Protein AF-0000000069417512 (afdb_homodimer)

Foldseek 3Di:
DFWQWLDFADLVPPIFTFKAKDKDDDLCQLQPPLVVLAFGPDIDMDMFGAQRVDARDPVSCVQQVDHNVVRVVPHHDADVNLVVVLVSVVVSDDQDEAEDAVCLRGVLLNVQQSNCVHPVCSDPQRHKYFHVLVLVVVQVVVVPDLPLVVLVVVPPVPDDPDDPPPPDPDDDPPPPDPDDDDDPPDPPPPPPDPPPPPPPPPPPCPPDPPPPPPPDDSPLQSLLCSNPVHGQPDPNHNVSSVSSVSSSCSVVSVSSVVSRVVGMDGSSVSHDPVSD/DFWQWLDFADLVPPIFTFKAKDKDDDLCQLQPPLVVLAFGPDIDMDMFGAQRVDARDPVSCVQQVDHNVVRVVPHHDADVNLVVVLVSVVVSDDQDEAEDAVCLRGVLLNVQQSNCVHPVCSDPQRHKYFHVLVLVVVQVVVVPRLPLVVVVVVPPVPDDPDDPPPPDDDDDPDPPDPDDDDDDPDPPPPPPPPPPPPPPPPPPCPPPPPPPPPPDDSPLQSLLCSNPVHGQPDPNHNVSSVSSVSSSCSVRSVSSVVSRVVGMDGSSVSHDPVSD

Secondary structure (DSSP, 8-state):
-EEEES-SS-TTTT--EEEEEEEE--HHHHHTTGGG-PPPS--EEEEEE-B-SSPPPHHHHHHH---HHHHTTSPBSSHHHHHHHHHHHHHH-SS-EEEETTTTTTHHHHHHHHHHHH-TTSS-TT-EEEEHHHHHHHHHHSTTTS-HHHHHHTT-TTS-------------------------------------------TT---------------HHHHHHHHHSS--SS-S-HHHHHHHHHHHHHTTHHHHHHHHHHTEEEGGGGS-GGG-/-EEEES-SS-TTTT--EEEEEEEE--HHHHHTTGGG-PPPS--EEEEEE-B-SSPPPHHHHHHH---HHHHTTSPBSSHHHHHHHHHHHHHH-SS-EEEETTTTTTHHHHHHHHHHHH-TTSS-TT-EEEEHHHHHHHHHHSHHHH-HHHHHHTTSTTS-------------------------------------------TT---------------HHHHHHHHHSS--SS-S-HHHHHHHHHHHHHTTHHHHHHHHHHTEEEGGGGS-GGG-

InterPro domains:
  IPR012337 Ribonuclease H-like superfamily [SSF53098] (1-269)
  IPR013520 Ribonuclease H-like domain [SM00479] (1-258)
  IPR036397 Ribonuclease H superfamily [G3DSA:3.30.420.10] (1-269)
  IPR040393 Three-prime repair exonuclease 1/2 [PTHR13058] (1-259)

pLDDT: mean 76.05, std 28.03, range [20.5, 98.88]

Organism: NCBI:txid2607531

Radius of gyration: 32.9 Å; Cα contacts (8 Å, |Δi|>4): 695; chains: 2; bounding box: 77×128×80 Å

Structure (mmCIF, N/CA/C/O backbone):
data_AF-0000000069417512-model_v1
#
loop_
_entity.id
_entity.type
_entity.pdbx_description
1 polymer 'Three prime repair exonuclease 2-like'
#
loop_
_atom_site.group_PDB
_atom_site.id
_atom_site.type_symbol
_atom_site.label_atom_id
_atom_site.label_alt_id
_atom_site.label_comp_id
_atom_site.label_asym_id
_atom_site.label_entity_id
_atom_site.label_seq_id
_atom_site.pdbx_PDB_ins_code
_atom_site.Cartn_x
_atom_site.Cartn_y
_atom_site.Cartn_z
_atom_site.occupancy
_atom_site.B_iso_or_equiv
_atom_site.auth_seq_id
_atom_site.auth_comp_id
_atom_site.auth_asym_id
_atom_site.auth_atom_id
_atom_site.pdbx_PDB_model_num
ATOM 1 N N . MET A 1 1 ? 0.466 11.422 4.164 1 98.5 1 MET A N 1
ATOM 2 C CA . MET A 1 1 ? 1.61 11.07 3.326 1 98.5 1 MET A CA 1
ATOM 3 C C . MET A 1 1 ? 2.916 11.219 4.102 1 98.5 1 MET A C 1
ATOM 5 O O . MET A 1 1 ? 2.959 11.898 5.129 1 98.5 1 MET A O 1
ATOM 9 N N . ASP A 1 2 ? 3.932 10.602 3.605 1 98.56 2 ASP A N 1
ATOM 10 C CA . ASP A 1 2 ? 5.285 10.711 4.141 1 98.56 2 ASP A CA 1
ATOM 11 C C . ASP A 1 2 ? 6.324 10.391 3.068 1 98.56 2 ASP A C 1
ATOM 13 O O . ASP A 1 2 ? 6.09 9.547 2.197 1 98.56 2 ASP A O 1
ATOM 17 N N . ILE A 1 3 ? 7.469 11.133 3.125 1 97.62 3 ILE A N 1
ATOM 18 C CA . ILE A 1 3 ? 8.531 10.961 2.143 1 97.62 3 ILE A CA 1
ATOM 19 C C . ILE A 1 3 ? 9.844 10.641 2.854 1 97.62 3 ILE A C 1
ATOM 21 O O . ILE A 1 3 ? 10.172 11.258 3.871 1 97.62 3 ILE A O 1
ATOM 25 N N . GLU A 1 4 ? 10.508 9.625 2.41 1 97.44 4 GLU A N 1
ATOM 26 C CA . GLU A 1 4 ? 11.93 9.438 2.689 1 97.44 4 GLU A CA 1
ATOM 27 C C . GLU A 1 4 ? 12.789 9.945 1.538 1 97.44 4 GLU A C 1
ATOM 29 O O . GLU A 1 4 ? 12.438 9.773 0.369 1 97.44 4 GLU A O 1
ATOM 34 N N . SER A 1 5 ? 13.969 10.586 1.851 1 96.19 5 SER A N 1
ATOM 35 C CA . SER A 1 5 ? 14.859 11.172 0.854 1 96.19 5 SER A CA 1
ATOM 36 C C . SER A 1 5 ? 16.328 11.008 1.252 1 96.19 5 SER A C 1
ATOM 38 O O . SER A 1 5 ? 16.625 10.422 2.291 1 96.19 5 SER A O 1
ATOM 40 N N . ILE A 1 6 ? 17.219 11.414 0.365 1 93.62 6 ILE A N 1
ATOM 41 C CA . ILE A 1 6 ? 18.641 11.219 0.616 1 93.62 6 ILE A CA 1
ATOM 42 C C . ILE A 1 6 ? 19.172 12.328 1.523 1 93.62 6 ILE A C 1
ATOM 44 O O . ILE A 1 6 ? 20.328 12.305 1.944 1 93.62 6 ILE A O 1
ATOM 48 N N . GLY A 1 7 ? 18.328 13.281 1.837 1 81.38 7 GLY A N 1
ATOM 49 C CA . GLY A 1 7 ? 18.781 14.375 2.674 1 81.38 7 GLY A CA 1
ATOM 50 C C . GLY A 1 7 ? 17.641 15.156 3.305 1 81.38 7 GLY A C 1
ATOM 51 O O . GLY A 1 7 ? 16.484 15 2.916 1 81.38 7 GLY A O 1
ATOM 52 N N . LEU A 1 8 ? 17.781 15.836 4.434 1 65.19 8 LEU A N 1
ATOM 53 C CA . LEU A 1 8 ? 16.703 16.531 5.133 1 65.19 8 LEU A CA 1
ATOM 54 C C . LEU A 1 8 ? 16.531 17.938 4.594 1 65.19 8 LEU A C 1
ATOM 56 O O . LEU A 1 8 ? 15.398 18.406 4.406 1 65.19 8 LEU A O 1
ATOM 60 N N . ASN A 1 9 ? 17.469 18.656 4.504 1 59.75 9 ASN A N 1
ATOM 61 C CA . ASN A 1 9 ? 17.203 20.094 4.465 1 59.75 9 ASN A CA 1
ATOM 62 C C . ASN A 1 9 ? 17.75 20.719 3.186 1 59.75 9 ASN A C 1
ATOM 64 O O . ASN A 1 9 ? 18.047 21.922 3.154 1 59.75 9 ASN A O 1
ATOM 68 N N . ASP A 1 10 ? 17.938 20 2.211 1 59.91 10 ASP A N 1
ATOM 69 C CA . ASP A 1 10 ? 18.391 20.688 1 1 59.91 10 ASP A CA 1
ATOM 70 C C . ASP A 1 10 ? 17.375 20.516 -0.131 1 59.91 10 ASP A C 1
ATOM 72 O O . ASP A 1 10 ? 17.266 19.438 -0.722 1 59.91 10 ASP A O 1
ATOM 76 N N . PHE A 1 11 ? 16.531 21.672 -0.205 1 57.19 11 PHE A N 1
ATOM 77 C CA . PHE A 1 11 ? 15.508 21.594 -1.235 1 57.19 11 PHE A CA 1
ATOM 78 C C . PHE A 1 11 ? 16.016 22.203 -2.543 1 57.19 11 PHE A C 1
ATOM 80 O O . PHE A 1 11 ? 15.219 22.484 -3.443 1 57.19 11 PHE A O 1
ATOM 87 N N . THR A 1 12 ? 17.328 22.547 -2.521 1 54.69 12 THR A N 1
ATOM 88 C CA . THR A 1 12 ? 17.938 23.219 -3.658 1 54.69 12 THR A CA 1
ATOM 89 C C . THR A 1 12 ? 18.156 22.25 -4.812 1 54.69 12 THR A C 1
ATOM 91 O O . THR A 1 12 ? 18.969 22.5 -5.707 1 54.69 12 THR A O 1
ATOM 94 N N . GLY A 1 13 ? 17.359 21.234 -4.812 1 63.75 13 GLY A N 1
ATOM 95 C CA . GLY A 1 13 ? 17.484 20.359 -5.977 1 63.75 13 GLY A CA 1
ATOM 96 C C . GLY A 1 13 ? 18.375 19.156 -5.727 1 63.75 13 GLY A C 1
ATOM 97 O O . GLY A 1 13 ? 18.375 18.219 -6.52 1 63.75 13 GLY A O 1
ATOM 98 N N . LYS A 1 14 ? 18.953 19.188 -4.672 1 78 14 LYS A N 1
ATOM 99 C CA . LYS A 1 14 ? 19.875 18.078 -4.449 1 78 14 LYS A CA 1
ATOM 100 C C . LYS A 1 14 ? 19.188 16.922 -3.74 1 78 14 LYS A C 1
ATOM 102 O O . LYS A 1 14 ? 19.625 15.766 -3.854 1 78 14 LYS A O 1
ATOM 107 N N . ASN A 1 15 ? 18.141 17.297 -3.068 1 89.88 15 ASN A N 1
ATOM 108 C CA . ASN A 1 15 ? 17.438 16.234 -2.369 1 89.88 15 ASN A CA 1
ATOM 109 C C . ASN A 1 15 ? 16.641 15.352 -3.336 1 89.88 15 ASN A C 1
ATOM 111 O O . ASN A 1 15 ? 16.078 15.859 -4.312 1 89.88 15 ASN A O 1
ATOM 115 N N . ARG A 1 16 ? 16.766 14.062 -3.176 1 93.69 16 ARG A N 1
ATOM 116 C CA . ARG A 1 16 ? 16.094 13.086 -4.031 1 93.69 16 ARG A CA 1
ATOM 117 C C . ARG A 1 16 ? 15.203 12.164 -3.211 1 93.69 16 ARG A C 1
ATOM 119 O O . ARG A 1 16 ? 15.578 11.727 -2.121 1 93.69 16 ARG A O 1
ATOM 126 N N . ILE A 1 17 ? 14.07 11.938 -3.75 1 96.38 17 ILE A N 1
ATOM 127 C CA . ILE A 1 17 ? 13.102 11.078 -3.076 1 96.38 17 ILE A CA 1
ATOM 128 C C . ILE A 1 17 ? 13.523 9.617 -3.227 1 96.38 17 ILE A C 1
ATOM 130 O O . ILE A 1 17 ? 13.836 9.164 -4.328 1 96.38 17 ILE A O 1
ATOM 134 N N . THR A 1 18 ? 13.516 8.875 -2.09 1 97.94 18 THR A N 1
ATOM 135 C CA . THR A 1 18 ? 13.812 7.445 -2.148 1 97.94 18 THR A CA 1
ATOM 136 C C . THR A 1 18 ? 12.555 6.617 -1.899 1 97.94 18 THR A C 1
ATOM 138 O O . THR A 1 18 ? 12.492 5.445 -2.283 1 97.94 18 THR A O 1
ATOM 141 N N . GLU A 1 19 ? 11.586 7.188 -1.24 1 98.62 19 GLU A N 1
ATOM 142 C CA . GLU A 1 19 ? 10.352 6.488 -0.918 1 98.62 19 GLU A CA 1
ATOM 143 C C . GLU A 1 19 ? 9.211 7.473 -0.66 1 98.62 19 GLU A C 1
ATOM 145 O O . GLU A 1 19 ? 9.406 8.5 -0.006 1 98.62 19 GLU A O 1
ATOM 150 N N . ILE A 1 20 ? 8.023 7.219 -1.146 1 98.75 20 ILE A N 1
ATOM 151 C CA . ILE A 1 20 ? 6.836 8.016 -0.851 1 98.75 20 ILE A CA 1
ATOM 152 C C . ILE A 1 20 ? 5.664 7.086 -0.53 1 98.75 20 ILE A C 1
ATOM 154 O O . ILE A 1 20 ? 5.488 6.051 -1.174 1 98.75 20 ILE A O 1
ATOM 158 N N . SER A 1 21 ? 4.918 7.398 0.496 1 98.88 21 SER A N 1
ATOM 159 C CA . SER A 1 21 ? 3.713 6.645 0.828 1 98.88 21 SER A CA 1
ATOM 160 C C . SER A 1 21 ? 2.504 7.562 0.965 1 98.88 21 SER A C 1
ATOM 162 O O . SER A 1 21 ? 2.623 8.688 1.455 1 98.88 21 SER A O 1
ATOM 164 N N . PHE A 1 22 ? 1.36 7.055 0.509 1 98.62 22 PHE A N 1
ATOM 165 C CA . PHE A 1 22 ? 0.049 7.668 0.684 1 98.62 22 PHE A CA 1
ATOM 166 C C . PHE A 1 22 ? -0.913 6.707 1.367 1 98.62 22 PHE A C 1
ATOM 168 O O . PHE A 1 22 ? -0.971 5.523 1.016 1 98.62 22 PHE A O 1
ATOM 175 N N . VAL A 1 23 ? -1.559 7.125 2.344 1 98.5 23 VAL A N 1
ATOM 176 C CA . VAL A 1 23 ? -2.676 6.422 2.965 1 98.5 23 VAL A CA 1
ATOM 177 C C . VAL A 1 23 ? -3.926 7.301 2.928 1 98.5 23 VAL A C 1
ATOM 179 O O . VAL A 1 23 ? -3.936 8.398 3.482 1 98.5 23 VAL A O 1
ATOM 182 N N . ALA A 1 24 ? -4.941 6.824 2.268 1 97.44 24 ALA A N 1
ATOM 183 C CA . ALA A 1 24 ? -6.16 7.609 2.098 1 97.44 24 ALA A CA 1
ATOM 184 C C . ALA A 1 24 ? -7.336 6.961 2.822 1 97.44 24 ALA A C 1
ATOM 186 O O . ALA A 1 24 ? -7.527 5.746 2.754 1 97.44 24 ALA A O 1
ATOM 187 N N . LEU A 1 25 ? -8.062 7.742 3.516 1 94.44 25 LEU A N 1
ATOM 188 C CA . LEU A 1 25 ? -9.289 7.289 4.168 1 94.44 25 LEU A CA 1
ATOM 189 C C . LEU A 1 25 ? -10.32 8.414 4.227 1 94.44 25 LEU A C 1
ATOM 191 O O . LEU A 1 25 ? -9.977 9.586 4.09 1 94.44 25 LEU A O 1
ATOM 195 N N . SER A 1 26 ? -11.555 8.055 4.391 1 92.81 26 SER A N 1
ATOM 196 C CA . SER A 1 26 ? -12.633 9.039 4.492 1 92.81 26 SER A CA 1
ATOM 197 C C . SER A 1 26 ? -12.75 9.586 5.91 1 92.81 26 SER A C 1
ATOM 199 O O . SER A 1 26 ? -12.289 8.953 6.867 1 92.81 26 SER A O 1
ATOM 201 N N . CYS A 1 27 ? -13.328 10.766 5.988 1 93 27 CYS A N 1
ATOM 202 C CA . CYS A 1 27 ? -13.594 11.336 7.301 1 93 27 CYS A CA 1
ATOM 203 C C . CYS A 1 27 ? -14.461 10.406 8.141 1 93 27 CYS A C 1
ATOM 205 O O . CYS A 1 27 ? -14.25 10.266 9.344 1 93 27 CYS A O 1
ATOM 207 N N . ASP A 1 28 ? -15.391 9.773 7.477 1 91 28 ASP A N 1
ATOM 208 C CA . ASP A 1 28 ? -16.266 8.844 8.172 1 91 28 ASP A CA 1
ATOM 209 C C . ASP A 1 28 ? -15.484 7.664 8.742 1 91 28 ASP A C 1
ATOM 211 O O . ASP A 1 28 ? -15.68 7.277 9.898 1 91 28 ASP A O 1
ATOM 215 N N . SER A 1 29 ? -14.672 7.168 7.914 1 91.94 29 SER A N 1
ATOM 216 C CA . SER A 1 29 ? -13.844 6.062 8.375 1 91.94 29 SER A CA 1
ATOM 217 C C . SER A 1 29 ? -12.922 6.504 9.516 1 91.94 29 SER A C 1
ATOM 219 O O . SER A 1 29 ? -12.68 5.738 10.445 1 91.94 29 SER A O 1
ATOM 221 N N . PHE A 1 30 ? -12.422 7.68 9.43 1 94.88 30 PHE A N 1
ATOM 222 C CA . PHE A 1 30 ? -11.523 8.242 10.43 1 94.88 30 PHE A CA 1
ATOM 223 C C . PHE A 1 30 ? -12.211 8.367 11.781 1 94.88 30 PHE A C 1
ATOM 225 O O . PHE A 1 30 ? -11.602 8.117 12.82 1 94.88 30 PHE A O 1
ATOM 232 N N . LEU A 1 31 ? -13.469 8.633 11.766 1 94.44 31 LEU A N 1
ATOM 233 C CA . LEU A 1 31 ? -14.234 8.875 12.984 1 94.44 31 LEU A CA 1
ATOM 234 C C . LEU A 1 31 ? -14.836 7.578 13.516 1 94.44 31 LEU A C 1
ATOM 236 O O . LEU A 1 31 ? -15.141 7.473 14.703 1 94.44 31 LEU A O 1
ATOM 240 N N . HIS A 1 32 ? -14.961 6.672 12.586 1 91.25 32 HIS A N 1
ATOM 241 C CA . HIS A 1 32 ? -15.625 5.43 12.969 1 91.25 32 HIS A CA 1
ATOM 242 C C . HIS A 1 32 ? -14.812 4.676 14.016 1 91.25 32 HIS A C 1
ATOM 244 O O . HIS A 1 32 ? -13.641 4.363 13.797 1 91.25 32 HIS A O 1
ATOM 250 N N . ASP A 1 33 ? -15.438 4.387 15.164 1 91 33 ASP A N 1
ATOM 251 C CA . ASP A 1 33 ? -14.82 3.639 16.266 1 91 33 ASP A CA 1
ATOM 252 C C . ASP A 1 33 ? -13.453 4.207 16.609 1 91 33 ASP A C 1
ATOM 254 O O . ASP A 1 33 ? -12.5 3.455 16.828 1 91 33 ASP A O 1
ATOM 258 N N . TRP A 1 34 ? -13.367 5.496 16.609 1 91.31 34 TRP A N 1
ATOM 259 C CA . TRP A 1 34 ? -12.078 6.141 16.844 1 91.31 34 TRP A CA 1
ATOM 260 C C . TRP A 1 34 ? -11.594 5.863 18.266 1 91.31 34 TRP A C 1
ATOM 262 O O . TRP A 1 34 ? -10.391 5.875 18.531 1 91.31 34 TRP A O 1
ATOM 272 N N . GLU A 1 35 ? -12.453 5.508 19.125 1 90.25 35 GLU A N 1
ATOM 273 C CA . GLU A 1 35 ? -12.109 5.25 20.516 1 90.25 35 GLU A CA 1
ATOM 274 C C . GLU A 1 35 ? -11.242 4.008 20.656 1 90.25 35 GLU A C 1
ATOM 276 O O . GLU A 1 35 ? -10.516 3.855 21.641 1 90.25 35 GLU A O 1
ATOM 281 N N . LYS A 1 36 ? -11.344 3.16 19.656 1 88.88 36 LYS A N 1
ATOM 282 C CA . LYS A 1 36 ? -10.555 1.934 19.688 1 88.88 36 LYS A CA 1
ATOM 283 C C . LYS A 1 36 ? -9.086 2.215 19.375 1 88.88 36 LYS A C 1
ATOM 285 O O . LYS A 1 36 ? -8.219 1.369 19.594 1 88.88 36 LYS A O 1
ATOM 290 N N . ARG A 1 37 ? -8.781 3.369 18.953 1 85.38 37 ARG A N 1
ATOM 291 C CA . ARG A 1 37 ? -7.426 3.842 18.703 1 85.38 37 ARG A CA 1
ATOM 292 C C . ARG A 1 37 ? -6.691 2.908 17.734 1 85.38 37 ARG A C 1
ATOM 294 O O . ARG A 1 37 ? -5.48 2.723 17.844 1 85.38 37 ARG A O 1
ATOM 301 N N . THR A 1 38 ? -7.426 2.213 16.906 1 89.75 38 THR A N 1
ATOM 302 C CA . THR A 1 38 ? -6.859 1.312 15.898 1 89.75 38 THR A CA 1
ATOM 303 C C . THR A 1 38 ? -6.91 1.944 14.516 1 89.75 38 THR A C 1
ATOM 305 O O . THR A 1 38 ? -7.617 2.93 14.297 1 89.75 38 THR A O 1
ATOM 308 N N . ILE A 1 39 ? -6.086 1.444 13.648 1 94.62 39 ILE A N 1
ATOM 309 C CA . ILE A 1 39 ? -6.102 1.897 12.258 1 94.62 39 ILE A CA 1
ATOM 310 C C . ILE A 1 39 ? -7.395 1.445 11.586 1 94.62 39 ILE A C 1
ATOM 312 O O . ILE A 1 39 ? -7.797 0.288 11.719 1 94.62 39 ILE A O 1
ATOM 316 N N . PRO A 1 40 ? -8.039 2.336 10.875 1 95.75 40 PRO A N 1
ATOM 317 C CA . PRO A 1 40 ? -9.25 1.933 10.164 1 95.75 40 PRO A CA 1
ATOM 318 C C . PRO A 1 40 ? -9 0.796 9.172 1 95.75 40 PRO A C 1
ATOM 320 O O . PRO A 1 40 ? -7.926 0.717 8.578 1 95.75 40 PRO A O 1
ATOM 323 N N . ARG A 1 41 ? -10.008 -0.014 8.977 1 95.81 41 ARG A N 1
ATOM 324 C CA . ARG A 1 41 ? -9.906 -1.183 8.109 1 95.81 41 ARG A CA 1
ATOM 325 C C . ARG A 1 41 ? -9.875 -0.773 6.641 1 95.81 41 ARG A C 1
ATOM 327 O O . ARG A 1 41 ? -9.156 -1.377 5.84 1 95.81 41 ARG A O 1
ATOM 334 N N . VAL A 1 42 ? -10.664 0.199 6.273 1 96.25 42 VAL A N 1
ATOM 335 C CA . VAL A 1 42 ? -10.789 0.623 4.883 1 96.25 42 VAL A CA 1
ATOM 336 C C . VAL A 1 42 ? -9.773 1.721 4.586 1 96.25 42 VAL A C 1
ATOM 338 O O . VAL A 1 42 ? -9.945 2.869 5 1 96.25 42 VAL A O 1
ATOM 341 N N . LEU A 1 43 ? -8.758 1.335 3.857 1 97.38 43 LEU A N 1
ATOM 342 C CA . LEU A 1 43 ? -7.691 2.24 3.449 1 97.38 43 LEU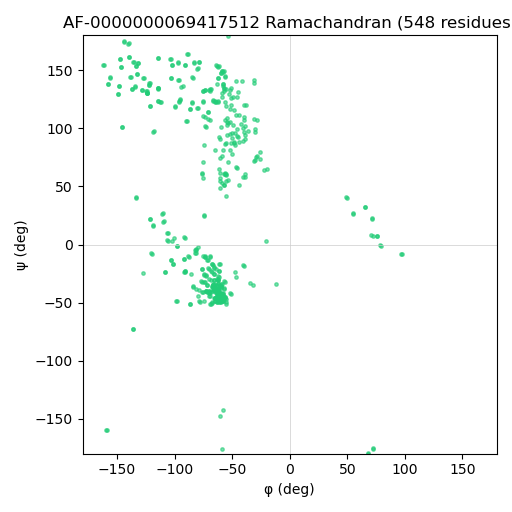 A CA 1
ATOM 343 C C . LEU A 1 43 ? -7.32 2.021 1.985 1 97.38 43 LEU A C 1
ATOM 345 O O . LEU A 1 43 ? -7.227 0.879 1.529 1 97.38 43 LEU A O 1
ATOM 349 N N . ASN A 1 44 ? -7.188 3.074 1.231 1 98.19 44 ASN A N 1
ATOM 350 C CA . ASN A 1 44 ? -6.441 3.041 -0.022 1 98.19 44 ASN A CA 1
ATOM 351 C C . ASN A 1 44 ? -5 3.502 0.172 1 98.19 44 ASN A C 1
ATOM 353 O O . ASN A 1 44 ? -4.754 4.582 0.715 1 98.19 44 ASN A O 1
ATOM 357 N N . THR A 1 45 ? -4.082 2.693 -0.213 1 98.75 45 THR A N 1
ATOM 358 C CA . THR A 1 45 ? -2.689 3.016 0.085 1 98.75 45 THR A CA 1
ATOM 359 C C . THR A 1 45 ? -1.813 2.818 -1.147 1 98.75 45 THR A C 1
ATOM 361 O O . THR A 1 45 ? -2.156 2.041 -2.041 1 98.75 45 THR A O 1
ATOM 364 N N . MET A 1 46 ? -0.72 3.547 -1.194 1 98.81 46 MET A N 1
ATOM 365 C CA . MET A 1 46 ? 0.296 3.383 -2.229 1 98.81 46 MET A CA 1
ATOM 366 C C . MET A 1 46 ? 1.68 3.736 -1.694 1 98.81 46 MET A C 1
ATOM 368 O O . MET A 1 46 ? 1.849 4.754 -1.022 1 98.81 46 MET A O 1
ATOM 372 N N . THR A 1 47 ? 2.6 2.914 -1.878 1 98.81 47 THR A N 1
ATOM 373 C CA . THR A 1 47 ? 4.004 3.16 -1.572 1 98.81 47 THR A CA 1
ATOM 374 C C . THR A 1 47 ? 4.875 2.936 -2.805 1 98.81 47 THR A C 1
ATOM 376 O O . THR A 1 47 ? 4.734 1.921 -3.492 1 98.81 47 THR A O 1
ATOM 379 N N . LEU A 1 48 ? 5.738 3.863 -3.084 1 98.62 48 LEU A N 1
ATOM 380 C CA . LEU A 1 48 ? 6.672 3.783 -4.199 1 98.62 48 LEU A CA 1
ATOM 381 C C . LEU A 1 48 ? 8.102 4.035 -3.73 1 98.62 48 LEU A C 1
ATOM 383 O O . LEU A 1 48 ? 8.359 4.988 -2.99 1 98.62 48 LEU A O 1
ATOM 387 N N . CYS A 1 49 ? 8.977 3.209 -4.141 1 98.19 49 CYS A N 1
ATOM 388 C CA . CYS A 1 49 ? 10.406 3.426 -3.949 1 98.19 49 CYS A CA 1
ATOM 389 C C . CYS A 1 49 ? 11.062 3.918 -5.234 1 98.19 49 CYS A C 1
ATOM 391 O O . CYS A 1 49 ? 10.586 3.627 -6.332 1 98.19 49 CYS A O 1
ATOM 393 N N . PHE A 1 50 ? 12.188 4.641 -5.016 1 97.94 50 PHE A N 1
ATOM 394 C CA . PHE A 1 50 ? 12.844 5.223 -6.18 1 97.94 50 PHE A CA 1
ATOM 395 C C . PHE A 1 50 ? 14.352 5.074 -6.082 1 97.94 50 PHE A C 1
ATOM 397 O O . PHE A 1 50 ? 14.922 5.191 -4.996 1 97.94 50 PHE A O 1
ATOM 404 N N . ASN A 1 51 ? 14.906 4.859 -7.27 1 97.12 51 ASN A N 1
ATOM 405 C CA . ASN A 1 51 ? 16.328 5.168 -7.445 1 97.12 51 ASN A CA 1
ATOM 406 C C . ASN A 1 51 ? 16.578 6.676 -7.441 1 97.12 51 ASN A C 1
ATOM 408 O O . ASN A 1 51 ? 16.141 7.383 -8.352 1 97.12 51 ASN A O 1
ATOM 412 N N . PRO A 1 52 ? 17.281 7.133 -6.434 1 96.31 52 PRO A N 1
ATOM 413 C CA . PRO A 1 52 ? 17.453 8.586 -6.344 1 96.31 52 PRO A CA 1
ATOM 414 C C . PRO A 1 52 ? 18.438 9.125 -7.383 1 96.31 52 PRO A C 1
ATOM 416 O O . PRO A 1 52 ? 18.531 10.344 -7.578 1 96.31 52 PRO A O 1
ATOM 419 N N . GLY A 1 53 ? 19.156 8.289 -8.07 1 94.69 53 GLY A N 1
ATOM 420 C CA . GLY A 1 53 ? 20.141 8.727 -9.055 1 94.69 53 GLY A CA 1
ATOM 421 C C . GLY A 1 53 ? 21.359 9.367 -8.438 1 94.69 53 GLY A C 1
ATOM 422 O O . GLY A 1 53 ? 22.125 10.055 -9.125 1 94.69 53 GLY A O 1
ATOM 423 N N . ARG A 1 54 ? 21.484 9.32 -7.141 1 93.94 54 ARG A N 1
ATOM 424 C CA . ARG A 1 54 ? 22.609 9.789 -6.336 1 93.94 54 ARG A CA 1
ATOM 425 C C . ARG A 1 54 ? 22.922 8.82 -5.207 1 93.94 54 ARG A C 1
ATOM 427 O O . ARG A 1 54 ? 22.062 8.023 -4.809 1 93.94 54 ARG A O 1
ATOM 434 N N . VAL A 1 55 ? 24.156 9.023 -4.738 1 94.81 55 VAL A N 1
ATOM 435 C CA . VAL A 1 55 ? 24.578 8.141 -3.645 1 94.81 55 VAL A CA 1
ATOM 436 C C . VAL A 1 55 ? 23.797 8.5 -2.379 1 94.81 55 VAL A C 1
ATOM 438 O O . VAL A 1 55 ? 23.688 9.68 -2.021 1 94.81 55 VAL A O 1
ATOM 441 N N . ILE A 1 56 ? 23.281 7.469 -1.74 1 95.69 56 ILE A N 1
ATOM 442 C CA . ILE A 1 56 ? 22.641 7.641 -0.441 1 95.69 56 ILE A CA 1
ATOM 443 C C . ILE A 1 56 ? 23.703 7.605 0.663 1 95.69 56 ILE A C 1
ATOM 445 O O . ILE A 1 56 ? 24.438 6.629 0.788 1 95.69 56 ILE A O 1
ATOM 449 N N . PRO A 1 57 ? 23.75 8.695 1.443 1 94.56 57 PRO A N 1
ATOM 450 C CA . PRO A 1 57 ? 24.703 8.664 2.557 1 94.56 57 PRO A CA 1
ATOM 451 C C . PRO A 1 57 ? 24.453 7.484 3.5 1 94.56 57 PRO A C 1
ATOM 453 O O . PRO A 1 57 ? 23.312 7.102 3.736 1 94.56 57 PRO A O 1
ATOM 456 N N . ALA A 1 58 ? 25.516 6.988 4.086 1 95.5 58 ALA A N 1
ATOM 457 C CA . ALA A 1 58 ? 25.469 5.797 4.934 1 95.5 58 ALA A CA 1
ATOM 458 C C . ALA A 1 58 ? 24.516 6.004 6.109 1 95.5 58 ALA A C 1
ATOM 460 O O . ALA A 1 58 ? 23.766 5.094 6.473 1 95.5 58 ALA A O 1
ATOM 461 N N . ASN A 1 59 ? 24.609 7.156 6.66 1 94.62 59 ASN A N 1
ATOM 462 C CA . ASN A 1 59 ? 23.75 7.43 7.812 1 94.62 59 ASN A CA 1
ATOM 463 C C . ASN A 1 59 ? 22.266 7.391 7.438 1 94.62 59 ASN A C 1
ATOM 465 O O . ASN A 1 59 ? 21.438 6.965 8.234 1 94.62 59 ASN A O 1
ATOM 469 N N . VAL A 1 60 ? 21.906 7.816 6.262 1 94.81 60 VAL A N 1
ATOM 470 C CA . VAL A 1 60 ? 20.531 7.793 5.785 1 94.81 60 VAL A CA 1
ATOM 471 C C . VAL A 1 60 ? 20.094 6.352 5.523 1 94.81 60 VAL A C 1
ATOM 473 O O . VAL A 1 60 ? 18.984 5.953 5.887 1 94.81 60 VAL A O 1
ATOM 476 N N . SER A 1 61 ? 21 5.578 4.918 1 96.25 61 SER A N 1
ATOM 477 C CA . SER A 1 61 ? 20.703 4.172 4.668 1 96.25 61 SER A CA 1
ATOM 478 C C . SER A 1 61 ? 20.453 3.418 5.973 1 96.25 61 SER A C 1
ATOM 480 O O . SER A 1 61 ? 19.531 2.607 6.062 1 96.25 61 SER A O 1
ATOM 482 N N . GLU A 1 62 ? 21.25 3.723 6.938 1 95.75 62 GLU A N 1
ATOM 483 C CA . GLU A 1 62 ? 21.109 3.062 8.227 1 95.75 62 GLU A CA 1
ATOM 484 C C . GLU A 1 62 ? 19.781 3.43 8.891 1 95.75 62 GLU A C 1
ATOM 486 O O . GLU A 1 62 ? 19.156 2.586 9.523 1 95.75 62 GLU A O 1
ATOM 491 N N . LEU A 1 63 ? 19.344 4.605 8.719 1 94.44 63 LEU A N 1
ATOM 492 C CA . LEU A 1 63 ? 18.125 5.113 9.344 1 94.44 63 LEU A CA 1
ATOM 493 C C . LEU A 1 63 ? 16.891 4.562 8.633 1 94.44 63 LEU A C 1
ATOM 495 O O . LEU A 1 63 ? 15.922 4.172 9.289 1 94.44 63 LEU A O 1
ATOM 499 N N . THR A 1 64 ? 16.922 4.492 7.324 1 96.25 64 THR A N 1
ATOM 500 C CA . THR A 1 64 ? 15.711 4.223 6.551 1 96.25 64 THR A CA 1
ATOM 501 C C . THR A 1 64 ? 15.664 2.764 6.102 1 96.25 64 THR A C 1
ATOM 503 O O . THR A 1 64 ? 14.625 2.27 5.676 1 96.25 64 THR A O 1
ATOM 506 N N . GLY A 1 65 ? 16.828 2.068 6.145 1 95.75 65 GLY A N 1
ATOM 507 C CA . GLY A 1 65 ? 16.922 0.708 5.637 1 95.75 65 GLY A CA 1
ATOM 508 C C . GLY A 1 65 ? 16.969 0.64 4.125 1 95.75 65 GLY A C 1
ATOM 509 O O . GLY A 1 65 ? 16.859 -0.442 3.543 1 95.75 65 GLY A O 1
ATOM 510 N N . LEU A 1 66 ? 17.078 1.772 3.467 1 96.75 66 LEU A N 1
ATOM 511 C CA . LEU A 1 66 ? 17.188 1.836 2.012 1 96.75 66 LEU A CA 1
ATOM 512 C C . LEU A 1 66 ? 18.641 2.014 1.574 1 96.75 66 LEU A C 1
ATOM 514 O O . LEU A 1 66 ? 19.281 2.998 1.938 1 96.75 66 LEU A O 1
ATOM 518 N N . TYR A 1 67 ? 19.062 1.064 0.858 1 96.31 67 TYR A N 1
ATOM 519 C CA . TYR A 1 67 ? 20.469 1.063 0.485 1 96.31 67 TYR A CA 1
ATOM 520 C C . TYR A 1 67 ? 20.641 1.247 -1.019 1 96.31 67 TYR A C 1
ATOM 522 O O . TYR A 1 67 ? 19.75 0.917 -1.794 1 96.31 67 TYR A O 1
ATOM 530 N N . ASN A 1 68 ? 21.812 1.659 -1.41 1 96.44 68 ASN A N 1
ATOM 531 C CA . ASN A 1 68 ? 22.109 2.002 -2.795 1 96.44 68 ASN A CA 1
ATOM 532 C C . ASN A 1 68 ? 21.922 0.806 -3.723 1 96.44 68 ASN A C 1
ATOM 534 O O . ASN A 1 68 ? 21.281 0.923 -4.77 1 96.44 68 ASN A O 1
ATOM 538 N N . ASP A 1 69 ? 22.406 -0.304 -3.367 1 94.75 69 ASP A N 1
ATOM 539 C CA . ASP A 1 69 ? 22.375 -1.475 -4.238 1 94.75 69 ASP A CA 1
ATOM 540 C C . ASP A 1 69 ? 20.953 -1.956 -4.469 1 94.75 69 ASP A C 1
ATOM 542 O O . ASP A 1 69 ? 20.609 -2.385 -5.574 1 94.75 69 ASP A O 1
ATOM 546 N N . GLU A 1 70 ? 20.141 -1.859 -3.492 1 94.38 70 GLU A N 1
ATOM 547 C CA . GLU A 1 70 ? 18.766 -2.336 -3.596 1 94.38 70 GLU A CA 1
ATOM 548 C C . GLU A 1 70 ? 17.922 -1.398 -4.449 1 94.38 70 GLU A C 1
ATOM 550 O O . GLU A 1 70 ? 16.984 -1.838 -5.125 1 94.38 70 GLU A O 1
ATOM 555 N N . LEU A 1 71 ? 18.234 -0.115 -4.41 1 96.25 71 LEU A N 1
ATOM 556 C CA . LEU A 1 71 ? 17.406 0.862 -5.109 1 96.25 71 LEU A CA 1
ATOM 557 C C . LEU A 1 71 ? 17.922 1.099 -6.523 1 96.25 71 LEU A C 1
ATOM 559 O O . LEU A 1 71 ? 17.219 1.683 -7.355 1 96.25 71 LEU A O 1
ATOM 563 N N . GLU A 1 72 ? 19.062 0.656 -6.836 1 94.44 72 GLU A N 1
ATOM 564 C CA . GLU A 1 72 ? 19.703 0.915 -8.125 1 94.44 72 GLU A CA 1
ATOM 565 C C . GLU A 1 72 ? 18.828 0.424 -9.281 1 94.44 72 GLU A C 1
ATOM 567 O O . GLU A 1 72 ? 18.672 1.126 -10.281 1 94.44 72 GLU A O 1
ATOM 572 N N . PRO A 1 73 ? 18.25 -0.76 -9.141 1 91.38 73 PRO A N 1
ATOM 573 C CA . PRO A 1 73 ? 17.484 -1.248 -10.289 1 91.38 73 PRO A CA 1
ATOM 574 C C . PRO A 1 73 ? 16.078 -0.654 -10.344 1 91.38 73 PRO A C 1
ATOM 576 O O . PRO A 1 73 ? 15.336 -0.9 -11.305 1 91.38 73 PRO A O 1
ATOM 579 N N . ILE A 1 74 ? 15.695 0.038 -9.359 1 94 74 ILE A N 1
ATOM 580 C CA . ILE A 1 74 ? 14.344 0.577 -9.242 1 94 74 ILE A CA 1
ATOM 581 C C . ILE A 1 74 ? 14.219 1.841 -10.094 1 94 74 ILE A C 1
ATOM 583 O O . ILE A 1 74 ? 15.203 2.568 -10.281 1 94 74 ILE A O 1
ATOM 587 N N . ARG A 1 75 ? 13.117 2.145 -10.562 1 95.44 75 ARG A N 1
ATOM 588 C CA . ARG A 1 75 ? 12.82 3.293 -11.414 1 95.44 75 ARG A CA 1
ATOM 589 C C . ARG A 1 75 ? 13.094 4.602 -10.68 1 95.44 75 ARG A C 1
ATOM 591 O O . ARG A 1 75 ? 12.789 4.727 -9.492 1 95.44 75 ARG A O 1
ATOM 598 N N . THR A 1 76 ? 13.602 5.586 -11.406 1 96.75 76 THR A N 1
ATOM 599 C CA . THR A 1 76 ? 13.766 6.93 -10.859 1 96.75 76 THR A CA 1
ATOM 600 C C . THR A 1 76 ? 12.438 7.684 -10.867 1 96.75 76 THR A C 1
ATOM 602 O O . THR A 1 76 ? 11.523 7.328 -11.609 1 96.75 76 THR A O 1
ATOM 605 N N . PHE A 1 77 ? 12.375 8.664 -9.992 1 97.12 77 PHE A N 1
ATOM 606 C CA . PHE A 1 77 ? 11.211 9.539 -9.992 1 97.12 77 PHE A CA 1
ATOM 607 C C . PHE A 1 77 ? 11.094 10.289 -11.312 1 97.12 77 PHE A C 1
ATOM 609 O O . PHE A 1 77 ? 12.039 10.961 -11.734 1 97.12 77 PHE A O 1
ATOM 616 N N . GLY A 1 78 ? 9.945 10.148 -12.016 1 96.62 78 GLY A N 1
ATOM 617 C CA . GLY A 1 78 ? 9.766 10.766 -13.32 1 96.62 78 GLY A CA 1
ATOM 618 C C . GLY A 1 78 ? 8.305 10.922 -13.703 1 96.62 78 GLY A C 1
ATOM 619 O O . GLY A 1 78 ? 7.434 11 -12.828 1 96.62 78 GLY A O 1
ATOM 620 N N . LYS A 1 79 ? 8.07 11.07 -14.977 1 96.75 79 LYS A N 1
ATOM 621 C CA . LYS A 1 79 ? 6.738 11.359 -15.5 1 96.75 79 LYS A CA 1
ATOM 622 C C . LYS A 1 79 ? 5.746 10.273 -15.117 1 96.75 79 LYS A C 1
ATOM 624 O O . LYS A 1 79 ? 4.617 10.562 -14.711 1 96.75 79 LYS A O 1
ATOM 629 N N . LEU A 1 80 ? 6.137 9.016 -15.219 1 96.5 80 LEU A N 1
ATOM 630 C CA . LEU A 1 80 ? 5.25 7.914 -14.875 1 96.5 80 LEU A CA 1
ATOM 631 C C . LEU A 1 80 ? 4.863 7.969 -13.398 1 96.5 80 LEU A C 1
ATOM 633 O O . LEU A 1 80 ? 3.738 7.625 -13.031 1 96.5 80 LEU A O 1
ATOM 637 N N . SER A 1 81 ? 5.84 8.367 -12.586 1 97.88 81 SER A N 1
ATOM 638 C CA . SER A 1 81 ? 5.578 8.484 -11.156 1 97.88 81 SER A CA 1
ATOM 639 C C . SER A 1 81 ? 4.551 9.578 -10.867 1 97.88 81 SER A C 1
ATOM 641 O O . SER A 1 81 ? 3.627 9.375 -10.078 1 97.88 81 SER A O 1
ATOM 643 N N . VAL A 1 82 ? 4.73 10.711 -11.492 1 97.06 82 VAL A N 1
ATOM 644 C CA . VAL A 1 82 ? 3.832 11.844 -11.305 1 97.06 82 VAL A CA 1
ATOM 645 C C . VAL A 1 82 ? 2.426 11.477 -11.766 1 97.06 82 VAL A C 1
ATOM 647 O O . VAL A 1 82 ? 1.445 11.734 -11.07 1 97.06 82 VAL A O 1
ATOM 650 N N . ASP A 1 83 ? 2.371 10.852 -12.945 1 96.5 83 ASP A N 1
ATOM 651 C CA . ASP A 1 83 ? 1.078 10.414 -13.469 1 96.5 83 ASP A CA 1
ATOM 652 C C . ASP A 1 83 ? 0.395 9.445 -12.508 1 96.5 83 ASP A C 1
ATOM 654 O O . ASP A 1 83 ? -0.808 9.555 -12.258 1 96.5 83 ASP A O 1
ATOM 658 N N . LEU A 1 84 ? 1.131 8.539 -12.023 1 97.75 84 LEU A N 1
ATOM 659 C CA . LEU A 1 84 ? 0.605 7.539 -11.102 1 97.75 84 LEU A CA 1
ATOM 660 C C . LEU A 1 84 ? 0.094 8.195 -9.82 1 97.75 84 LEU A C 1
ATOM 662 O O . LEU A 1 84 ? -0.997 7.867 -9.344 1 97.75 84 LEU A O 1
ATOM 666 N N . ILE A 1 85 ? 0.878 9.086 -9.273 1 97.31 85 ILE A N 1
ATOM 667 C CA . ILE A 1 85 ? 0.484 9.789 -8.055 1 97.31 85 ILE A CA 1
ATOM 668 C C . ILE A 1 85 ? -0.795 10.586 -8.312 1 97.31 85 ILE A C 1
ATOM 670 O O . ILE A 1 85 ? -1.729 10.547 -7.508 1 97.31 85 ILE A O 1
ATOM 674 N N . CYS A 1 86 ? -0.874 11.25 -9.43 1 95.06 86 CYS A N 1
ATOM 675 C CA . CYS A 1 86 ? -2.057 12.023 -9.789 1 95.06 86 CYS A CA 1
ATOM 676 C C . CYS A 1 86 ? -3.273 11.125 -9.945 1 95.06 86 CYS A C 1
ATOM 678 O O . CYS A 1 86 ? -4.355 11.445 -9.453 1 95.06 86 CYS A O 1
ATOM 680 N N . ASP A 1 87 ? -3.084 10.031 -10.609 1 95.62 87 ASP A N 1
ATOM 681 C CA . ASP A 1 87 ? -4.184 9.094 -10.812 1 95.62 87 ASP A CA 1
ATOM 682 C C . ASP A 1 87 ? -4.68 8.531 -9.484 1 95.62 87 ASP A C 1
ATOM 684 O O . ASP A 1 87 ? -5.879 8.297 -9.312 1 95.62 87 ASP A O 1
ATOM 688 N N . PHE A 1 88 ? -3.779 8.273 -8.617 1 97.5 88 PHE A N 1
ATOM 689 C CA . PHE A 1 88 ? -4.152 7.777 -7.305 1 97.5 88 PHE A CA 1
ATOM 690 C C . PHE A 1 88 ? -5.023 8.789 -6.566 1 97.5 88 PHE A C 1
ATOM 692 O O . PHE A 1 88 ? -6.078 8.438 -6.035 1 97.5 88 PHE A O 1
ATOM 699 N N . LEU A 1 89 ? -4.559 9.992 -6.562 1 94.94 89 LEU A N 1
ATOM 700 C CA . LEU A 1 89 ? -5.309 11.055 -5.895 1 94.94 89 LEU A CA 1
ATOM 701 C C . LEU A 1 89 ? -6.672 11.25 -6.551 1 94.94 89 LEU A C 1
ATOM 703 O O . LEU A 1 89 ? -7.676 11.453 -5.859 1 94.94 89 LEU A O 1
ATOM 707 N N . ASN A 1 90 ? -6.695 11.203 -7.855 1 93.38 90 ASN A N 1
ATOM 708 C CA . ASN A 1 90 ? -7.953 11.32 -8.586 1 93.38 90 ASN A CA 1
ATOM 709 C C . ASN A 1 90 ? -8.898 10.164 -8.258 1 93.38 90 ASN A C 1
ATOM 711 O O . ASN A 1 90 ? -10.117 10.352 -8.203 1 93.38 90 ASN A O 1
ATOM 715 N N . HIS A 1 91 ? -8.328 9.031 -8.141 1 95.62 91 HIS A N 1
ATOM 716 C CA . HIS A 1 91 ? -9.125 7.852 -7.836 1 95.62 91 HIS A CA 1
ATOM 717 C C . HIS A 1 91 ? -9.82 7.984 -6.484 1 95.62 91 HIS A C 1
ATOM 719 O O . HIS A 1 91 ? -10.953 7.52 -6.312 1 95.62 91 HIS A O 1
ATOM 725 N N . ILE A 1 92 ? -9.055 8.484 -5.523 1 92.5 92 ILE A N 1
ATOM 726 C CA . ILE A 1 92 ? -9.656 8.711 -4.211 1 92.5 92 ILE A CA 1
ATOM 727 C C . ILE A 1 92 ? -10.836 9.672 -4.34 1 92.5 92 ILE A C 1
ATOM 729 O O . ILE A 1 92 ? -11.914 9.422 -3.807 1 92.5 92 ILE A O 1
ATOM 733 N N . GLY A 1 93 ? -10.688 10.695 -5.062 1 84.31 93 GLY A N 1
ATOM 734 C CA . GLY A 1 93 ? -11.758 11.633 -5.379 1 84.31 93 GLY A CA 1
ATOM 735 C C . GLY A 1 93 ? -12.156 12.492 -4.199 1 84.31 93 GLY A C 1
ATOM 736 O O . GLY A 1 93 ? -11.508 12.469 -3.152 1 84.31 93 GLY A O 1
ATOM 737 N N . GLY A 1 94 ? -13.234 13.336 -4.422 1 81 94 GLY A N 1
ATOM 738 C CA . GLY A 1 94 ? -13.75 14.234 -3.402 1 81 94 GLY A CA 1
ATOM 739 C C . GLY A 1 94 ? -12.797 15.359 -3.055 1 81 94 GLY A C 1
ATOM 740 O O . GLY A 1 94 ? -11.758 15.516 -3.691 1 81 94 GLY A O 1
ATOM 741 N N . GLN A 1 95 ? -13.281 16.156 -2.129 1 83.38 95 GLN A N 1
ATOM 742 C CA . GLN A 1 95 ? -12.383 17.156 -1.574 1 83.38 95 GLN A CA 1
ATOM 743 C C . GLN A 1 95 ? -11.344 16.531 -0.651 1 83.38 95 GLN A C 1
ATOM 745 O O . GLN A 1 95 ? -11.688 16.016 0.416 1 83.38 95 GLN A O 1
ATOM 750 N N . SER A 1 96 ? -10.164 16.375 -1.175 1 88.62 96 SER A N 1
ATOM 751 C CA . SER A 1 96 ? -9.117 15.68 -0.423 1 88.62 96 SER A CA 1
ATOM 752 C C . SER A 1 96 ? -8.109 16.672 0.159 1 88.62 96 SER A C 1
ATOM 754 O O . SER A 1 96 ? -7.898 17.75 -0.401 1 88.62 96 SER A O 1
ATOM 756 N N . VAL A 1 97 ? -7.613 16.422 1.336 1 95.75 97 VAL A N 1
ATOM 757 C CA . VAL A 1 97 ? -6.551 17.172 1.999 1 95.75 97 VAL A CA 1
ATOM 758 C C . VAL A 1 97 ? -5.316 16.281 2.148 1 95.75 97 VAL A C 1
ATOM 760 O O . VAL A 1 97 ? -5.406 15.164 2.662 1 95.75 97 VAL A O 1
ATOM 763 N N . LEU A 1 98 ? -4.219 16.766 1.611 1 97.12 98 LEU A N 1
ATOM 764 C CA . LEU A 1 98 ? -2.941 16.078 1.805 1 97.12 98 LEU A CA 1
ATOM 765 C C . LEU A 1 98 ? -2.35 16.422 3.168 1 97.12 98 LEU A C 1
ATOM 767 O O . LEU A 1 98 ? -2.039 17.578 3.445 1 97.12 98 LEU A O 1
ATOM 771 N N . ILE A 1 99 ? -2.189 15.43 4.008 1 98.38 99 ILE A N 1
ATOM 772 C CA . ILE A 1 99 ? -1.755 15.648 5.383 1 98.38 99 ILE A CA 1
ATOM 773 C C . ILE A 1 99 ? -0.377 15.023 5.59 1 98.38 99 ILE A C 1
ATOM 775 O O . ILE A 1 99 ? -0.116 13.906 5.125 1 98.38 99 ILE A O 1
ATOM 779 N N . ALA A 1 100 ? 0.517 15.711 6.211 1 98.56 100 ALA A N 1
ATOM 780 C CA . ALA A 1 100 ? 1.839 15.211 6.574 1 98.56 100 ALA A CA 1
ATOM 781 C C . ALA A 1 100 ? 2.314 15.828 7.887 1 98.56 100 ALA A C 1
ATOM 783 O O . ALA A 1 100 ? 1.855 16.906 8.281 1 98.56 100 ALA A O 1
ATOM 784 N N . HIS A 1 101 ? 3.156 15.086 8.57 1 98.38 101 HIS A N 1
ATOM 785 C CA . HIS A 1 101 ? 3.76 15.617 9.789 1 98.38 101 HIS A CA 1
ATOM 786 C C . HIS A 1 101 ? 5.027 16.406 9.477 1 98.38 101 HIS A C 1
ATOM 788 O O . HIS A 1 101 ? 5.996 15.844 8.953 1 98.38 101 HIS A O 1
ATOM 794 N N . ASN A 1 102 ? 5.004 17.703 9.773 1 96.44 102 ASN A N 1
ATOM 795 C CA . ASN A 1 102 ? 6.047 18.641 9.367 1 96.44 102 ASN A CA 1
ATOM 796 C C . ASN A 1 102 ? 6.094 18.797 7.852 1 96.44 102 ASN A C 1
ATOM 798 O O . ASN A 1 102 ? 7.176 18.938 7.273 1 96.44 102 ASN A O 1
ATOM 802 N N . GLY A 1 103 ? 4.973 18.688 7.25 1 96.69 103 GLY A N 1
ATOM 803 C CA . GLY A 1 103 ? 4.848 18.672 5.801 1 96.69 103 GLY A CA 1
ATOM 804 C C . GLY A 1 103 ? 5.238 20 5.164 1 96.69 103 GLY A C 1
ATOM 805 O O . GLY A 1 103 ? 5.762 20.031 4.047 1 96.69 103 GLY A O 1
ATOM 806 N N . GLN A 1 104 ? 4.984 21.078 5.801 1 95.12 104 GLN A N 1
ATOM 807 C CA . GLN A 1 104 ? 5.234 22.391 5.242 1 95.12 104 GLN A CA 1
ATOM 808 C C . GLN A 1 104 ? 6.73 22.641 5.039 1 95.12 104 GLN A C 1
ATOM 810 O O . GLN A 1 104 ? 7.129 23.375 4.145 1 95.12 104 GLN A O 1
ATOM 815 N N . ARG A 1 105 ? 7.492 21.938 5.828 1 92.38 105 ARG A N 1
ATOM 816 C CA . ARG A 1 105 ? 8.93 22.188 5.785 1 92.38 105 ARG A CA 1
ATOM 817 C C . ARG A 1 105 ? 9.656 21.094 5 1 92.38 105 ARG A C 1
ATOM 819 O O . ARG A 1 105 ? 10.82 21.266 4.629 1 92.38 105 ARG A O 1
ATOM 826 N N . PHE A 1 106 ? 8.922 20.016 4.758 1 93.69 106 PHE A N 1
ATOM 827 C CA . PHE A 1 106 ? 9.664 18.922 4.156 1 93.69 106 PHE A CA 1
ATOM 828 C C . PHE A 1 106 ? 8.875 18.281 3.021 1 93.69 106 PHE A C 1
ATOM 830 O O . PHE A 1 106 ? 9.102 18.578 1.849 1 93.69 106 PHE A O 1
ATOM 837 N N . ASP A 1 107 ? 7.836 17.531 3.295 1 95.62 107 ASP A N 1
ATOM 838 C CA . ASP A 1 107 ? 7.137 16.688 2.326 1 95.62 107 ASP A CA 1
ATOM 839 C C . ASP A 1 107 ? 6.562 17.531 1.188 1 95.62 107 ASP A C 1
ATOM 841 O O . ASP A 1 107 ? 6.746 17.203 0.013 1 95.62 107 ASP A O 1
ATOM 845 N N . PHE A 1 108 ? 5.863 18.594 1.558 1 95.31 108 PHE A N 1
ATOM 846 C CA . PHE A 1 108 ? 5.117 19.344 0.564 1 95.31 108 PHE A CA 1
ATOM 847 C C . PHE A 1 108 ? 6.066 20.078 -0.383 1 95.31 108 PHE A C 1
ATOM 849 O O . PHE A 1 108 ? 5.969 19.922 -1.603 1 95.31 108 PHE A O 1
ATOM 856 N N . PRO A 1 109 ? 7.027 20.828 0.138 1 92.88 109 PRO A N 1
ATOM 857 C CA . PRO A 1 109 ? 7.93 21.5 -0.797 1 92.88 109 PRO A CA 1
ATOM 858 C C . PRO A 1 109 ? 8.742 20.516 -1.644 1 92.88 109 PRO A C 1
ATOM 860 O O . PRO A 1 109 ? 8.992 20.781 -2.824 1 92.88 109 PRO A O 1
ATOM 863 N N . LEU A 1 110 ? 9.203 19.422 -1.053 1 93.12 110 LEU A N 1
ATOM 864 C CA . LEU A 1 110 ? 9.969 18.438 -1.807 1 93.12 110 LEU A CA 1
ATOM 865 C C . LEU A 1 110 ? 9.125 17.812 -2.91 1 93.12 110 LEU A C 1
ATOM 867 O O . LEU A 1 110 ? 9.562 17.719 -4.059 1 93.12 110 LEU A O 1
ATOM 871 N N . LEU A 1 111 ? 7.949 17.375 -2.564 1 94.62 111 LEU A N 1
ATOM 872 C CA . LEU A 1 111 ? 7.043 16.781 -3.541 1 94.62 111 LEU A CA 1
ATOM 873 C C . LEU A 1 111 ? 6.746 17.75 -4.672 1 94.62 111 LEU A C 1
ATOM 875 O O . LEU A 1 111 ? 6.84 17.406 -5.848 1 94.62 111 LEU A O 1
ATOM 879 N N . MET A 1 112 ? 6.395 18.969 -4.289 1 93.06 112 MET A N 1
ATOM 880 C CA . MET A 1 112 ? 5.996 19.969 -5.281 1 93.06 112 MET A CA 1
ATOM 881 C C . MET A 1 112 ? 7.184 20.375 -6.156 1 93.06 112 MET A C 1
ATOM 883 O O . MET A 1 112 ? 7.016 20.656 -7.344 1 93.06 112 MET A O 1
ATOM 887 N N . ALA A 1 113 ? 8.344 20.438 -5.578 1 91 113 ALA A N 1
ATOM 888 C CA . ALA A 1 113 ? 9.539 20.719 -6.379 1 91 113 ALA A CA 1
ATOM 889 C C . ALA A 1 113 ? 9.734 19.656 -7.461 1 91 113 ALA A C 1
ATOM 891 O O . ALA A 1 113 ? 9.961 19.984 -8.625 1 91 113 ALA A O 1
ATOM 892 N N . LYS A 1 114 ? 9.578 18.391 -7.109 1 92.25 114 LYS A N 1
ATOM 893 C CA . LYS A 1 114 ? 9.812 17.297 -8.039 1 92.25 114 LYS A CA 1
ATOM 894 C C . LYS A 1 114 ? 8.703 17.203 -9.086 1 92.25 114 LYS A C 1
ATOM 896 O O . LYS A 1 114 ? 8.977 16.984 -10.266 1 92.25 114 LYS A O 1
ATOM 901 N N . ILE A 1 115 ? 7.52 17.406 -8.641 1 93 115 ILE A N 1
ATOM 902 C CA . ILE A 1 115 ? 6.375 17.297 -9.547 1 93 115 ILE A CA 1
ATOM 903 C C . ILE A 1 115 ? 6.387 18.469 -10.531 1 93 115 ILE A C 1
ATOM 905 O O . ILE A 1 115 ? 6.145 18.266 -11.727 1 93 115 ILE A O 1
ATOM 909 N N . SER A 1 116 ? 6.633 19.672 -10.062 1 90.44 116 SER A N 1
ATOM 910 C CA . SER A 1 116 ? 6.586 20.859 -10.906 1 90.44 116 SER A CA 1
ATOM 911 C C . SER A 1 116 ? 7.684 20.828 -11.961 1 90.44 116 SER A C 1
ATOM 913 O O . SER A 1 116 ? 7.516 21.375 -13.055 1 90.44 116 SER A O 1
ATOM 915 N N . GLU A 1 117 ? 8.789 20.219 -11.672 1 88.62 117 GLU A N 1
ATOM 916 C CA . GLU A 1 117 ? 9.867 20.047 -12.648 1 88.62 117 GLU A CA 1
ATOM 917 C C . GLU A 1 117 ? 9.406 19.203 -13.836 1 88.62 117 GLU A C 1
ATOM 919 O O . GLU A 1 117 ? 9.875 19.406 -14.961 1 88.62 117 GLU A O 1
ATOM 924 N N . ILE A 1 118 ? 8.539 18.344 -13.641 1 92.25 118 ILE A N 1
ATOM 925 C CA . ILE A 1 118 ? 8.109 17.391 -14.656 1 92.25 118 ILE A CA 1
ATOM 926 C C . ILE A 1 118 ? 6.816 17.875 -15.305 1 92.25 118 ILE A C 1
ATOM 928 O O . ILE A 1 118 ? 6.688 17.844 -16.531 1 92.25 118 ILE A O 1
ATOM 932 N N . ASN A 1 119 ? 5.852 18.25 -14.445 1 91.56 119 ASN A N 1
ATOM 933 C CA . ASN A 1 119 ? 4.543 18.734 -14.867 1 91.56 119 ASN A CA 1
ATOM 934 C C . ASN A 1 119 ? 4.004 19.797 -13.914 1 91.56 119 ASN A C 1
ATOM 936 O O . ASN A 1 119 ? 3.326 19.469 -12.93 1 91.56 119 ASN A O 1
ATOM 940 N N . PRO A 1 120 ? 4.105 21.016 -14.281 1 84.69 120 PRO A N 1
ATOM 941 C CA . PRO A 1 120 ? 3.723 22.109 -13.375 1 84.69 120 PRO A CA 1
ATOM 942 C C . PRO A 1 120 ? 2.221 22.141 -13.094 1 84.69 120 PRO A C 1
ATOM 944 O O . PRO A 1 120 ? 1.79 22.719 -12.094 1 84.69 120 PRO A O 1
ATOM 947 N N . SER A 1 121 ? 1.449 21.484 -13.898 1 85.62 121 SER A N 1
ATOM 948 C CA . SER A 1 121 ? -0.003 21.531 -13.758 1 85.62 121 SER A CA 1
ATOM 949 C C . SER A 1 121 ? -0.556 20.203 -13.266 1 85.62 121 SER A C 1
ATOM 951 O O . SER A 1 121 ? -1.733 19.891 -13.469 1 85.62 121 SER A O 1
ATOM 953 N N . ALA A 1 122 ? 0.34 19.422 -12.688 1 87.5 122 ALA A N 1
ATOM 954 C CA . ALA A 1 122 ? -0.069 18.078 -12.32 1 87.5 122 ALA A CA 1
ATOM 955 C C . ALA A 1 122 ? -1.143 18.094 -11.234 1 87.5 122 ALA A C 1
ATOM 957 O O . ALA A 1 122 ? -2.131 17.375 -11.312 1 87.5 122 ALA A O 1
ATOM 958 N N . PHE A 1 123 ? -0.912 18.922 -10.188 1 86.31 123 PHE A N 1
ATOM 959 C CA . PHE A 1 123 ? -1.894 19 -9.109 1 86.31 123 PHE A CA 1
ATOM 960 C C . PHE A 1 123 ? -2.887 20.125 -9.352 1 86.31 123 PHE A C 1
ATOM 962 O O . PHE A 1 123 ? -2.506 21.203 -9.805 1 86.31 123 PHE A O 1
ATOM 969 N N . SER A 1 124 ? -4.121 19.719 -9.086 1 79 124 SER A N 1
ATOM 970 C CA . SER A 1 124 ? -5.168 20.734 -9.195 1 79 124 SER A CA 1
ATOM 971 C C . SER A 1 124 ? -4.965 21.844 -8.172 1 79 124 SER A C 1
ATOM 973 O O . SER A 1 124 ? -4.43 21.609 -7.086 1 79 124 SER A O 1
ATOM 975 N N . SER A 1 125 ? -5.469 22.969 -8.508 1 78.06 125 SER A N 1
ATOM 976 C CA . SER A 1 125 ? -5.375 24.125 -7.617 1 78.06 125 SER A CA 1
ATOM 977 C C . SER A 1 125 ? -6.246 23.938 -6.383 1 78.06 125 SER A C 1
ATOM 979 O O . SER A 1 125 ? -6.07 24.641 -5.383 1 78.06 125 SER A O 1
ATOM 981 N N . ASP A 1 126 ? -7.051 22.922 -6.449 1 84.56 126 ASP A N 1
ATOM 982 C CA . ASP A 1 126 ? -8.023 22.75 -5.367 1 84.56 126 ASP A CA 1
ATOM 983 C C . ASP A 1 126 ? -7.523 21.734 -4.34 1 84.56 126 ASP A C 1
ATOM 985 O O . ASP A 1 126 ? -8.164 21.531 -3.305 1 84.56 126 ASP A O 1
ATOM 989 N N . LEU A 1 127 ? -6.383 21.172 -4.57 1 91.81 127 LEU A N 1
ATOM 990 C CA . LEU A 1 127 ? -5.855 20.234 -3.59 1 91.81 127 LEU A CA 1
ATOM 991 C C . LEU A 1 127 ? -5.305 20.969 -2.373 1 91.81 127 LEU A C 1
ATOM 993 O O . LEU A 1 127 ? -4.453 21.859 -2.506 1 91.81 127 LEU A O 1
ATOM 997 N N . LEU A 1 128 ? -5.852 20.625 -1.22 1 95.38 128 LEU A N 1
ATOM 998 C CA . LEU A 1 128 ? -5.441 21.25 0.031 1 95.38 128 LEU A CA 1
ATOM 999 C C . LEU A 1 128 ? -4.406 20.391 0.755 1 95.38 128 LEU A C 1
ATOM 1001 O O . LEU A 1 128 ? -4.258 19.203 0.465 1 95.38 128 LEU A O 1
ATOM 1005 N N . SER A 1 129 ? -3.641 21.078 1.6 1 97.19 129 SER A N 1
ATOM 1006 C CA . SER A 1 129 ? -2.645 20.406 2.438 1 97.19 129 SER A CA 1
ATOM 1007 C C . SER A 1 129 ? -2.76 20.859 3.891 1 97.19 129 SER A C 1
ATOM 1009 O O . SER A 1 129 ? -3.314 21.922 4.176 1 97.19 129 SER A O 1
ATOM 1011 N N . ALA A 1 130 ? -2.287 20.031 4.828 1 98 130 ALA A N 1
ATOM 1012 C CA . ALA A 1 130 ? -2.266 20.375 6.246 1 98 130 ALA A CA 1
ATOM 1013 C C . ALA A 1 130 ? -1.08 19.734 6.953 1 98 130 ALA A C 1
ATOM 1015 O O . ALA A 1 130 ? -0.765 18.562 6.703 1 98 130 ALA A O 1
ATOM 1016 N N . ASP A 1 131 ? -0.452 20.5 7.762 1 98.12 131 ASP A N 1
ATOM 1017 C CA . ASP A 1 131 ? 0.669 20.031 8.57 1 98.12 131 ASP A CA 1
ATOM 1018 C C . ASP A 1 131 ? 0.209 19.641 9.969 1 98.12 131 ASP A C 1
ATOM 1020 O O . ASP A 1 131 ? -0.265 20.484 10.742 1 98.12 131 ASP A O 1
ATOM 1024 N N . THR A 1 132 ? 0.464 18.438 10.359 1 98.06 132 THR A N 1
ATOM 1025 C CA . THR A 1 132 ? -0.1 17.938 11.617 1 98.06 132 THR A CA 1
ATOM 1026 C C . THR A 1 132 ? 0.659 18.5 12.812 1 98.06 132 THR A C 1
ATOM 1028 O O . THR A 1 132 ? 0.154 18.5 13.938 1 98.06 132 THR A O 1
ATOM 1031 N N . VAL A 1 133 ? 1.914 18.953 12.602 1 97.12 133 VAL A N 1
ATOM 1032 C CA . VAL A 1 133 ? 2.635 19.594 13.703 1 97.12 133 VAL A CA 1
ATOM 1033 C C . VAL A 1 133 ? 1.843 20.797 14.211 1 97.12 133 VAL A C 1
ATOM 1035 O O . VAL A 1 133 ? 1.686 20.984 15.422 1 97.12 133 VAL A O 1
ATOM 1038 N N . ASP A 1 134 ? 1.344 21.578 13.281 1 95.81 134 ASP A N 1
ATOM 1039 C CA . ASP A 1 134 ? 0.561 22.766 13.648 1 95.81 134 ASP A CA 1
ATOM 1040 C C . ASP A 1 134 ? -0.735 22.359 14.352 1 95.81 134 ASP A C 1
ATOM 1042 O O . ASP A 1 134 ? -1.153 23 15.312 1 95.81 134 ASP A O 1
ATOM 1046 N N . ILE A 1 135 ? -1.307 21.344 13.898 1 96.12 135 ILE A N 1
ATOM 1047 C CA . ILE A 1 135 ? -2.57 20.875 14.461 1 96.12 135 ILE A CA 1
ATOM 1048 C C . ILE A 1 135 ? -2.346 20.359 15.883 1 96.12 135 ILE A C 1
ATOM 1050 O O . ILE A 1 135 ? -3.062 20.75 16.812 1 96.12 135 ILE A O 1
ATOM 1054 N N . PHE A 1 136 ? -1.36 19.516 16.047 1 94.62 136 PHE A N 1
ATOM 1055 C CA . PHE A 1 136 ? -1.072 18.969 17.359 1 94.62 136 PHE A CA 1
ATOM 1056 C C . PHE A 1 136 ? -0.655 20.078 18.328 1 94.62 136 PHE A C 1
ATOM 1058 O O . PHE A 1 136 ? -1.016 20.047 19.5 1 94.62 136 PHE A O 1
ATOM 1065 N N . ARG A 1 137 ? 0.117 21 17.844 1 92.25 137 ARG A N 1
ATOM 1066 C CA . ARG A 1 137 ? 0.504 22.141 18.672 1 92.25 137 ARG A CA 1
ATOM 1067 C C . ARG A 1 137 ? -0.722 22.891 19.172 1 92.25 137 ARG A C 1
ATOM 1069 O O . ARG A 1 137 ? -0.807 23.234 20.359 1 92.25 137 ARG A O 1
ATOM 1076 N N . ALA A 1 138 ? -1.595 23.141 18.328 1 91.25 138 ALA A N 1
ATOM 1077 C CA . ALA A 1 138 ? -2.824 23.828 18.703 1 91.25 138 ALA A CA 1
ATOM 1078 C C . ALA A 1 138 ? -3.643 23.016 19.688 1 91.25 138 ALA A C 1
ATOM 1080 O O . ALA A 1 138 ? -4.18 23.562 20.656 1 91.25 138 ALA A O 1
ATOM 1081 N N . LEU A 1 139 ? -3.732 21.75 19.469 1 89.62 139 LEU A N 1
ATOM 1082 C CA . LEU A 1 139 ? -4.5 20.859 20.328 1 89.62 139 LEU A CA 1
ATOM 1083 C C . LEU A 1 139 ? -3.891 20.781 21.719 1 89.62 139 LEU A C 1
ATOM 1085 O O . LEU A 1 139 ? -4.617 20.75 22.719 1 89.62 139 LEU A O 1
ATOM 1089 N N . PHE A 1 140 ? -2.596 20.75 21.797 1 84.56 140 PHE A N 1
ATOM 1090 C CA . PHE A 1 140 ? -1.923 20.609 23.078 1 84.56 140 PHE A CA 1
ATOM 1091 C C . PHE A 1 140 ? -1.926 21.922 23.844 1 84.56 140 PHE A C 1
ATOM 1093 O O . PHE A 1 140 ? -1.854 21.938 25.078 1 84.56 140 PHE A O 1
ATOM 1100 N N . ARG A 1 141 ? -1.894 23 23.172 1 81.75 141 ARG A N 1
ATOM 1101 C CA . ARG A 1 141 ? -2 24.312 23.812 1 81.75 141 ARG A CA 1
ATOM 1102 C C . ARG A 1 141 ? -3.379 24.484 24.438 1 81.75 141 ARG A C 1
ATOM 1104 O O . ARG A 1 141 ? -3.51 25.141 25.484 1 81.75 141 ARG A O 1
ATOM 1111 N N . GLU A 1 142 ? -4.184 24 23.797 1 73.38 142 GLU A N 1
ATOM 1112 C CA . GLU A 1 142 ? -5.539 24.109 24.328 1 73.38 142 GLU A CA 1
ATOM 1113 C C . GLU A 1 142 ? -5.754 23.141 25.484 1 73.38 142 GLU A C 1
ATOM 1115 O O . GLU A 1 142 ? -5.617 21.922 25.328 1 73.38 142 GLU A O 1
ATOM 1120 N N . LYS A 1 143 ? -5.07 23.406 26.812 1 57.62 143 LYS A N 1
ATOM 1121 C CA . LYS A 1 143 ? -4.738 22.875 28.125 1 57.62 143 LYS A CA 1
ATOM 1122 C C . LYS A 1 143 ? -5.668 21.719 28.5 1 57.62 143 LYS A C 1
ATOM 1124 O O . LYS A 1 143 ? -5.285 20.828 29.266 1 57.62 143 LYS A O 1
ATOM 1129 N N . GLY A 1 144 ? -6.578 21.281 27.672 1 54.62 144 GLY A N 1
ATOM 1130 C CA . GLY A 1 144 ? -7.469 20.266 28.203 1 54.62 144 GLY A CA 1
ATOM 1131 C C . GLY A 1 144 ? -7.539 19.031 27.312 1 54.62 144 GLY A C 1
ATOM 1132 O O . GLY A 1 144 ? -7.961 17.953 27.766 1 54.62 144 GLY A O 1
ATOM 1133 N N . ILE A 1 145 ? -7.289 19.125 26.188 1 52.81 145 ILE A N 1
ATOM 1134 C CA . ILE A 1 145 ? -7.57 17.938 25.375 1 52.81 145 ILE A CA 1
ATOM 1135 C C . ILE A 1 145 ? -6.453 16.906 25.562 1 52.81 145 ILE A C 1
ATOM 1137 O O . ILE A 1 145 ? -6.719 15.711 25.672 1 52.81 145 ILE A O 1
ATOM 1141 N N . LEU A 1 146 ? -5.164 17.312 25.453 1 54.03 146 LEU A N 1
ATOM 1142 C CA . LEU A 1 146 ? -4.113 16.297 25.484 1 54.03 146 LEU A CA 1
ATOM 1143 C C . LEU A 1 146 ? -3.469 16.234 26.875 1 54.03 146 LEU A C 1
ATOM 1145 O O . LEU A 1 146 ? -2.363 15.703 27.016 1 54.03 146 LEU A O 1
ATOM 1149 N N . ASP A 1 147 ? -3.926 16.906 27.812 1 47.75 147 ASP A N 1
ATOM 1150 C CA . ASP A 1 147 ? -3.355 16.594 29.109 1 47.75 147 ASP A CA 1
ATOM 1151 C C . ASP A 1 147 ? -3.43 15.094 29.391 1 47.75 147 ASP A C 1
ATOM 1153 O O . ASP A 1 147 ? -4.52 14.531 29.531 1 47.75 147 ASP A O 1
ATOM 1157 N N . THR A 1 148 ? -2.551 14.398 28.875 1 46.34 148 THR A N 1
ATOM 1158 C CA . THR A 1 148 ? -2.203 12.992 28.969 1 46.34 148 THR A CA 1
ATOM 1159 C C . THR A 1 148 ? -2.523 12.453 30.359 1 46.34 148 THR A C 1
ATOM 1161 O O . THR A 1 148 ? -2.746 11.25 30.531 1 46.34 148 THR A O 1
ATOM 1164 N N . ASN A 1 149 ? -2.377 13.242 31.391 1 41.69 149 ASN A N 1
ATOM 1165 C CA . ASN A 1 149 ? -2.74 12.672 32.688 1 41.69 149 ASN A CA 1
ATOM 1166 C C . ASN A 1 149 ? -4.207 12.25 32.719 1 41.69 149 ASN A C 1
ATOM 1168 O O . ASN A 1 149 ? -4.555 11.258 33.375 1 41.69 149 ASN A O 1
ATOM 1172 N N . ASP A 1 150 ? -5.07 12.898 32.094 1 41.78 150 ASP A N 1
ATOM 1173 C CA . ASP A 1 150 ? -6.484 12.539 32.062 1 41.78 150 ASP A CA 1
ATOM 1174 C C . ASP A 1 150 ? -6.758 11.438 31.047 1 41.78 150 ASP A C 1
ATOM 1176 O O . ASP A 1 150 ? -7.645 10.602 31.25 1 41.78 150 ASP A O 1
ATOM 1180 N N . LEU A 1 151 ? -6.133 11.414 29.906 1 42.62 151 LEU A N 1
ATOM 1181 C CA . LEU A 1 151 ? -6.289 10.305 28.984 1 42.62 151 LEU A CA 1
ATOM 1182 C C . LEU A 1 151 ? -5.758 9.008 29.594 1 42.62 151 LEU A C 1
ATOM 1184 O O . LEU A 1 151 ? -6.309 7.934 29.344 1 42.62 151 LEU A O 1
ATOM 1188 N N . LEU A 1 152 ? -4.676 9.047 30.312 1 40.22 152 LEU A N 1
ATOM 1189 C CA . LEU A 1 152 ? -4.137 7.906 31.062 1 40.22 152 LEU A CA 1
ATOM 1190 C C . LEU A 1 152 ? -4.984 7.602 32.281 1 40.22 152 LEU A C 1
ATOM 1192 O O . LEU A 1 152 ? -4.891 6.512 32.844 1 40.22 152 LEU A O 1
ATOM 1196 N N . ARG A 1 153 ? -5.648 8.562 32.812 1 38.34 153 ARG A N 1
ATOM 1197 C CA . ARG A 1 153 ? -6.426 8.258 34.031 1 38.34 153 ARG A CA 1
ATOM 1198 C C . ARG A 1 153 ? -7.57 7.301 33.688 1 38.34 153 ARG A C 1
ATOM 1200 O O . ARG A 1 153 ? -8.07 6.605 34.594 1 38.34 153 ARG A O 1
ATOM 1207 N N . LYS A 1 154 ? -8.125 7.453 32.531 1 39.34 154 LYS A N 1
ATOM 1208 C CA . LYS A 1 154 ? -9.344 6.652 32.406 1 39.34 154 LYS A CA 1
ATOM 1209 C C . LYS A 1 154 ? -9.008 5.172 32.219 1 39.34 154 LYS A C 1
ATOM 1211 O O . LYS A 1 154 ? -9.891 4.316 32.312 1 39.34 154 LYS A O 1
ATOM 1216 N N . ASP A 1 155 ? -7.863 4.852 31.703 1 37.22 155 ASP A N 1
ATOM 1217 C CA . ASP A 1 155 ? -7.684 3.408 31.562 1 37.22 155 ASP A CA 1
ATOM 1218 C C . ASP A 1 155 ? -7.246 2.775 32.875 1 37.22 155 ASP A C 1
ATOM 1220 O O . ASP A 1 155 ? -6.766 1.641 32.906 1 37.22 155 ASP A O 1
ATOM 1224 N N . SER A 1 156 ? -7.027 3.648 33.906 1 33.25 156 SER A N 1
ATOM 1225 C CA . SER A 1 156 ? -6.887 2.805 35.094 1 33.25 156 SER A CA 1
ATOM 1226 C C . SER A 1 156 ? -8.211 2.15 35.469 1 33.25 156 SER A C 1
ATOM 1228 O O . SER A 1 156 ? -9.227 2.834 35.625 1 33.25 156 SER A O 1
ATOM 1230 N N . PRO A 1 157 ? -8.43 0.91 35.281 1 35.72 157 PRO A N 1
ATOM 1231 C CA . PRO A 1 157 ? -9.625 0.161 35.656 1 35.72 157 PRO A CA 1
ATOM 1232 C C . PRO A 1 157 ? -10.164 0.586 37.031 1 35.72 157 PRO A C 1
ATOM 1234 O O . PRO A 1 157 ? -11.203 0.083 37.469 1 35.72 157 PRO A O 1
ATOM 1237 N N . GLY A 1 158 ? -9.289 1.271 37.875 1 33.59 158 GLY A N 1
ATOM 1238 C CA . GLY A 1 158 ? -9.844 1.301 39.219 1 33.59 158 GLY A CA 1
ATOM 1239 C C . GLY A 1 158 ? -10.992 2.277 39.375 1 33.59 158 GLY A C 1
ATOM 1240 O O . GLY A 1 158 ? -11.648 2.312 40.406 1 33.59 158 GLY A O 1
ATOM 1241 N N . ASP A 1 159 ? -10.859 3.551 38.906 1 32.94 159 ASP A N 1
ATOM 1242 C CA . ASP A 1 159 ? -11.906 4.434 39.406 1 32.94 159 ASP A CA 1
ATOM 1243 C C . ASP A 1 159 ? -13.25 4.148 38.719 1 32.94 159 ASP A C 1
ATOM 1245 O O . ASP A 1 159 ? -13.328 4.074 37.5 1 32.94 159 ASP A O 1
ATOM 1249 N N . SER A 1 160 ? -14.211 3.576 39.438 1 30.3 160 SER A N 1
ATOM 1250 C CA . SER A 1 160 ? -15.641 3.338 39.281 1 30.3 160 SER A CA 1
ATOM 1251 C C . SER A 1 160 ? -16.328 4.543 38.656 1 30.3 160 SER A C 1
ATOM 1253 O O . SER A 1 160 ? -16.156 5.672 39.094 1 30.3 160 SER A O 1
ATOM 1255 N N . PHE A 1 161 ? -16.453 4.684 37.312 1 30.91 161 PHE A N 1
ATOM 1256 C CA . PHE A 1 161 ? -17.391 5.586 36.656 1 30.91 161 PHE A CA 1
ATOM 1257 C C . PHE A 1 161 ? -18.594 5.863 37.531 1 30.91 161 PHE A C 1
ATOM 1259 O O . PHE A 1 161 ? -19.406 4.969 37.812 1 30.91 161 PHE A O 1
ATOM 1266 N N . SER A 1 162 ? -18.469 6.645 38.562 1 28.38 162 SER A N 1
ATOM 1267 C CA . SER A 1 162 ? -19.672 7.121 39.219 1 28.38 162 SER A CA 1
ATOM 1268 C C . SER A 1 162 ? -20.719 7.617 38.219 1 28.38 162 SER A C 1
ATOM 1270 O O . SER A 1 162 ? 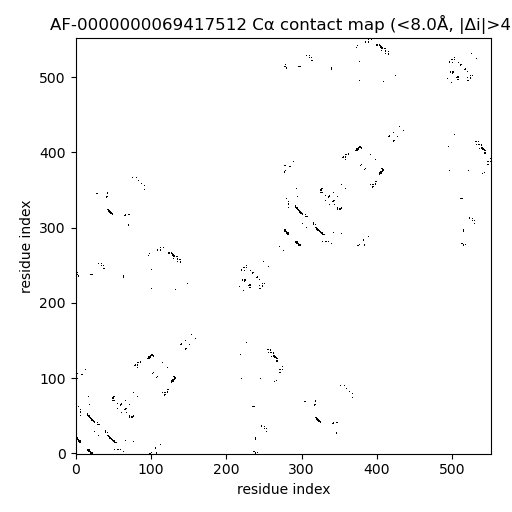-20.359 8.148 37.188 1 28.38 162 SER A O 1
ATOM 1272 N N . THR A 1 163 ? -21.922 7.141 38.281 1 29.94 163 THR A N 1
ATOM 1273 C CA . THR A 1 163 ? -23.172 7.371 37.562 1 29.94 163 THR A CA 1
ATOM 1274 C C . THR A 1 163 ? -23.469 8.867 37.438 1 29.94 163 THR A C 1
ATOM 1276 O O . THR A 1 163 ? -23.547 9.562 38.438 1 29.94 163 THR A O 1
ATOM 1279 N N . PRO A 1 164 ? -22.891 9.531 36.375 1 29.34 164 PRO A N 1
ATOM 1280 C CA . PRO A 1 164 ? -23.219 10.961 36.281 1 29.34 164 PRO A CA 1
ATOM 1281 C C . PRO A 1 164 ? -24.672 11.25 36.625 1 29.34 164 PRO A C 1
ATOM 1283 O O . PRO A 1 164 ? -25.578 10.523 36.188 1 29.34 164 PRO A O 1
ATOM 1286 N N . LYS A 1 165 ? -24.906 11.812 37.75 1 27.8 165 LYS A N 1
ATOM 1287 C CA . LYS A 1 165 ? -26.219 12.305 38.156 1 27.8 165 LYS A CA 1
ATOM 1288 C C . LYS A 1 165 ? -26.875 13.078 37 1 27.8 165 LYS A C 1
ATOM 1290 O O . LYS A 1 165 ? -26.203 13.719 36.219 1 27.8 165 LYS A O 1
ATOM 1295 N N . LYS A 1 166 ? -28.125 12.797 36.656 1 26.09 166 LYS A N 1
ATOM 1296 C CA . LYS A 1 166 ? -29.156 13.305 35.75 1 26.09 166 LYS A CA 1
ATOM 1297 C C . LYS A 1 166 ? -29.219 14.828 35.812 1 26.09 166 LYS A C 1
ATOM 1299 O O . LYS A 1 166 ? -29.781 15.398 36.75 1 26.09 166 LYS A O 1
ATOM 1304 N N . ARG A 1 167 ? -28.047 15.5 35.656 1 26.89 167 ARG A N 1
ATOM 1305 C CA . ARG A 1 167 ? -28.281 16.938 35.719 1 26.89 167 ARG A CA 1
ATOM 1306 C C . ARG A 1 167 ? -29.469 17.344 34.844 1 26.89 167 ARG A C 1
ATOM 1308 O O . ARG A 1 167 ? -29.562 16.922 33.688 1 26.89 167 ARG A O 1
ATOM 1315 N N . ALA A 1 168 ? -30.516 17.75 35.438 1 25.72 168 ALA A N 1
ATOM 1316 C CA . ALA A 1 168 ? -31.797 18.25 34.969 1 25.72 168 ALA A CA 1
ATOM 1317 C C . ALA A 1 168 ? -31.625 19.234 33.844 1 25.72 168 ALA A C 1
ATOM 1319 O O . ALA A 1 168 ? -30.688 20.047 33.844 1 25.72 168 ALA A O 1
ATOM 1320 N N . LEU A 1 169 ? -32.031 18.875 32.625 1 26.44 169 LEU A N 1
ATOM 1321 C CA . LEU A 1 169 ? -32.094 19.594 31.359 1 26.44 169 LEU A CA 1
ATOM 1322 C C . LEU A 1 169 ? -32.531 21.031 31.578 1 26.44 169 LEU A C 1
ATOM 1324 O O . LEU A 1 169 ? -33.562 21.281 32.188 1 26.44 169 LEU A O 1
ATOM 1328 N N . PRO A 1 170 ? -31.5 21.891 31.766 1 27.02 170 PRO A N 1
ATOM 1329 C CA . PRO A 1 170 ? -31.875 23.266 32.094 1 27.02 170 PRO A CA 1
ATOM 1330 C C . PRO A 1 170 ? -33.062 23.766 31.25 1 27.02 170 PRO A C 1
ATOM 1332 O O . PRO A 1 170 ? -33.281 23.281 30.141 1 27.02 170 PRO A O 1
ATOM 1335 N N . PRO A 1 171 ? -33.969 24.531 31.922 1 26.61 171 PRO A N 1
ATOM 1336 C CA . PRO A 1 171 ? -35.25 24.984 31.422 1 26.61 171 PRO A CA 1
ATOM 1337 C C . PRO A 1 171 ? -35.156 25.719 30.094 1 26.61 171 PRO A C 1
ATOM 1339 O O . PRO A 1 171 ? -34.062 26.078 29.672 1 26.61 171 PRO A O 1
ATOM 1342 N N . HIS A 1 172 ? -36.281 26.172 29.547 1 25.39 172 HIS A N 1
ATOM 1343 C CA . HIS A 1 172 ? -36.844 26.688 28.312 1 25.39 172 HIS A CA 1
ATOM 1344 C C . HIS A 1 172 ? -36.219 28.031 27.938 1 25.39 172 HIS A C 1
ATOM 1346 O O . HIS A 1 172 ? -36.188 28.969 28.75 1 25.39 172 HIS A O 1
ATOM 1352 N N . ILE A 1 173 ? -35.031 27.984 27.312 1 24.58 173 ILE A N 1
ATOM 1353 C CA . ILE A 1 173 ? -34.312 29.188 26.906 1 24.58 173 ILE A CA 1
ATOM 1354 C C . ILE A 1 173 ? -35.281 30.172 26.25 1 24.58 173 ILE A C 1
ATOM 1356 O O . ILE A 1 173 ? -35.906 29.844 25.25 1 24.58 173 ILE A O 1
ATOM 1360 N N . PRO A 1 174 ? -35.812 31.062 27.094 1 25.66 174 PRO A N 1
ATOM 1361 C CA . PRO A 1 174 ? -36.812 32 26.625 1 25.66 174 PRO A CA 1
ATOM 1362 C C . PRO A 1 174 ? -36.375 32.781 25.391 1 25.66 174 PRO A C 1
ATOM 1364 O O . PRO A 1 174 ? -35.156 32.969 25.172 1 25.66 174 PRO A O 1
ATOM 1367 N N . THR A 1 175 ? -37.219 32.812 24.344 1 26 175 THR A N 1
ATOM 1368 C CA . THR A 1 175 ? -37.219 33.406 23.016 1 26 175 THR A CA 1
ATOM 1369 C C . THR A 1 175 ? -36.938 34.906 23.109 1 26 175 THR A C 1
ATOM 1371 O O . THR A 1 175 ? -37.781 35.688 23.5 1 26 175 THR A O 1
ATOM 1374 N N . VAL A 1 176 ? -35.75 35.25 23.781 1 23.77 176 VAL A N 1
ATOM 1375 C CA . VAL A 1 176 ? -35.594 36.656 24 1 23.77 176 VAL A CA 1
ATOM 1376 C C . VAL A 1 176 ? -35.688 37.406 22.672 1 23.77 176 VAL A C 1
ATOM 1378 O O . VAL A 1 176 ? -35.094 36.969 21.672 1 23.77 176 VAL A O 1
ATOM 1381 N N . LYS A 1 177 ? -36.656 38.281 22.578 1 23.09 177 LYS A N 1
ATOM 1382 C CA . LYS A 1 177 ? -37.094 39.156 21.5 1 23.09 177 LYS A CA 1
ATOM 1383 C C . LYS A 1 177 ? -35.969 40.094 21.062 1 23.09 177 LYS A C 1
ATOM 1385 O O . LYS A 1 177 ? -35.188 40.562 21.891 1 23.09 177 LYS A O 1
ATOM 1390 N N . PRO A 1 178 ? -35.594 40.188 19.766 1 24.59 178 PRO A N 1
ATOM 1391 C CA . PRO A 1 178 ? -34.531 40.844 19.016 1 24.59 178 PRO A CA 1
ATOM 1392 C C . PRO A 1 178 ? -34.469 42.375 19.266 1 24.59 178 PRO A C 1
ATOM 1394 O O . PRO A 1 178 ? -33.812 43.094 18.531 1 24.59 178 PRO A O 1
ATOM 1397 N N . SER A 1 179 ? -34.656 42.719 20.641 1 21.17 179 SER A N 1
ATOM 1398 C CA . SER A 1 179 ? -35.031 44.125 20.594 1 21.17 179 SER A CA 1
ATOM 1399 C C . SER A 1 179 ? -33.969 44.969 19.906 1 21.17 179 SER A C 1
ATOM 1401 O O . SER A 1 179 ? -32.875 44.469 19.641 1 21.17 179 SER A O 1
ATOM 1403 N N . ALA A 1 180 ? -33.781 46.281 20.5 1 22.08 180 ALA A N 1
ATOM 1404 C CA . ALA A 1 180 ? -33.719 47.656 20 1 22.08 180 ALA A CA 1
ATOM 1405 C C . ALA A 1 180 ? -32.281 48.031 19.609 1 22.08 180 ALA A C 1
ATOM 1407 O O . ALA A 1 180 ? -31.312 47.406 20.062 1 22.08 180 ALA A O 1
ATOM 1408 N N . ARG A 1 181 ? -32.125 49.125 18.844 1 23.78 181 ARG A N 1
ATOM 1409 C CA . ARG A 1 181 ? -31.266 49.812 17.891 1 23.78 181 ARG A CA 1
ATOM 1410 C C . ARG A 1 181 ? -30.047 50.438 18.609 1 23.78 181 ARG A C 1
ATOM 1412 O O . ARG A 1 181 ? -30.172 51.438 19.281 1 23.78 181 ARG A O 1
ATOM 1419 N N . PRO A 1 182 ? -29.172 49.594 19.391 1 23.88 182 PRO A N 1
ATOM 1420 C CA . PRO A 1 182 ? -28.375 50.344 20.359 1 23.88 182 PRO A CA 1
ATOM 1421 C C . PRO A 1 182 ? -27.531 51.438 19.703 1 23.88 182 PRO A C 1
ATOM 1423 O O . PRO A 1 182 ? -27.172 51.344 18.531 1 23.88 182 PRO A O 1
ATOM 1426 N N . GLY A 1 183 ? -27.609 52.625 20.297 1 21.3 183 GLY A N 1
ATOM 1427 C CA . GLY A 1 183 ? -27.141 54 20.031 1 21.3 183 GLY A CA 1
ATOM 1428 C C . GLY A 1 183 ? -25.641 54.094 19.891 1 21.3 183 GLY A C 1
ATOM 1429 O O . GLY A 1 183 ? -24.906 53.219 20.375 1 21.3 183 GLY A O 1
ATOM 1430 N N . LEU A 1 184 ? -25.141 54.875 18.859 1 21.81 184 LEU A N 1
ATOM 1431 C CA . LEU A 1 184 ? -23.859 55.188 18.219 1 21.81 184 LEU A CA 1
ATOM 1432 C C . LEU A 1 184 ? -22.859 55.719 19.25 1 21.81 184 LEU A C 1
ATOM 1434 O O . LEU A 1 184 ? -23.047 56.812 19.812 1 21.81 184 LEU A O 1
ATOM 1438 N N . LEU A 1 185 ? -22.5 54.875 20.312 1 20.5 185 LEU A N 1
ATOM 1439 C CA . LEU A 1 185 ? -21.656 55.438 21.359 1 20.5 185 LEU A CA 1
ATOM 1440 C C . LEU A 1 185 ? -20.438 56.156 20.766 1 20.5 185 LEU A C 1
ATOM 1442 O O . LEU A 1 185 ? -19.766 55.594 19.906 1 20.5 185 LEU A O 1
ATOM 1446 N N . THR A 1 186 ? -20.5 57.438 20.734 1 21.56 186 THR A N 1
ATOM 1447 C CA . THR A 1 186 ? -19.562 58.469 20.297 1 21.56 186 THR A CA 1
ATOM 1448 C C . THR A 1 186 ? -18.219 58.312 21.016 1 21.56 186 THR A C 1
ATOM 1450 O O . THR A 1 186 ? -18.172 58.25 22.234 1 21.56 186 THR A O 1
ATOM 1453 N N . ALA A 1 187 ? -17.266 57.594 20.391 1 22.59 187 ALA A N 1
ATOM 1454 C CA . ALA A 1 187 ? -15.922 57.219 20.828 1 22.59 187 ALA A CA 1
ATOM 1455 C C . ALA A 1 187 ? -15.125 58.469 21.25 1 22.59 187 ALA A C 1
ATOM 1457 O O . ALA A 1 187 ? -14.852 59.344 20.422 1 22.59 187 ALA A O 1
ATOM 1458 N N . GLY A 1 188 ? -15.516 59.062 22.422 1 22.33 188 GLY A N 1
ATOM 1459 C CA . GLY A 1 188 ? -14.781 60.219 22.938 1 22.33 188 GLY A CA 1
ATOM 1460 C C . GLY A 1 188 ? -13.281 60 22.953 1 22.33 188 GLY A C 1
ATOM 1461 O O . GLY A 1 188 ? -12.812 58.875 23.172 1 22.33 188 GLY A O 1
ATOM 1462 N N . VAL A 1 189 ? -12.555 60.781 22.156 1 23.78 189 VAL A N 1
ATOM 1463 C CA . VAL A 1 189 ? -11.125 60.875 21.891 1 23.78 189 VAL A CA 1
ATOM 1464 C C . VAL A 1 189 ? -10.359 61.094 23.188 1 23.78 189 VAL A C 1
ATOM 1466 O O . VAL A 1 189 ? -10.492 62.125 23.844 1 23.78 189 VAL A O 1
ATOM 1469 N N . ILE A 1 190 ? -10.492 60.125 24.156 1 21.75 190 ILE A N 1
ATOM 1470 C CA . ILE A 1 190 ? -9.828 60.406 25.438 1 21.75 190 ILE A CA 1
ATOM 1471 C C . ILE A 1 190 ? -8.352 60.719 25.188 1 21.75 190 ILE A C 1
ATOM 1473 O O . ILE A 1 190 ? -7.664 59.969 24.484 1 21.75 190 ILE A O 1
ATOM 1477 N N . SER A 1 191 ? -7.941 61.938 25.281 1 23.91 191 SER A N 1
ATOM 1478 C CA . SER A 1 191 ? -6.645 62.594 25.219 1 23.91 191 SER A CA 1
ATOM 1479 C C . SER A 1 191 ? -5.68 62.031 26.25 1 23.91 191 SER A C 1
ATOM 1481 O O . SER A 1 191 ? -5.879 62.188 27.453 1 23.91 191 SER A O 1
ATOM 1483 N N . GLY A 1 192 ? -5.484 60.719 26.328 1 22.09 192 GLY A N 1
ATOM 1484 C CA . GLY A 1 192 ? -4.766 60.156 27.453 1 22.09 192 GLY A CA 1
ATOM 1485 C C . GLY A 1 192 ? -3.354 60.688 27.594 1 22.09 192 GLY A C 1
ATOM 1486 O O . GLY A 1 192 ? -2.656 60.875 26.594 1 22.09 192 GLY A O 1
ATOM 1487 N N . SER A 1 193 ? -3.15 61.656 28.531 1 24.06 193 SER A N 1
ATOM 1488 C CA . SER A 1 193 ? -1.909 62.188 29.062 1 24.06 193 SER A CA 1
ATOM 1489 C C . SER A 1 193 ? -0.898 61.094 29.344 1 24.06 193 SER A C 1
ATOM 1491 O O . SER A 1 193 ? -1.209 60.125 30.047 1 24.06 193 SER A O 1
ATOM 1493 N N . ARG A 1 194 ? 0.038 61 28.484 1 27.8 194 ARG A N 1
ATOM 1494 C CA . ARG A 1 194 ? 1.135 60.031 28.469 1 27.8 194 ARG A CA 1
ATOM 1495 C C . ARG A 1 194 ? 2 60.156 29.719 1 27.8 194 ARG A C 1
ATOM 1497 O O . ARG A 1 194 ? 2.904 61 29.766 1 27.8 194 ARG A O 1
ATOM 1504 N N . ARG A 1 195 ? 1.363 60.188 30.891 1 26.98 195 ARG A N 1
ATOM 1505 C CA . ARG A 1 195 ? 2.32 60.25 32 1 26.98 195 ARG A CA 1
ATOM 1506 C C . ARG A 1 195 ? 3.363 59.156 31.875 1 26.98 195 ARG A C 1
ATOM 1508 O O . ARG A 1 195 ? 3.02 57.969 31.781 1 26.98 195 ARG A O 1
ATOM 1515 N N . LYS A 1 196 ? 4.52 59.594 31.484 1 27.78 196 LYS A N 1
ATOM 1516 C CA . LYS A 1 196 ? 5.762 58.844 31.391 1 27.78 196 LYS A CA 1
ATOM 1517 C C . LYS A 1 196 ? 6.141 58.219 32.75 1 27.78 196 LYS A C 1
ATOM 1519 O O . LYS A 1 196 ? 6.594 58.938 33.625 1 27.78 196 LYS A O 1
ATOM 1524 N N . LEU A 1 197 ? 5.277 57.312 33.344 1 24.62 197 LEU A N 1
ATOM 1525 C CA . LEU A 1 197 ? 5.727 56.719 34.594 1 24.62 197 LEU A CA 1
ATOM 1526 C C . LEU A 1 197 ? 7.113 56.125 34.438 1 24.62 197 LEU A C 1
ATOM 1528 O O . LEU A 1 197 ? 7.312 55.219 33.594 1 24.62 197 LEU A O 1
ATOM 1532 N N . ASP A 1 198 ? 8.078 56.875 34.781 1 25.53 198 ASP A N 1
ATOM 1533 C CA . ASP A 1 198 ? 9.484 56.469 34.844 1 25.53 198 ASP A CA 1
ATOM 1534 C C . ASP A 1 198 ? 9.695 55.312 35.781 1 25.53 198 ASP A C 1
ATOM 1536 O O . ASP A 1 198 ? 9.727 55.469 37 1 25.53 198 ASP A O 1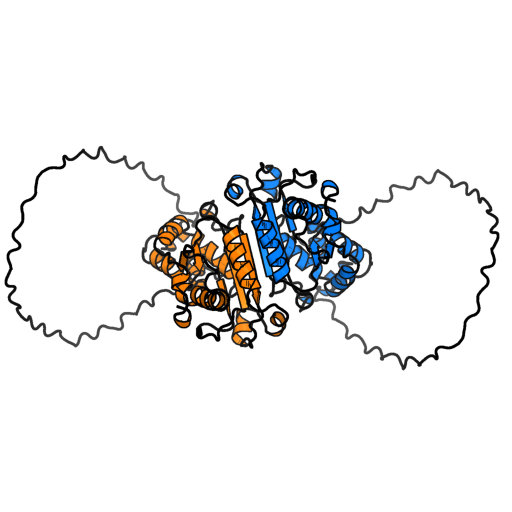
ATOM 1540 N N . PHE A 1 199 ? 8.953 54.156 35.656 1 25.55 199 PHE A N 1
ATOM 1541 C CA . PHE A 1 199 ? 9.258 53.094 36.562 1 25.55 199 PHE A CA 1
ATOM 1542 C C . PHE A 1 199 ? 10.734 52.719 36.5 1 25.55 199 PHE A C 1
ATOM 1544 O O . PHE A 1 199 ? 11.234 52.375 35.406 1 25.55 199 PHE A O 1
ATOM 1551 N N . THR A 1 200 ? 11.531 53.344 37.219 1 28.23 200 THR A N 1
ATOM 1552 C CA . THR A 1 200 ? 12.906 52.938 37.5 1 28.23 200 THR A CA 1
ATOM 1553 C C . THR A 1 200 ? 12.969 51.469 37.844 1 28.23 200 THR A C 1
ATOM 1555 O O . THR A 1 200 ? 12.484 51.031 38.875 1 28.23 200 THR A O 1
ATOM 1558 N N . LEU A 1 201 ? 12.664 50.594 36.875 1 26.22 201 LEU A N 1
ATOM 1559 C CA . LEU A 1 201 ? 12.789 49.156 37.125 1 26.22 201 LEU A CA 1
ATOM 1560 C C . LEU A 1 201 ? 14.148 48.812 37.719 1 26.22 201 LEU A C 1
ATOM 1562 O O . LEU A 1 201 ? 15.188 49.25 37.188 1 26.22 201 LEU A O 1
ATOM 1566 N N . ASP A 1 202 ? 14.195 48.719 39.031 1 30.66 202 ASP A N 1
ATOM 1567 C CA . ASP A 1 202 ? 15.328 48.188 39.781 1 30.66 202 ASP A CA 1
ATOM 1568 C C . ASP A 1 202 ? 15.984 47.031 39.031 1 30.66 202 ASP A C 1
ATOM 1570 O O . ASP A 1 202 ? 15.297 46.094 38.625 1 30.66 202 ASP A O 1
ATOM 1574 N N . SER A 1 203 ? 17.031 47.188 38.312 1 32.41 203 SER A N 1
ATOM 1575 C CA . SER A 1 203 ? 17.922 46.375 37.5 1 32.41 203 SER A CA 1
ATOM 1576 C C . SER A 1 203 ? 18.344 45.094 38.219 1 32.41 203 SER A C 1
ATOM 1578 O O . SER A 1 203 ? 19.109 44.312 37.688 1 32.41 203 SER A O 1
ATOM 1580 N N . SER A 1 204 ? 18.375 45.156 39.562 1 33.72 204 SER A N 1
ATOM 1581 C CA . SER A 1 204 ? 19.141 44.094 40.25 1 33.72 204 SER A CA 1
ATOM 1582 C C . SER A 1 204 ? 18.438 42.75 40.094 1 33.72 204 SER A C 1
ATOM 1584 O O . SER A 1 204 ? 18.875 41.75 40.719 1 33.72 204 SER A O 1
ATOM 1586 N N . TYR A 1 205 ? 17.094 42.781 40 1 29.36 205 TYR A N 1
ATOM 1587 C CA . TYR A 1 205 ? 16.5 41.438 39.969 1 29.36 205 TYR A CA 1
ATOM 1588 C C . TYR A 1 205 ? 17.047 40.625 38.781 1 29.36 205 TYR A C 1
ATOM 1590 O O . TYR A 1 205 ? 16.781 40.938 37.625 1 29.36 205 TYR A O 1
ATOM 1598 N N . HIS A 1 206 ? 18.266 40.156 38.938 1 32.75 206 HIS A N 1
ATOM 1599 C CA . HIS A 1 206 ? 18.688 39.125 38 1 32.75 206 HIS A CA 1
ATOM 1600 C C . HIS A 1 206 ? 17.641 38.031 37.875 1 32.75 206 HIS A C 1
ATOM 1602 O O . HIS A 1 206 ? 17.219 37.438 38.875 1 32.75 206 HIS A O 1
ATOM 1608 N N . PRO A 1 207 ? 16.672 38.094 37.031 1 32.06 207 PRO A N 1
ATOM 1609 C CA . PRO A 1 207 ? 15.766 36.938 37 1 32.06 207 PRO A CA 1
ATOM 1610 C C . PRO A 1 207 ? 16.516 35.625 37.125 1 32.06 207 PRO A C 1
ATOM 1612 O O . PRO A 1 207 ? 17.547 35.438 36.5 1 32.06 207 PRO A O 1
ATOM 1615 N N . THR A 1 208 ? 16.578 35 38.219 1 35.09 208 THR A N 1
ATOM 1616 C CA . THR A 1 208 ? 17.031 33.625 38.344 1 35.09 208 THR A CA 1
ATOM 1617 C C . THR A 1 208 ? 16.688 32.844 37.062 1 35.09 208 THR A C 1
ATOM 1619 O O . THR A 1 208 ? 15.719 33.156 36.375 1 35.09 208 THR A O 1
ATOM 1622 N N . LYS A 1 209 ? 17.609 31.984 36.594 1 35.78 209 LYS A N 1
ATOM 1623 C CA . LYS A 1 209 ? 17.453 31.047 35.469 1 35.78 209 LYS A CA 1
ATOM 1624 C C . LYS A 1 209 ? 16.047 30.438 35.469 1 35.78 209 LYS A C 1
ATOM 1626 O O . LYS A 1 209 ? 15.742 29.562 36.281 1 35.78 209 LYS A O 1
ATOM 1631 N N . GLN A 1 210 ? 14.961 31.094 35.406 1 35.5 210 GLN A N 1
ATOM 1632 C CA . GLN A 1 210 ? 13.711 30.406 35.062 1 35.5 210 GLN A CA 1
ATOM 1633 C C . GLN A 1 210 ? 13.961 29.219 34.156 1 35.5 210 GLN A C 1
ATOM 1635 O O . GLN A 1 210 ? 14.648 29.344 33.125 1 35.5 210 GLN A O 1
ATOM 1640 N N . SER A 1 211 ? 14.016 28.016 34.625 1 37.47 211 SER A N 1
ATOM 1641 C CA . SER A 1 211 ? 14.062 26.781 33.844 1 37.47 211 SER A CA 1
ATOM 1642 C C . SER A 1 211 ? 13.336 26.938 32.5 1 37.47 211 SER A C 1
ATOM 1644 O O . SER A 1 211 ? 12.164 27.328 32.469 1 37.47 211 SER A O 1
ATOM 1646 N N . TYR A 1 212 ? 13.75 27.547 31.5 1 38 212 TYR A N 1
ATOM 1647 C CA . TYR A 1 212 ? 13.227 27.484 30.141 1 38 212 TYR A CA 1
ATOM 1648 C C . TYR A 1 212 ? 12.406 26.219 29.938 1 38 212 TYR A C 1
ATOM 1650 O O . TYR A 1 212 ? 12.961 25.125 29.859 1 38 212 TYR A O 1
ATOM 1658 N N . MET A 1 213 ? 11.344 25.969 30.516 1 41.03 213 MET A N 1
ATOM 1659 C CA . MET A 1 213 ? 10.453 24.875 30.125 1 41.03 213 MET A CA 1
ATOM 1660 C C . MET A 1 213 ? 10.523 24.609 28.625 1 41.03 213 MET A C 1
ATOM 1662 O O . MET A 1 213 ? 10.141 25.469 27.828 1 41.03 213 MET A O 1
ATOM 1666 N N . ARG A 1 214 ? 11.555 24.062 28.078 1 50.28 214 ARG A N 1
ATOM 1667 C CA . ARG A 1 214 ? 11.766 23.609 26.703 1 50.28 214 ARG A CA 1
ATOM 1668 C C . ARG A 1 214 ? 10.453 23.188 26.047 1 50.28 214 ARG A C 1
ATOM 1670 O O . ARG A 1 214 ? 9.625 22.531 26.672 1 50.28 214 ARG A O 1
ATOM 1677 N N . GLU A 1 215 ? 9.922 23.953 25.141 1 62.81 215 GLU A N 1
ATOM 1678 C CA . GLU A 1 215 ? 8.742 23.547 24.375 1 62.81 215 GLU A CA 1
ATOM 1679 C C . GLU A 1 215 ? 8.789 22.062 24.031 1 62.81 215 GLU A C 1
ATOM 1681 O O . GLU A 1 215 ? 9.836 21.547 23.625 1 62.81 215 GLU A O 1
ATOM 1686 N N . PRO A 1 216 ? 7.816 21.375 24.484 1 75.44 216 PRO A N 1
ATOM 1687 C CA . PRO A 1 216 ? 7.793 19.938 24.219 1 75.44 216 PRO A CA 1
ATOM 1688 C C . PRO A 1 216 ? 7.973 19.594 22.75 1 75.44 216 PRO A C 1
ATOM 1690 O O . PRO A 1 216 ? 7.598 20.375 21.875 1 75.44 216 PRO A O 1
ATOM 1693 N N . SER A 1 217 ? 8.781 18.719 22.469 1 88.06 217 SER A N 1
ATOM 1694 C CA . SER A 1 217 ? 8.992 18.219 21.109 1 88.06 217 SER A CA 1
ATOM 1695 C C . SER A 1 217 ? 7.691 17.719 20.5 1 88.06 217 SER A C 1
ATOM 1697 O O . SER A 1 217 ? 6.875 17.094 21.188 1 88.06 217 SER A O 1
ATOM 1699 N N . PHE A 1 218 ? 7.457 18.125 19.25 1 93.31 218 PHE A N 1
ATOM 1700 C CA . PHE A 1 218 ? 6.277 17.656 18.531 1 93.31 218 PHE A CA 1
ATOM 1701 C C . PHE A 1 218 ? 6.668 16.703 17.406 1 93.31 218 PHE A C 1
ATOM 1703 O O . PHE A 1 218 ? 5.98 16.609 16.391 1 93.31 218 PHE A O 1
ATOM 1710 N N . SER A 1 219 ? 7.832 16.062 17.656 1 94.75 219 SER A N 1
ATOM 1711 C CA . SER A 1 219 ? 8.148 14.977 16.734 1 94.75 219 SER A CA 1
ATOM 1712 C C . SER A 1 219 ? 7.102 13.875 16.797 1 94.75 219 SER A C 1
ATOM 1714 O O . SER A 1 219 ? 6.422 13.719 17.812 1 94.75 219 SER A O 1
ATOM 1716 N N . LEU A 1 220 ? 6.98 13.211 15.727 1 96.25 220 LEU A N 1
ATOM 1717 C CA . LEU A 1 220 ? 5.969 12.156 15.695 1 96.25 220 LEU A CA 1
ATOM 1718 C C . LEU A 1 220 ? 6.23 11.109 16.766 1 96.25 220 LEU A C 1
ATOM 1720 O O . LEU A 1 220 ? 5.293 10.578 17.359 1 96.25 220 LEU A O 1
ATOM 1724 N N . VAL A 1 221 ? 7.492 10.836 16.984 1 95.31 221 VAL A N 1
ATOM 1725 C CA . VAL A 1 221 ? 7.871 9.867 18 1 95.31 221 VAL A CA 1
ATOM 1726 C C . VAL A 1 221 ? 7.41 10.367 19.375 1 95.31 221 VAL A C 1
ATOM 1728 O O . VAL A 1 221 ? 6.863 9.594 20.172 1 95.31 221 VAL A O 1
ATOM 1731 N N . GLU A 1 222 ? 7.609 11.617 19.594 1 93.69 222 GLU A N 1
ATOM 1732 C CA . GLU A 1 222 ? 7.219 12.18 20.891 1 93.69 222 GLU A CA 1
ATOM 1733 C C . GLU A 1 222 ? 5.699 12.227 21.031 1 93.69 222 GLU A C 1
ATOM 1735 O O . GLU A 1 222 ? 5.168 11.969 22.109 1 93.69 222 GLU A O 1
ATOM 1740 N N . ILE A 1 223 ? 5.031 12.562 20.016 1 94.38 223 ILE A N 1
ATOM 1741 C CA . ILE A 1 223 ? 3.572 12.562 20.031 1 94.38 223 ILE A CA 1
ATOM 1742 C C . ILE A 1 223 ? 3.064 11.148 20.328 1 94.38 223 ILE A C 1
ATOM 1744 O O . ILE A 1 223 ? 2.154 10.969 21.141 1 94.38 223 ILE A O 1
ATOM 1748 N N . HIS A 1 224 ? 3.652 10.188 19.641 1 95.62 224 HIS A N 1
ATOM 1749 C CA . HIS A 1 224 ? 3.283 8.797 19.891 1 95.62 224 HIS A CA 1
ATOM 1750 C C . HIS A 1 224 ? 3.523 8.414 21.359 1 95.62 224 HIS A C 1
ATOM 1752 O O . HIS A 1 224 ? 2.691 7.746 21.969 1 95.62 224 HIS A O 1
ATOM 1758 N N . ARG A 1 225 ? 4.605 8.828 21.859 1 94.5 225 ARG A N 1
ATOM 1759 C CA . ARG A 1 225 ? 4.93 8.539 23.25 1 94.5 225 ARG A CA 1
ATOM 1760 C C . ARG A 1 225 ? 3.889 9.133 24.188 1 94.5 225 ARG A C 1
ATOM 1762 O O . ARG A 1 225 ? 3.514 8.508 25.188 1 94.5 225 ARG A O 1
ATOM 1769 N N . ARG A 1 226 ? 3.463 10.266 23.953 1 89.88 226 ARG A N 1
ATOM 1770 C CA . ARG A 1 226 ? 2.473 10.938 24.781 1 89.88 226 ARG A CA 1
ATOM 1771 C C . ARG A 1 226 ? 1.144 10.188 24.766 1 89.88 226 ARG A C 1
ATOM 1773 O O . ARG A 1 226 ? 0.478 10.078 25.797 1 89.88 226 ARG A O 1
ATOM 1780 N N . PHE A 1 227 ? 0.798 9.664 23.625 1 91.56 227 PHE A N 1
ATOM 1781 C CA . PHE A 1 227 ? -0.5 9.008 23.484 1 91.56 227 PHE A CA 1
ATOM 1782 C C . PHE A 1 227 ? -0.432 7.566 23.969 1 91.56 227 PHE A C 1
ATOM 1784 O O . PHE A 1 227 ? -1.39 7.055 24.547 1 91.56 227 PHE A O 1
ATOM 1791 N N . PHE A 1 228 ? 0.678 6.898 23.734 1 93.56 228 PHE A N 1
ATOM 1792 C CA . PHE A 1 228 ? 0.683 5.449 23.906 1 93.56 228 PHE A CA 1
ATOM 1793 C C . PHE A 1 228 ? 1.714 5.031 24.938 1 93.56 228 PHE A C 1
ATOM 1795 O O . PHE A 1 228 ? 1.778 3.857 25.312 1 93.56 228 PHE A O 1
ATOM 1802 N N . GLY A 1 229 ? 2.506 5.953 25.375 1 93.56 229 GLY A N 1
ATOM 1803 C CA . GLY A 1 229 ? 3.484 5.668 26.406 1 93.56 229 GLY A CA 1
ATOM 1804 C C . GLY A 1 229 ? 4.719 4.961 25.891 1 93.56 229 GLY A C 1
ATOM 1805 O O . GLY A 1 229 ? 5.605 4.594 26.656 1 93.56 229 GLY A O 1
ATOM 1806 N N . ASP A 1 230 ? 4.75 4.695 24.594 1 94.94 230 ASP A N 1
ATOM 1807 C CA . ASP A 1 230 ? 5.887 4.016 23.969 1 94.94 230 ASP A CA 1
ATOM 1808 C C . ASP A 1 230 ? 6.215 4.617 22.609 1 94.94 230 ASP A C 1
ATOM 1810 O O . ASP A 1 230 ? 5.562 5.566 22.172 1 94.94 230 ASP A O 1
ATOM 1814 N N . ILE A 1 231 ? 7.344 4.109 22.125 1 95.06 231 ILE A N 1
ATOM 1815 C CA . ILE A 1 231 ? 7.754 4.59 20.812 1 95.06 231 ILE A CA 1
ATOM 1816 C C . ILE A 1 231 ? 7.176 3.684 19.719 1 95.06 231 ILE A C 1
ATOM 1818 O O . ILE A 1 231 ? 6.852 2.521 19.984 1 95.06 231 ILE A O 1
ATOM 1822 N N . PRO A 1 232 ? 7.004 4.266 18.5 1 94.81 232 PRO A N 1
ATOM 1823 C CA . PRO A 1 232 ? 6.5 3.41 17.422 1 94.81 232 PRO A CA 1
ATOM 1824 C C . PRO A 1 232 ? 7.41 2.217 17.141 1 94.81 232 PRO A C 1
ATOM 1826 O O . PRO A 1 232 ? 8.633 2.326 17.266 1 94.81 232 PRO A O 1
ATOM 1829 N N . LYS A 1 233 ? 6.77 1.126 16.734 1 90.5 233 LYS A N 1
ATOM 1830 C CA . LYS A 1 233 ? 7.516 -0.094 16.438 1 90.5 233 LYS A CA 1
ATOM 1831 C C . LYS A 1 233 ? 8.5 0.126 15.289 1 90.5 233 LYS A C 1
ATOM 1833 O O . LYS A 1 233 ? 9.641 -0.33 15.352 1 90.5 233 LYS A O 1
ATOM 1838 N N . GLU A 1 234 ? 8.047 0.703 14.234 1 91.31 234 GLU A N 1
ATOM 1839 C CA . GLU A 1 234 ? 8.875 1.023 13.07 1 91.31 234 GLU A CA 1
ATOM 1840 C C . GLU A 1 234 ? 8.852 2.52 12.781 1 91.31 234 GLU A C 1
ATOM 1842 O O . GLU A 1 234 ? 7.816 3.172 12.922 1 91.31 234 GLU A O 1
ATOM 1847 N N . SER A 1 235 ? 10.039 3.021 12.445 1 92.81 235 SER A N 1
ATOM 1848 C CA . SER A 1 235 ? 10.164 4.422 12.047 1 92.81 235 SER A CA 1
ATOM 1849 C C . SER A 1 235 ? 11.055 4.566 10.812 1 92.81 235 SER A C 1
ATOM 1851 O O . SER A 1 235 ? 11.773 3.637 10.445 1 92.81 235 SER A O 1
ATOM 1853 N N . HIS A 1 236 ? 10.875 5.609 10.133 1 94.06 236 HIS A N 1
ATOM 1854 C CA . HIS A 1 236 ? 11.672 5.969 8.961 1 94.06 236 HIS A CA 1
ATOM 1855 C C . HIS A 1 236 ? 11.359 5.062 7.777 1 94.06 236 HIS A C 1
ATOM 1857 O O . HIS A 1 236 ? 12.227 4.797 6.945 1 94.06 236 HIS A O 1
ATOM 1863 N N . ARG A 1 237 ? 10.281 4.508 7.828 1 97.31 237 ARG A N 1
ATOM 1864 C CA . ARG A 1 237 ? 9.555 3.928 6.703 1 97.31 237 ARG A CA 1
ATOM 1865 C C . ARG A 1 237 ? 8.281 4.715 6.406 1 97.31 237 ARG A C 1
ATOM 1867 O O . ARG A 1 237 ? 7.441 4.902 7.289 1 97.31 237 ARG A O 1
ATOM 1874 N N . SER A 1 238 ? 8.227 5.145 5.254 1 98.5 238 SER A N 1
ATOM 1875 C CA . SER A 1 238 ? 7.191 6.129 4.957 1 98.5 238 SER A CA 1
ATOM 1876 C C . SER A 1 238 ? 5.805 5.598 5.301 1 98.5 238 SER A C 1
ATOM 1878 O O . SER A 1 238 ? 4.988 6.309 5.891 1 98.5 238 SER A O 1
ATOM 1880 N N . MET A 1 239 ? 5.477 4.355 4.934 1 98.44 239 MET A N 1
ATOM 1881 C CA . MET A 1 239 ? 4.168 3.789 5.238 1 98.44 239 MET A CA 1
ATOM 1882 C C . MET A 1 239 ? 3.957 3.684 6.746 1 98.44 239 MET A C 1
ATOM 1884 O O . MET A 1 239 ? 2.9 4.059 7.258 1 98.44 239 MET A O 1
ATOM 1888 N N . ASP A 1 240 ? 4.934 3.176 7.457 1 97.81 240 ASP A N 1
ATOM 1889 C CA . ASP A 1 240 ? 4.824 3.049 8.906 1 97.81 240 ASP A CA 1
ATOM 1890 C C . ASP A 1 240 ? 4.609 4.41 9.562 1 97.81 240 ASP A C 1
ATOM 1892 O O . ASP A 1 240 ? 3.84 4.531 10.516 1 97.81 240 ASP A O 1
ATOM 1896 N N . ASP A 1 241 ? 5.32 5.375 9.102 1 98.31 241 ASP A N 1
ATOM 1897 C CA . ASP A 1 241 ? 5.164 6.719 9.656 1 98.31 241 ASP A CA 1
ATOM 1898 C C . ASP A 1 241 ? 3.777 7.281 9.352 1 98.31 241 ASP A C 1
ATOM 1900 O O . ASP A 1 241 ? 3.197 7.992 10.172 1 98.31 241 ASP A O 1
ATOM 1904 N N . CYS A 1 242 ? 3.242 7.027 8.188 1 98.5 242 CYS A N 1
ATOM 1905 C CA . CYS A 1 242 ? 1.871 7.414 7.875 1 98.5 242 CYS A CA 1
ATOM 1906 C C . CYS A 1 242 ? 0.888 6.762 8.836 1 98.5 242 CYS A C 1
ATOM 1908 O O . CYS A 1 242 ? 0.001 7.434 9.375 1 98.5 242 CYS A O 1
ATOM 1910 N N . LEU A 1 243 ? 1.048 5.465 9.016 1 97.94 243 LEU A N 1
ATOM 1911 C CA . LEU A 1 243 ? 0.131 4.738 9.891 1 97.94 243 LEU A CA 1
ATOM 1912 C C . LEU A 1 243 ? 0.249 5.219 11.328 1 97.94 243 LEU A C 1
ATOM 1914 O O . LEU A 1 243 ? -0.756 5.336 12.039 1 97.94 243 LEU A O 1
ATOM 1918 N N . THR A 1 244 ? 1.462 5.48 11.742 1 97.75 244 THR A N 1
ATOM 1919 C CA . THR A 1 244 ? 1.678 6.047 13.07 1 97.75 244 THR A CA 1
ATOM 1920 C C . THR A 1 244 ? 0.954 7.379 13.211 1 97.75 244 THR A C 1
ATOM 1922 O O . THR A 1 244 ? 0.311 7.637 14.234 1 97.75 244 THR A O 1
ATOM 1925 N N . LEU A 1 245 ? 1.111 8.195 12.234 1 98.06 245 LEU A N 1
ATOM 1926 C CA . LEU A 1 245 ? 0.44 9.484 12.25 1 98.06 245 LEU A CA 1
ATOM 1927 C C . LEU A 1 245 ? -1.069 9.32 12.383 1 98.06 245 LEU A C 1
ATOM 1929 O O . LEU A 1 245 ? -1.71 10.008 13.18 1 98.06 245 LEU A O 1
ATOM 1933 N N . ILE A 1 246 ? -1.646 8.438 11.656 1 97.75 246 ILE A N 1
ATOM 1934 C CA . ILE A 1 246 ? -3.082 8.18 11.703 1 97.75 246 ILE A CA 1
ATOM 1935 C C . ILE A 1 246 ? -3.479 7.711 13.094 1 97.75 246 ILE A C 1
ATOM 1937 O O . ILE A 1 246 ? -4.477 8.172 13.656 1 97.75 246 ILE A O 1
ATOM 1941 N N . ARG A 1 247 ? -2.719 6.828 13.609 1 96.38 247 ARG A N 1
ATOM 1942 C CA . ARG A 1 247 ? -3.002 6.316 14.945 1 96.38 247 ARG A CA 1
ATOM 1943 C C . ARG A 1 247 ? -3.012 7.441 15.977 1 96.38 247 ARG A C 1
ATOM 1945 O O . ARG A 1 247 ? -3.906 7.508 16.812 1 96.38 247 ARG A O 1
ATOM 1952 N N . CYS A 1 248 ? -2.051 8.266 15.914 1 96.12 248 CYS A N 1
ATOM 1953 C CA . CYS A 1 248 ? -1.955 9.383 16.844 1 96.12 248 CYS A CA 1
ATOM 1954 C C . CYS A 1 248 ? -3.113 10.352 16.656 1 96.12 248 CYS A C 1
ATOM 1956 O O . CYS A 1 248 ? -3.752 10.766 17.625 1 96.12 248 CYS A O 1
ATOM 1958 N N . ALA A 1 249 ? -3.352 10.719 15.445 1 96.62 249 ALA A N 1
ATOM 1959 C CA . ALA A 1 249 ? -4.426 11.664 15.148 1 96.62 249 ALA A CA 1
ATOM 1960 C C . ALA A 1 249 ? -5.777 11.117 15.609 1 96.62 249 ALA A C 1
ATOM 1962 O O . ALA A 1 249 ? -6.633 11.875 16.078 1 96.62 249 ALA A O 1
ATOM 1963 N N . ARG A 1 250 ? -5.934 9.836 15.484 1 96.06 250 ARG A N 1
ATOM 1964 C CA . ARG A 1 250 ? -7.215 9.219 15.805 1 96.06 250 ARG A CA 1
ATOM 1965 C C . ARG A 1 250 ? -7.469 9.242 17.312 1 96.06 250 ARG A C 1
ATOM 1967 O O . ARG A 1 250 ? -8.602 9.062 17.75 1 96.06 250 ARG A O 1
ATOM 1974 N N . CYS A 1 251 ? -6.469 9.375 18.109 1 93.81 251 CYS A N 1
ATOM 1975 C CA . CYS A 1 251 ? -6.648 9.492 19.562 1 93.81 251 CYS A CA 1
ATOM 1976 C C . CYS A 1 251 ? -7.473 10.727 19.906 1 93.81 251 CYS A C 1
ATOM 1978 O O . CYS A 1 251 ? -8.086 10.781 20.984 1 93.81 251 CYS A O 1
ATOM 1980 N N . VAL A 1 252 ? -7.523 11.695 19.062 1 93.69 252 VAL A N 1
ATOM 1981 C CA . VAL A 1 252 ? -8.273 12.93 19.25 1 93.69 252 VAL A CA 1
ATOM 1982 C C . VAL A 1 252 ? -9.07 13.25 17.984 1 93.69 252 VAL A C 1
ATOM 1984 O O . VAL A 1 252 ? -9.172 14.414 17.578 1 93.69 252 VAL A O 1
ATOM 1987 N N . ALA A 1 253 ? -9.633 12.25 17.391 1 95.06 253 ALA A N 1
ATOM 1988 C CA . ALA A 1 253 ? -10.164 12.289 16.031 1 95.06 253 ALA A CA 1
ATOM 1989 C C . ALA A 1 253 ? -11.18 13.414 15.867 1 95.06 253 ALA A C 1
ATOM 1991 O O . ALA A 1 253 ? -11.086 14.219 14.938 1 95.06 253 ALA A O 1
ATOM 1992 N N . PRO A 1 254 ? -12.219 13.562 16.781 1 93.12 254 PRO A N 1
ATOM 1993 C CA . PRO A 1 254 ? -13.188 14.633 16.578 1 93.12 254 PRO A CA 1
ATOM 1994 C C . PRO A 1 254 ? -12.547 16.016 16.594 1 93.12 254 PRO A C 1
ATOM 1996 O O . PRO A 1 254 ? -12.844 16.859 15.742 1 93.12 254 PRO A O 1
ATOM 1999 N N . HIS A 1 255 ? -11.664 16.234 17.547 1 92.94 255 HIS A N 1
ATOM 2000 C CA . HIS A 1 255 ? -10.977 17.516 17.656 1 92.94 255 HIS A CA 1
ATOM 2001 C C . HIS A 1 255 ? -10.016 17.719 16.484 1 92.94 255 HIS A C 1
ATOM 2003 O O . HIS A 1 255 ? -9.891 18.828 15.961 1 92.94 255 HIS A O 1
ATOM 2009 N N . PHE A 1 256 ? -9.336 16.641 16.141 1 95.5 256 PHE A N 1
ATOM 2010 C CA . PHE A 1 256 ? -8.383 16.719 15.047 1 95.5 256 PHE A CA 1
ATOM 2011 C C . PHE A 1 256 ? -9.055 17.219 13.773 1 95.5 256 PHE A C 1
ATOM 2013 O O . PHE A 1 256 ? -8.531 18.094 13.094 1 95.5 256 PHE A O 1
ATOM 2020 N N . LEU A 1 257 ? -10.195 16.688 13.453 1 94.31 257 LEU A N 1
ATOM 2021 C CA . LEU A 1 257 ? -10.906 17.062 12.227 1 94.31 257 LEU A CA 1
ATOM 2022 C C . LEU A 1 257 ? -11.359 18.516 12.281 1 94.31 257 LEU A C 1
ATOM 2024 O O . LEU A 1 257 ? -11.344 19.203 11.266 1 94.31 257 LEU A O 1
ATOM 2028 N N . THR A 1 258 ? -11.781 18.906 13.422 1 91.75 258 THR A N 1
ATOM 2029 C CA . THR A 1 258 ? -12.195 20.297 13.586 1 91.75 258 THR A CA 1
ATOM 2030 C C . THR A 1 258 ? -11.023 21.234 13.328 1 91.75 258 THR A C 1
ATOM 2032 O O . THR A 1 258 ? -11.164 22.234 12.609 1 91.75 258 THR A O 1
ATOM 2035 N N . TYR A 1 259 ? -9.859 20.938 13.844 1 93 259 TYR A N 1
ATOM 2036 C CA . TYR A 1 259 ? -8.672 21.781 13.672 1 93 259 TYR A CA 1
ATOM 2037 C C . TYR A 1 259 ? -8.141 21.688 12.25 1 93 259 TYR A C 1
ATOM 2039 O O . TYR A 1 259 ? -7.602 22.656 11.719 1 93 259 TYR A O 1
ATOM 2047 N N . LEU A 1 260 ? -8.266 20.5 11.68 1 95 260 LEU A N 1
ATOM 2048 C CA . LEU A 1 260 ? -7.773 20.281 10.32 1 95 260 LEU A CA 1
ATOM 2049 C C . LEU A 1 260 ? -8.32 21.344 9.367 1 95 260 LEU A C 1
ATOM 2051 O O . LEU A 1 260 ? -7.574 21.906 8.562 1 95 260 LEU A O 1
ATOM 2055 N N . HIS A 1 261 ? -9.523 21.672 9.484 1 90.75 261 HIS A N 1
ATOM 2056 C CA . HIS A 1 261 ? -10.188 22.625 8.594 1 90.75 261 HIS A CA 1
ATOM 2057 C C . HIS A 1 261 ? -9.555 24 8.695 1 90.75 261 HIS A C 1
ATOM 2059 O O . HIS A 1 261 ? -9.516 24.75 7.707 1 90.75 261 HIS A O 1
ATOM 2065 N N . ASN A 1 262 ? -9.031 24.312 9.812 1 92.69 262 ASN A N 1
ATOM 2066 C CA . ASN A 1 262 ? -8.484 25.641 10.062 1 92.69 262 ASN A CA 1
ATOM 2067 C C . ASN A 1 262 ? -7.02 25.734 9.641 1 92.69 262 ASN A C 1
ATOM 2069 O O . ASN A 1 262 ? -6.461 26.828 9.555 1 92.69 262 ASN A O 1
ATOM 2073 N N . PHE A 1 263 ? -6.461 24.656 9.336 1 95.38 263 PHE A N 1
ATOM 2074 C CA . PHE A 1 263 ? -5.02 24.656 9.109 1 95.38 263 PHE A CA 1
ATOM 2075 C C . PHE A 1 263 ? -4.695 24.219 7.68 1 95.38 263 PHE A C 1
ATOM 2077 O O . PHE A 1 263 ? -3.557 23.859 7.379 1 95.38 263 PHE A O 1
ATOM 2084 N N . THR A 1 264 ? -5.645 24.234 6.801 1 95.94 264 THR A N 1
ATOM 2085 C CA . THR A 1 264 ? -5.418 23.781 5.43 1 95.94 264 THR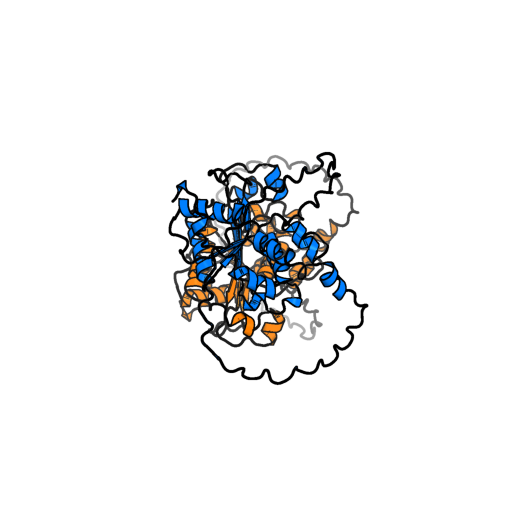 A CA 1
ATOM 2086 C C . THR A 1 264 ? -4.844 24.922 4.586 1 95.94 264 THR A C 1
ATOM 2088 O O . THR A 1 264 ? -5.164 26.094 4.805 1 95.94 264 THR A O 1
ATOM 2091 N N . LEU A 1 265 ? -3.979 24.641 3.688 1 95.06 265 LEU A N 1
ATOM 2092 C CA . LEU A 1 265 ? -3.416 25.5 2.662 1 95.06 265 LEU A CA 1
ATOM 2093 C C . LEU A 1 265 ? -3.434 24.828 1.298 1 95.06 265 LEU A C 1
ATOM 2095 O O . LEU A 1 265 ? -3.277 23.609 1.209 1 95.06 265 LEU A O 1
ATOM 2099 N N . PRO A 1 266 ? -3.617 25.609 0.223 1 94.25 266 PRO A N 1
ATOM 2100 C CA . PRO A 1 266 ? -3.445 24.984 -1.091 1 94.25 266 PRO A CA 1
ATOM 2101 C C . PRO A 1 266 ? -2.055 24.375 -1.282 1 94.25 266 PRO A C 1
ATOM 2103 O O . PRO A 1 266 ? -1.056 25 -0.9 1 94.25 266 PRO A O 1
ATOM 2106 N N . ILE A 1 267 ? -1.996 23.203 -1.874 1 94.75 267 ILE A N 1
ATOM 2107 C CA . ILE A 1 267 ? -0.732 22.484 -2.039 1 94.75 267 ILE A CA 1
ATOM 2108 C C . ILE A 1 267 ? 0.208 23.312 -2.92 1 94.75 267 ILE A C 1
ATOM 2110 O O . ILE A 1 267 ? 1.431 23.234 -2.771 1 94.75 267 ILE A O 1
ATOM 2114 N N . ASN A 1 268 ? -0.324 24.125 -3.785 1 91.25 268 ASN A N 1
ATOM 2115 C CA . ASN A 1 268 ? 0.458 24.906 -4.73 1 91.25 268 ASN A CA 1
ATOM 2116 C C . ASN A 1 268 ? 1.217 26.031 -4.031 1 91.25 268 ASN A C 1
ATOM 2118 O O . ASN A 1 268 ? 2.107 26.656 -4.621 1 91.25 268 ASN A O 1
ATOM 2122 N N . THR A 1 269 ? 0.899 26.344 -2.764 1 91.56 269 THR A N 1
ATOM 2123 C CA . THR A 1 269 ? 1.635 27.312 -1.951 1 91.56 269 THR A CA 1
ATOM 2124 C C . THR A 1 269 ? 3.086 26.875 -1.771 1 91.56 269 THR A C 1
ATOM 2126 O O . THR A 1 269 ? 3.967 27.703 -1.534 1 91.56 269 THR A O 1
ATOM 2129 N N . PHE A 1 270 ? 3.34 25.609 -2.039 1 90.94 270 PHE A N 1
ATOM 2130 C CA . PHE A 1 270 ? 4.652 25.078 -1.7 1 90.94 270 PHE A CA 1
ATOM 2131 C C . PHE A 1 270 ? 5.5 24.875 -2.953 1 90.94 270 PHE A C 1
ATOM 2133 O O . PHE A 1 270 ? 6.562 24.25 -2.9 1 90.94 270 PHE A O 1
ATOM 2140 N N . ILE A 1 271 ? 5.086 25.344 -4.023 1 81.56 271 ILE A N 1
ATOM 2141 C CA . ILE A 1 271 ? 5.898 25.344 -5.234 1 81.56 271 ILE A CA 1
ATOM 2142 C C . ILE A 1 271 ? 7.105 26.266 -5.055 1 81.56 271 ILE A C 1
ATOM 2144 O O . ILE A 1 271 ? 6.953 27.422 -4.645 1 81.56 271 ILE A O 1
ATOM 2148 N N . PRO A 1 272 ? 8.266 25.688 -5.254 1 75.56 272 PRO A N 1
ATOM 2149 C CA . PRO A 1 272 ? 9.438 26.547 -5.129 1 75.56 272 PRO A CA 1
ATOM 2150 C C . PRO A 1 272 ? 9.375 27.766 -6.051 1 75.56 272 PRO A C 1
ATOM 2152 O O . PRO A 1 272 ? 8.812 27.688 -7.145 1 75.56 272 PRO A O 1
ATOM 2155 N N . SER A 1 273 ? 9.914 28.812 -5.527 1 70.81 273 SER A N 1
ATOM 2156 C CA . SER A 1 273 ? 9.875 30.109 -6.203 1 70.81 273 SER A CA 1
ATOM 2157 C C . SER A 1 273 ? 10.5 30.031 -7.594 1 70.81 273 SER A C 1
ATOM 2159 O O . SER A 1 273 ? 10.094 30.734 -8.508 1 70.81 273 SER A O 1
ATOM 2161 N N . ILE A 1 274 ? 11.508 29.125 -7.707 1 55.56 274 ILE A N 1
ATOM 2162 C CA . ILE A 1 274 ? 12.18 29.062 -9 1 55.56 274 ILE A CA 1
ATOM 2163 C C . ILE A 1 274 ? 11.211 28.547 -10.062 1 55.56 274 ILE A C 1
ATOM 2165 O O . ILE A 1 274 ? 11.43 28.75 -11.258 1 55.56 274 ILE A O 1
ATOM 2169 N N . PHE A 1 275 ? 10.164 27.938 -9.633 1 49.16 275 PHE A N 1
ATOM 2170 C CA . PHE A 1 275 ? 9.203 27.391 -10.586 1 49.16 275 PHE A CA 1
ATOM 2171 C C . PHE A 1 275 ? 7.938 28.234 -10.625 1 49.16 275 PHE A C 1
ATOM 2173 O O . PHE A 1 275 ? 6.988 27.906 -11.344 1 49.16 275 PHE A O 1
ATOM 2180 N N . LYS A 1 276 ? 7.922 29.391 -9.844 1 48.03 276 LYS A N 1
ATOM 2181 C CA . LYS A 1 276 ? 6.781 30.297 -9.875 1 48.03 276 LYS A CA 1
ATOM 2182 C C . LYS A 1 276 ? 6.941 31.328 -10.977 1 48.03 276 LYS A C 1
ATOM 2184 O O . LYS A 1 276 ? 8.062 31.75 -11.281 1 48.03 276 LYS A O 1
ATOM 2189 N N . MET B 1 1 ? -0.241 -10.508 -5.754 1 98.5 1 MET B N 1
ATOM 2190 C CA . MET B 1 1 ? -1.529 -9.828 -5.641 1 98.5 1 MET B CA 1
ATOM 2191 C C . MET B 1 1 ? -2.529 -10.688 -4.871 1 98.5 1 MET B C 1
ATOM 2193 O O . MET B 1 1 ? -2.344 -11.898 -4.738 1 98.5 1 MET B O 1
ATOM 2197 N N . ASP B 1 2 ? -3.549 -10.055 -4.398 1 98.56 2 ASP B N 1
ATOM 2198 C CA . ASP B 1 2 ? -4.668 -10.719 -3.729 1 98.56 2 ASP B CA 1
ATOM 2199 C C . ASP B 1 2 ? -5.934 -9.867 -3.811 1 98.56 2 ASP B C 1
ATOM 2201 O O . ASP B 1 2 ? -5.867 -8.641 -3.797 1 98.56 2 ASP B O 1
ATOM 2205 N N . ILE B 1 3 ? -7.09 -10.57 -3.957 1 97.62 3 ILE B N 1
ATOM 2206 C CA . ILE B 1 3 ? -8.375 -9.891 -4.086 1 97.62 3 ILE B CA 1
ATOM 2207 C C . ILE B 1 3 ? -9.336 -10.391 -3.008 1 97.62 3 ILE B C 1
ATOM 2209 O O . ILE B 1 3 ? -9.406 -11.594 -2.744 1 97.62 3 ILE B O 1
ATOM 2213 N N . GLU B 1 4 ? -9.945 -9.477 -2.316 1 97.44 4 GLU B N 1
ATOM 2214 C CA . GLU B 1 4 ? -11.164 -9.766 -1.562 1 97.44 4 GLU B CA 1
ATOM 2215 C C . GLU B 1 4 ? -12.414 -9.383 -2.359 1 97.44 4 GLU B C 1
ATOM 2217 O O . GLU B 1 4 ? -12.422 -8.359 -3.045 1 97.44 4 GLU B O 1
ATOM 2222 N N . SER B 1 5 ? -13.516 -10.211 -2.271 1 96.25 5 SER B N 1
ATOM 2223 C CA . SER B 1 5 ? -14.75 -10 -3.025 1 96.25 5 SER B CA 1
ATOM 2224 C C . SER B 1 5 ? -15.977 -10.398 -2.207 1 96.25 5 SER B C 1
ATOM 2226 O O . SER B 1 5 ? -15.844 -10.828 -1.057 1 96.25 5 SER B O 1
ATOM 2228 N N . ILE B 1 6 ? -17.172 -10.141 -2.738 1 93.62 6 ILE B N 1
ATOM 2229 C CA . ILE B 1 6 ? -18.391 -10.406 -1.996 1 93.62 6 ILE B CA 1
ATOM 2230 C C . ILE B 1 6 ? -18.75 -11.883 -2.107 1 93.62 6 ILE B C 1
ATOM 2232 O O . ILE B 1 6 ? -19.703 -12.344 -1.472 1 93.62 6 ILE B O 1
ATOM 2236 N N . GLY B 1 7 ? -18.016 -12.609 -2.881 1 81.19 7 GLY B N 1
ATOM 2237 C CA . GLY B 1 7 ? -18.328 -14.016 -3.047 1 81.19 7 GLY B CA 1
ATOM 2238 C C . GLY B 1 7 ? -17.172 -14.828 -3.592 1 81.19 7 GLY B C 1
ATOM 2239 O O . GLY B 1 7 ? -16.172 -14.273 -4.059 1 81.19 7 GLY B O 1
ATOM 2240 N N . LEU B 1 8 ? -17.047 -16.125 -3.373 1 65.31 8 LEU B N 1
ATOM 2241 C CA . LEU B 1 8 ? -15.914 -16.938 -3.799 1 65.31 8 LEU B CA 1
ATOM 2242 C C . LEU B 1 8 ? -16.109 -17.453 -5.223 1 65.31 8 LEU B C 1
ATOM 2244 O O . LEU B 1 8 ? -15.172 -17.438 -6.027 1 65.31 8 LEU B O 1
ATOM 2248 N N . ASN B 1 9 ? -17.109 -18 -5.52 1 59.66 9 ASN B N 1
ATOM 2249 C CA . ASN B 1 9 ? -17.094 -18.875 -6.688 1 59.66 9 ASN B CA 1
ATOM 2250 C C . ASN B 1 9 ? -18.094 -18.438 -7.746 1 59.66 9 ASN B C 1
ATOM 2252 O O . ASN B 1 9 ? -18.531 -19.234 -8.57 1 59.66 9 ASN B O 1
ATOM 2256 N N . ASP B 1 10 ? -18.469 -17.281 -7.746 1 59.75 10 ASP B N 1
ATOM 2257 C CA . ASP B 1 10 ? -19.375 -16.906 -8.828 1 59.75 10 ASP B CA 1
ATOM 2258 C C . ASP B 1 10 ? -18.766 -15.812 -9.703 1 59.75 10 ASP B C 1
ATOM 2260 O O . ASP B 1 10 ? -18.688 -14.648 -9.305 1 59.75 10 ASP B O 1
ATOM 2264 N N . PHE B 1 11 ? -18.156 -16.391 -10.859 1 56.88 11 PHE B N 1
ATOM 2265 C CA . PHE B 1 11 ? -17.516 -15.438 -11.758 1 56.88 11 PHE B CA 1
ATOM 2266 C C . PHE B 1 11 ? -18.469 -14.953 -12.828 1 56.88 11 PHE B C 1
ATOM 2268 O O . PHE B 1 11 ? -18.062 -14.359 -13.828 1 56.88 11 PHE B O 1
ATOM 2275 N N . THR B 1 12 ? -19.75 -15.391 -12.672 1 54.66 12 THR B N 1
ATOM 2276 C CA . THR B 1 12 ? -20.781 -15.094 -13.664 1 54.66 12 THR B CA 1
ATOM 2277 C C . THR B 1 12 ? -21.219 -13.633 -13.562 1 54.66 12 THR B C 1
ATOM 2279 O O . THR B 1 12 ? -22.297 -13.266 -14.047 1 54.66 12 THR B O 1
ATOM 2282 N N . GLY B 1 13 ? -20.328 -12.836 -13.047 1 63.56 13 GLY B N 1
ATOM 2283 C CA . GLY B 1 13 ? -20.688 -11.43 -13.062 1 63.56 13 GLY B CA 1
ATOM 2284 C C . GLY B 1 13 ? -21.266 -10.945 -11.742 1 63.56 13 GLY B C 1
ATOM 2285 O O . GLY B 1 13 ? -21.391 -9.742 -11.523 1 63.56 13 GLY B O 1
ATOM 2286 N N . LYS B 1 14 ? -21.484 -11.82 -10.945 1 77.75 14 LYS B N 1
ATOM 2287 C CA . LYS B 1 14 ? -22.125 -11.383 -9.703 1 77.75 14 LYS B CA 1
ATOM 2288 C C . LYS B 1 14 ? -21.078 -11.039 -8.641 1 77.75 14 LYS B C 1
ATOM 2290 O O . LYS B 1 14 ? -21.359 -10.258 -7.727 1 77.75 14 LYS B O 1
ATOM 2295 N N . ASN B 1 15 ? -19.953 -11.641 -8.852 1 89.81 15 ASN B N 1
ATOM 2296 C CA . ASN B 1 15 ? -18.906 -11.352 -7.867 1 89.81 15 ASN B CA 1
ATOM 2297 C C . ASN B 1 15 ? -18.344 -9.945 -8.055 1 89.81 15 ASN B C 1
ATOM 2299 O O . ASN B 1 15 ? -18.188 -9.477 -9.18 1 89.81 15 ASN B O 1
ATOM 2303 N N . ARG B 1 16 ? -18.219 -9.227 -6.969 1 93.69 16 ARG B N 1
ATOM 2304 C CA . ARG B 1 16 ? -17.719 -7.852 -6.973 1 93.69 16 ARG B CA 1
ATOM 2305 C C . ARG B 1 16 ? -16.5 -7.711 -6.078 1 93.69 16 ARG B C 1
ATOM 2307 O O . ARG B 1 16 ? -16.453 -8.281 -4.988 1 93.69 16 ARG B O 1
ATOM 2314 N N . ILE B 1 17 ? -15.57 -7.004 -6.594 1 96.31 17 ILE B N 1
ATOM 2315 C CA . ILE B 1 17 ? -14.328 -6.789 -5.863 1 96.31 17 ILE B CA 1
ATOM 2316 C C . ILE B 1 17 ? -14.555 -5.77 -4.746 1 96.31 17 ILE B C 1
ATOM 2318 O O . ILE B 1 17 ? -15.133 -4.707 -4.977 1 96.31 17 ILE B O 1
ATOM 2322 N N . THR B 1 18 ? -14.086 -6.109 -3.52 1 97.94 18 THR B N 1
ATOM 2323 C CA . THR B 1 18 ? -14.18 -5.168 -2.41 1 97.94 18 THR B CA 1
ATOM 2324 C C . THR B 1 18 ? -12.805 -4.621 -2.047 1 97.94 18 THR B C 1
ATOM 2326 O O . THR B 1 18 ? -12.695 -3.553 -1.441 1 97.94 18 THR B O 1
ATOM 2329 N N . GLU B 1 19 ? -11.773 -5.344 -2.375 1 98.62 19 GLU B N 1
ATOM 2330 C CA . GLU B 1 19 ? -10.406 -4.938 -2.059 1 98.62 19 GLU B CA 1
ATOM 2331 C C . GLU B 1 19 ? -9.398 -5.617 -2.984 1 98.62 19 GLU B C 1
ATOM 2333 O O . GLU B 1 19 ? -9.523 -6.805 -3.281 1 98.62 19 GLU B O 1
ATOM 2338 N N . ILE B 1 20 ? -8.406 -4.91 -3.465 1 98.75 20 ILE B N 1
ATOM 2339 C CA . ILE B 1 20 ? -7.312 -5.484 -4.246 1 98.75 20 ILE B CA 1
ATOM 2340 C C . ILE B 1 20 ? -5.977 -4.934 -3.75 1 98.75 20 ILE B C 1
ATOM 2342 O O . ILE B 1 20 ? -5.867 -3.748 -3.434 1 98.75 20 ILE B O 1
ATOM 2346 N N . SER B 1 21 ? -4.996 -5.789 -3.604 1 98.88 21 SER B N 1
ATOM 2347 C CA . SER B 1 21 ? -3.654 -5.355 -3.229 1 98.88 21 SER B CA 1
ATOM 2348 C C . SER B 1 21 ? -2.609 -5.891 -4.203 1 98.88 21 SER B C 1
ATOM 2350 O O . SER B 1 21 ? -2.729 -7.016 -4.695 1 98.88 21 SER B O 1
ATOM 2352 N N . PHE B 1 22 ? -1.601 -5.051 -4.469 1 98.62 22 PHE B N 1
ATOM 2353 C CA . PHE B 1 22 ? -0.405 -5.395 -5.227 1 98.62 22 PHE B CA 1
ATOM 2354 C C . PHE B 1 22 ? 0.854 -5.117 -4.414 1 98.62 22 PHE B C 1
ATOM 2356 O O . PHE B 1 22 ? 0.967 -4.07 -3.775 1 98.62 22 PHE B O 1
ATOM 2363 N N . VAL B 1 23 ? 1.698 -6.027 -4.336 1 98.56 23 VAL B N 1
ATOM 2364 C CA . VAL B 1 23 ? 3.045 -5.855 -3.801 1 98.56 23 VAL B CA 1
ATOM 2365 C C . VAL B 1 23 ? 4.074 -6.23 -4.863 1 98.56 23 VAL B C 1
ATOM 2367 O O . VAL B 1 23 ? 4.094 -7.363 -5.348 1 98.56 23 VAL B O 1
ATOM 2370 N N . ALA B 1 24 ? 4.887 -5.273 -5.234 1 97.5 24 ALA B N 1
ATOM 2371 C CA . ALA B 1 24 ? 5.859 -5.492 -6.301 1 97.5 24 ALA B CA 1
ATOM 2372 C C . ALA B 1 24 ? 7.285 -5.426 -5.762 1 97.5 24 ALA B C 1
ATOM 2374 O O . ALA B 1 24 ? 7.617 -4.539 -4.969 1 97.5 24 ALA B O 1
ATOM 2375 N N . LEU B 1 25 ? 8.086 -6.344 -6.141 1 94.56 25 LEU B N 1
ATOM 2376 C CA . LEU B 1 25 ? 9.508 -6.352 -5.801 1 94.56 25 LEU B CA 1
ATOM 2377 C C . LEU B 1 25 ? 10.328 -6.984 -6.918 1 94.56 25 LEU B C 1
ATOM 2379 O O . LEU B 1 25 ? 9.797 -7.711 -7.754 1 94.56 25 LEU B O 1
ATOM 2383 N N . SER B 1 26 ? 11.594 -6.695 -6.945 1 92.94 26 SER B N 1
ATOM 2384 C CA . SER B 1 26 ? 12.492 -7.266 -7.941 1 92.94 26 SER B CA 1
ATOM 2385 C C . SER B 1 26 ? 12.969 -8.656 -7.531 1 92.94 26 SER B C 1
ATOM 2387 O O . SER B 1 26 ? 12.93 -9.008 -6.348 1 92.94 26 SER B O 1
ATOM 2389 N N . CYS B 1 27 ? 13.359 -9.414 -8.531 1 93.06 27 CYS B N 1
ATOM 2390 C CA . CYS B 1 27 ? 13.945 -10.719 -8.25 1 93.06 27 CYS B CA 1
ATOM 2391 C C . CYS B 1 27 ? 15.156 -10.594 -7.34 1 93.06 27 CYS B C 1
ATOM 2393 O O . CYS B 1 27 ? 15.359 -11.414 -6.445 1 93.06 27 CYS B O 1
ATOM 2395 N N . ASP B 1 28 ? 15.922 -9.555 -7.562 1 91.12 28 ASP B N 1
ATOM 2396 C CA . ASP B 1 28 ? 17.094 -9.32 -6.734 1 91.12 28 ASP B CA 1
ATOM 2397 C C . ASP B 1 28 ? 16.719 -9.07 -5.281 1 91.12 28 ASP B C 1
ATOM 2399 O O . ASP B 1 28 ? 17.312 -9.641 -4.367 1 91.12 28 ASP B O 1
ATOM 2403 N N . SER B 1 29 ? 15.758 -8.242 -5.164 1 92.06 29 SER B N 1
ATOM 2404 C CA . SER B 1 29 ? 15.281 -7.973 -3.811 1 92.06 29 SER B CA 1
ATOM 2405 C C . SER B 1 29 ? 14.719 -9.234 -3.16 1 92.06 29 SER B C 1
ATOM 2407 O O . SER B 1 29 ? 14.891 -9.453 -1.96 1 92.06 29 SER B O 1
ATOM 2409 N N . PHE B 1 30 ? 14.055 -10.023 -3.912 1 95 30 PHE B N 1
ATOM 2410 C CA . PHE B 1 30 ? 13.438 -11.266 -3.443 1 95 30 PHE B CA 1
ATOM 2411 C C . PHE B 1 30 ? 14.5 -12.242 -2.943 1 95 30 PHE B C 1
ATOM 2413 O O . PHE B 1 30 ? 14.289 -12.93 -1.941 1 95 30 PHE B O 1
ATOM 2420 N N . LEU B 1 31 ? 15.633 -12.234 -3.537 1 94.56 31 LEU B N 1
ATOM 2421 C CA . LEU B 1 31 ? 16.703 -13.172 -3.225 1 94.56 31 LEU B CA 1
ATOM 2422 C C . LEU B 1 31 ? 17.625 -12.617 -2.143 1 94.56 31 LEU B C 1
ATOM 2424 O O . LEU B 1 31 ? 18.297 -13.375 -1.441 1 94.56 31 LEU B O 1
ATOM 2428 N N . HIS B 1 32 ? 17.578 -11.305 -2.08 1 91.38 32 HIS B N 1
ATOM 2429 C CA . HIS B 1 32 ? 18.5 -10.672 -1.146 1 91.38 32 HIS B CA 1
ATOM 2430 C C . HIS B 1 32 ? 18.188 -11.055 0.294 1 91.38 32 HIS B C 1
ATOM 2432 O O . HIS B 1 32 ? 17.062 -10.852 0.758 1 91.38 32 HIS B O 1
ATOM 2438 N N . ASP B 1 33 ? 19.156 -11.625 1.014 1 91.06 33 ASP B N 1
ATOM 2439 C CA . ASP B 1 33 ? 19.031 -12.023 2.414 1 91.06 33 ASP B CA 1
ATOM 2440 C C . ASP B 1 33 ? 17.766 -12.859 2.639 1 91.06 33 ASP B C 1
ATOM 2442 O O . ASP B 1 33 ? 17.062 -12.656 3.625 1 91.06 33 ASP B O 1
ATOM 2446 N N . TRP B 1 34 ? 17.5 -13.711 1.706 1 91.44 34 TRP B N 1
ATOM 2447 C CA . TRP B 1 34 ? 16.281 -14.508 1.789 1 91.44 34 TRP B CA 1
ATOM 2448 C C . TRP B 1 34 ? 16.312 -15.43 2.998 1 91.44 34 TRP B C 1
ATOM 2450 O O . TRP B 1 34 ? 15.266 -15.812 3.525 1 91.44 34 TRP B O 1
ATOM 2460 N N . GLU B 1 35 ? 17.438 -15.703 3.494 1 90.19 35 GLU B N 1
ATOM 2461 C CA . GLU B 1 35 ? 17.594 -16.609 4.629 1 90.19 35 GLU B CA 1
ATOM 2462 C C . GLU B 1 35 ? 17 -16.016 5.898 1 90.19 35 GLU B C 1
ATOM 2464 O O . GLU B 1 35 ? 16.656 -16.734 6.832 1 90.19 35 GLU B O 1
ATOM 2469 N N . LYS B 1 36 ? 16.922 -14.703 5.898 1 88.88 36 LYS B N 1
ATOM 2470 C CA . LYS B 1 36 ? 16.359 -14.031 7.07 1 88.88 36 LYS B CA 1
ATOM 2471 C C . LYS B 1 36 ? 14.852 -14.195 7.137 1 88.88 36 LYS B C 1
ATOM 2473 O O . LYS B 1 36 ? 14.234 -13.93 8.172 1 88.88 36 LYS B O 1
ATOM 2478 N N . ARG B 1 37 ? 14.258 -14.688 6.133 1 85.38 37 ARG B N 1
ATOM 2479 C CA . ARG B 1 37 ? 12.836 -15.008 6.062 1 85.38 37 ARG B CA 1
ATOM 2480 C C . ARG B 1 37 ? 11.984 -13.797 6.406 1 85.38 37 ARG B C 1
ATOM 2482 O O . ARG B 1 37 ? 10.906 -13.93 6.992 1 85.38 37 ARG B O 1
ATOM 2489 N N . THR B 1 38 ? 12.508 -12.609 6.176 1 89.81 38 THR B N 1
ATOM 2490 C CA . THR B 1 38 ? 11.797 -11.359 6.414 1 89.81 38 THR B CA 1
ATOM 2491 C C . THR B 1 38 ? 11.312 -10.75 5.098 1 89.81 38 THR B C 1
ATOM 2493 O O . THR B 1 38 ? 11.766 -11.148 4.023 1 89.81 38 THR B O 1
ATOM 2496 N N . ILE B 1 39 ? 10.344 -9.898 5.207 1 94.69 39 ILE B N 1
ATOM 2497 C CA . ILE B 1 39 ? 9.859 -9.188 4.031 1 94.69 39 ILE B CA 1
ATOM 2498 C C . ILE B 1 39 ? 10.922 -8.203 3.547 1 94.69 39 ILE B C 1
ATOM 2500 O O . ILE B 1 39 ? 11.516 -7.473 4.348 1 94.69 39 ILE B O 1
ATOM 2504 N N . PRO B 1 40 ? 11.172 -8.18 2.27 1 95.81 40 PRO B N 1
ATOM 2505 C CA . PRO B 1 40 ? 12.141 -7.215 1.751 1 95.81 40 PRO B CA 1
ATOM 2506 C C . PRO B 1 40 ? 11.758 -5.77 2.068 1 95.81 40 PRO B C 1
ATOM 2508 O O . PRO B 1 40 ? 10.57 -5.434 2.105 1 95.81 40 PRO B O 1
ATOM 2511 N N . ARG B 1 41 ? 12.758 -4.945 2.23 1 95.88 41 ARG B N 1
ATOM 2512 C CA . ARG B 1 41 ? 12.555 -3.547 2.6 1 95.88 41 ARG B CA 1
ATOM 2513 C C . ARG B 1 41 ? 12 -2.746 1.426 1 95.88 41 ARG B C 1
ATOM 2515 O O . ARG B 1 41 ? 11.156 -1.866 1.611 1 95.88 41 ARG B O 1
ATOM 2522 N N . VAL B 1 42 ? 12.5 -3.01 0.247 1 96.31 42 VAL B N 1
ATOM 2523 C CA . VAL B 1 42 ? 12.109 -2.254 -0.94 1 96.31 42 VAL B CA 1
ATOM 2524 C C . VAL B 1 42 ? 10.898 -2.908 -1.601 1 96.31 42 VAL B C 1
ATOM 2526 O O . VAL B 1 42 ? 11.031 -3.953 -2.244 1 96.31 42 VAL B O 1
ATOM 2529 N N . LEU B 1 43 ? 9.773 -2.26 -1.438 1 97.38 43 LEU B N 1
ATOM 2530 C CA . LEU B 1 43 ? 8.516 -2.715 -2.008 1 97.38 43 LEU B CA 1
ATOM 2531 C C . LEU B 1 43 ? 7.738 -1.548 -2.609 1 97.38 43 LEU B C 1
ATOM 2533 O O . LEU B 1 43 ? 7.672 -0.469 -2.016 1 97.38 43 LEU B O 1
ATOM 2537 N N . ASN B 1 44 ? 7.219 -1.714 -3.793 1 98.25 44 ASN B N 1
ATOM 2538 C CA . ASN B 1 44 ? 6.129 -0.878 -4.285 1 98.25 44 ASN B CA 1
ATOM 2539 C C . ASN B 1 44 ? 4.77 -1.534 -4.051 1 98.25 44 ASN B C 1
ATOM 2541 O O . ASN B 1 44 ? 4.559 -2.686 -4.434 1 98.25 44 ASN B O 1
ATOM 2545 N N . THR B 1 45 ? 3.902 -0.846 -3.404 1 98.75 45 THR B N 1
ATOM 2546 C CA . THR B 1 45 ? 2.643 -1.478 -3.023 1 98.75 45 THR B CA 1
ATOM 2547 C C . THR B 1 45 ? 1.462 -0.568 -3.348 1 98.75 45 THR B C 1
ATOM 2549 O O . THR B 1 45 ? 1.615 0.653 -3.428 1 98.75 45 THR B O 1
ATOM 2552 N N . MET B 1 46 ? 0.32 -1.177 -3.568 1 98.81 46 MET B N 1
ATOM 2553 C CA . MET B 1 46 ? -0.938 -0.456 -3.748 1 98.81 46 MET B CA 1
ATOM 2554 C C . MET B 1 46 ? -2.115 -1.284 -3.246 1 98.81 46 MET B C 1
ATOM 2556 O O . MET B 1 46 ? -2.207 -2.479 -3.533 1 98.81 46 MET B O 1
ATOM 2560 N N . THR B 1 47 ? -2.916 -0.733 -2.465 1 98.81 47 THR B N 1
ATOM 2561 C CA . THR B 1 47 ? -4.172 -1.323 -2.016 1 98.81 47 THR B CA 1
ATOM 2562 C C . THR B 1 47 ? -5.344 -0.395 -2.318 1 98.81 47 THR B C 1
ATOM 2564 O O . THR B 1 47 ? -5.285 0.803 -2.033 1 98.81 47 THR B O 1
ATOM 2567 N N . LEU B 1 48 ? -6.383 -0.938 -2.889 1 98.62 48 LEU B N 1
ATOM 2568 C CA . LEU B 1 48 ? -7.602 -0.203 -3.207 1 98.62 48 LEU B CA 1
ATOM 2569 C C . LEU B 1 48 ? -8.828 -0.92 -2.656 1 98.62 48 LEU B C 1
ATOM 2571 O O . LEU B 1 48 ? -8.977 -2.133 -2.826 1 98.62 48 LEU B O 1
ATOM 2575 N N . CYS B 1 49 ? -9.656 -0.191 -2.025 1 98.19 49 CYS B N 1
ATOM 2576 C CA . CYS B 1 49 ? -10.969 -0.682 -1.613 1 98.19 49 CYS B CA 1
ATOM 2577 C C . CYS B 1 49 ? -12.062 -0.159 -2.537 1 98.19 49 CYS B C 1
ATOM 2579 O O . CYS B 1 49 ? -11.922 0.911 -3.131 1 98.19 49 CYS B O 1
ATOM 2581 N N . PHE B 1 50 ? -13.156 -0.958 -2.582 1 97.94 50 PHE B N 1
ATOM 2582 C CA . PHE B 1 50 ? -14.219 -0.583 -3.502 1 97.94 50 PHE B CA 1
ATOM 2583 C C . PHE B 1 50 ? -15.586 -0.776 -2.855 1 97.94 50 PHE B C 1
ATOM 2585 O O . PHE B 1 50 ? -15.797 -1.733 -2.107 1 97.94 50 PHE B O 1
ATOM 2592 N N . ASN B 1 51 ? -16.453 0.16 -3.238 1 97.12 51 ASN B N 1
ATOM 2593 C CA . ASN B 1 51 ? -17.875 -0.125 -3.129 1 97.12 51 ASN B CA 1
ATOM 2594 C C . ASN B 1 51 ? -18.328 -1.16 -4.156 1 97.12 51 ASN B C 1
ATOM 2596 O O . ASN B 1 51 ? -18.312 -0.891 -5.359 1 97.12 51 ASN B O 1
ATOM 2600 N N . PRO B 1 52 ? -18.734 -2.32 -3.666 1 96.31 52 PRO B N 1
ATOM 2601 C CA . PRO B 1 52 ? -19.078 -3.373 -4.625 1 96.31 52 PRO B CA 1
ATOM 2602 C C . PRO B 1 52 ? -20.406 -3.111 -5.344 1 96.31 52 PRO B C 1
ATOM 2604 O O . PRO B 1 52 ? -20.719 -3.785 -6.328 1 96.31 52 PRO B O 1
ATOM 2607 N N . GLY B 1 53 ? -21.188 -2.158 -4.91 1 94.69 53 GLY B N 1
ATOM 2608 C CA . GLY B 1 53 ? -22.469 -1.866 -5.516 1 94.69 53 GLY B CA 1
ATOM 2609 C C . GLY B 1 53 ? -23.531 -2.924 -5.227 1 94.69 53 GLY B C 1
ATOM 2610 O O . GLY B 1 53 ? -24.547 -2.992 -5.91 1 94.69 53 GLY B O 1
ATOM 2611 N N . ARG B 1 54 ? -23.219 -3.859 -4.371 1 94 54 ARG B N 1
ATOM 2612 C CA . ARG B 1 54 ? -24.094 -4.922 -3.877 1 94 54 ARG B CA 1
ATOM 2613 C C . ARG B 1 54 ? -23.875 -5.152 -2.385 1 94 54 ARG B C 1
ATOM 2615 O O . ARG B 1 54 ? -22.844 -4.785 -1.832 1 94 54 ARG B O 1
ATOM 2622 N N . VAL B 1 55 ? -24.922 -5.801 -1.863 1 94.81 55 VAL B N 1
ATOM 2623 C CA . VAL B 1 55 ? -24.844 -6.082 -0.434 1 94.81 55 VAL B CA 1
ATOM 2624 C C . VAL B 1 55 ? -23.766 -7.137 -0.178 1 94.81 55 VAL B C 1
ATOM 2626 O O . VAL B 1 55 ? -23.719 -8.164 -0.865 1 94.81 55 VAL B O 1
ATOM 2629 N N . ILE B 1 56 ? -22.922 -6.852 0.805 1 95.69 56 ILE B N 1
ATOM 2630 C CA . ILE B 1 56 ? -21.938 -7.828 1.256 1 95.69 56 ILE B CA 1
ATOM 2631 C C . ILE B 1 56 ? -22.578 -8.766 2.277 1 95.69 56 ILE B C 1
ATOM 2633 O O . ILE B 1 56 ? -23.094 -8.32 3.305 1 95.69 56 ILE B O 1
ATOM 2637 N N . PRO B 1 57 ? -22.547 -10.07 1.969 1 94.56 57 PRO B N 1
ATOM 2638 C CA . PRO B 1 57 ? -23.078 -11 2.965 1 94.56 57 PRO B CA 1
ATOM 2639 C C . PRO B 1 57 ? -22.375 -10.883 4.316 1 94.56 57 PRO B C 1
ATOM 2641 O O . PRO B 1 57 ? -21.172 -10.633 4.375 1 94.56 57 PRO B O 1
ATOM 2644 N N . ALA B 1 58 ? -23.109 -11.148 5.363 1 95.56 58 ALA B N 1
ATOM 2645 C CA . ALA B 1 58 ? -22.625 -10.977 6.73 1 95.56 58 ALA B CA 1
ATOM 2646 C C . ALA B 1 58 ? -21.391 -11.836 6.984 1 95.56 58 ALA B C 1
ATOM 2648 O O . ALA B 1 58 ? -20.438 -11.391 7.633 1 95.56 58 ALA B O 1
ATOM 2649 N N . ASN B 1 59 ? -21.469 -13.008 6.496 1 94.69 59 ASN B N 1
ATOM 2650 C CA . ASN B 1 59 ? -20.344 -13.914 6.719 1 94.69 59 ASN B CA 1
ATOM 2651 C C . ASN B 1 59 ? -19.062 -13.398 6.055 1 94.69 59 ASN B C 1
ATOM 2653 O O . ASN B 1 59 ? -17.969 -13.586 6.582 1 94.69 59 ASN B O 1
ATOM 2657 N N . VAL B 1 60 ? -19.156 -12.773 4.922 1 94.81 60 VAL B N 1
ATOM 2658 C CA . VAL B 1 60 ? -18.016 -12.203 4.215 1 94.81 60 VAL B CA 1
ATOM 2659 C C . VAL B 1 60 ? -17.484 -10.992 4.98 1 94.81 60 VAL B C 1
ATOM 2661 O O . VAL B 1 60 ? -16.281 -10.836 5.141 1 94.81 60 VAL B O 1
ATOM 2664 N N . SER B 1 61 ? -18.406 -10.172 5.477 1 96.25 61 SER B N 1
ATOM 2665 C CA . SER B 1 61 ? -18.016 -9.008 6.27 1 96.25 61 SER B CA 1
ATOM 2666 C C . SER B 1 61 ? -17.266 -9.43 7.527 1 96.25 61 SER B C 1
ATOM 2668 O O . SER B 1 61 ? -16.25 -8.828 7.883 1 96.25 61 SER B O 1
ATOM 2670 N N . GLU B 1 62 ? -17.75 -10.453 8.133 1 95.75 62 GLU B N 1
ATOM 2671 C CA . GLU B 1 62 ? -17.109 -10.938 9.344 1 95.75 62 GLU B CA 1
ATOM 2672 C C . GLU B 1 62 ? -15.711 -11.477 9.055 1 95.75 62 GLU B C 1
ATOM 2674 O O . GLU B 1 62 ? -14.789 -11.289 9.852 1 95.75 62 GLU B O 1
ATOM 2679 N N . LEU B 1 63 ? -15.523 -12.078 7.957 1 94.5 63 LEU B N 1
ATOM 2680 C CA . LEU B 1 63 ? -14.258 -12.688 7.57 1 94.5 63 LEU B CA 1
ATOM 2681 C C . LEU B 1 63 ? -13.242 -11.633 7.16 1 94.5 63 LEU B C 1
ATOM 2683 O O . LEU B 1 63 ? -12.07 -11.711 7.527 1 94.5 63 LEU B O 1
ATOM 2687 N N . THR B 1 64 ? -13.664 -10.625 6.434 1 96.31 64 THR B N 1
ATOM 2688 C CA . THR B 1 64 ? -12.742 -9.703 5.785 1 96.31 64 THR B CA 1
ATOM 2689 C C . THR B 1 64 ? -12.633 -8.398 6.574 1 96.31 64 THR B C 1
ATOM 2691 O O . THR B 1 64 ? -11.719 -7.605 6.348 1 96.31 64 THR B O 1
ATOM 2694 N N . GLY B 1 65 ? -13.602 -8.141 7.48 1 95.75 65 GLY B N 1
ATOM 2695 C CA . GLY B 1 65 ? -13.648 -6.875 8.203 1 95.75 65 GLY B CA 1
ATOM 2696 C C . GLY B 1 65 ? -14.164 -5.723 7.355 1 95.75 65 GLY B C 1
ATOM 2697 O O . GLY B 1 65 ? -14.078 -4.562 7.762 1 95.75 65 GLY B O 1
ATOM 2698 N N . LEU B 1 66 ? -14.641 -6.016 6.164 1 96.81 66 LEU B N 1
ATOM 2699 C CA . LEU B 1 66 ? -15.203 -5.008 5.273 1 96.81 66 LEU B CA 1
ATOM 2700 C C . LEU B 1 66 ? -16.719 -5.012 5.34 1 96.81 66 LEU B C 1
ATOM 2702 O O . LEU B 1 66 ? -17.359 -6.023 5.039 1 96.81 66 LEU B O 1
ATOM 2706 N N . TYR B 1 67 ? -17.219 -3.916 5.742 1 96.31 67 TYR B N 1
ATOM 2707 C CA . TYR B 1 67 ? -18.656 -3.844 5.965 1 96.31 67 TYR B CA 1
ATOM 2708 C C . TYR B 1 67 ? -19.312 -2.885 4.98 1 96.31 67 TYR B C 1
ATOM 2710 O O . TYR B 1 67 ? -18.672 -1.969 4.469 1 96.31 67 TYR B O 1
ATOM 2718 N N . ASN B 1 68 ? -20.609 -3.039 4.812 1 96.5 68 ASN B N 1
ATOM 2719 C CA . ASN B 1 68 ? -21.375 -2.289 3.826 1 96.5 68 ASN B CA 1
ATOM 2720 C C . ASN B 1 68 ? -21.312 -0.787 4.09 1 96.5 68 ASN B C 1
ATOM 2722 O O . ASN B 1 68 ? -21.062 -0.002 3.174 1 96.5 68 ASN B O 1
ATOM 2726 N N . ASP B 1 69 ? -21.484 -0.384 5.27 1 94.75 69 ASP B N 1
ATOM 2727 C CA . ASP B 1 69 ? -21.562 1.036 5.602 1 94.75 69 ASP B CA 1
ATOM 2728 C C . ASP B 1 69 ? -20.234 1.733 5.359 1 94.75 69 ASP B C 1
ATOM 2730 O O . ASP B 1 69 ? -20.188 2.877 4.902 1 94.75 69 ASP B O 1
ATOM 2734 N N . GLU B 1 70 ? -19.172 1.069 5.617 1 94.31 70 GLU B N 1
ATOM 2735 C CA . GLU B 1 70 ? -17.844 1.659 5.469 1 94.31 70 GLU B CA 1
ATOM 2736 C C . GLU B 1 70 ? -17.469 1.789 3.996 1 94.31 70 GLU B C 1
ATOM 2738 O O . GLU B 1 70 ? -16.734 2.711 3.615 1 94.31 70 GLU B O 1
ATOM 2743 N N . LEU B 1 71 ? -17.938 0.868 3.182 1 96.25 71 LEU B N 1
ATOM 2744 C CA . LEU B 1 71 ? -17.531 0.852 1.781 1 96.25 71 LEU B CA 1
ATOM 2745 C C . LEU B 1 71 ? -18.5 1.657 0.921 1 96.25 71 LEU B C 1
ATOM 2747 O O . LEU B 1 71 ? -18.188 1.979 -0.229 1 96.25 71 LEU B O 1
ATOM 2751 N N . GLU B 1 72 ? -19.594 2.014 1.414 1 94.44 72 GLU B N 1
ATOM 2752 C CA . GLU B 1 72 ? -20.641 2.691 0.654 1 94.44 72 GLU B CA 1
ATOM 2753 C C . GLU B 1 72 ? -20.125 3.992 0.045 1 94.44 72 GLU B C 1
ATOM 2755 O O . GLU B 1 72 ? -20.391 4.285 -1.124 1 94.44 72 GLU B O 1
ATOM 2760 N N . PRO B 1 73 ? -19.359 4.766 0.817 1 91.31 73 PRO B N 1
ATOM 2761 C CA . PRO B 1 73 ? -18.938 6.043 0.244 1 91.31 73 PRO B CA 1
ATOM 2762 C C . PRO B 1 73 ? -17.719 5.898 -0.671 1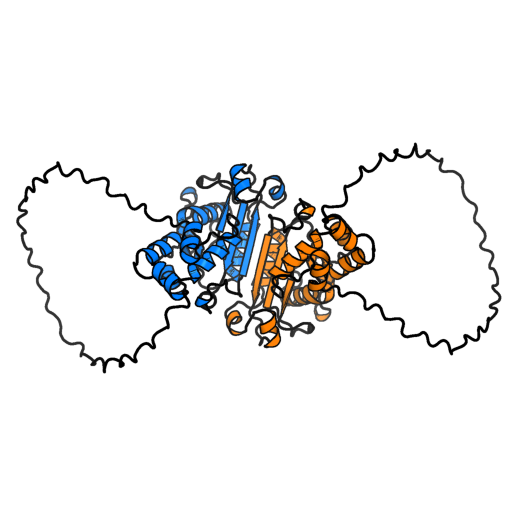 91.31 73 PRO B C 1
ATOM 2764 O O . PRO B 1 73 ? -17.297 6.867 -1.302 1 91.31 73 PRO B O 1
ATOM 2767 N N . ILE B 1 74 ? -17.156 4.762 -0.709 1 94 74 ILE B N 1
ATOM 2768 C CA . ILE B 1 74 ? -15.93 4.516 -1.463 1 94 74 ILE B CA 1
ATOM 2769 C C . ILE B 1 74 ? -16.266 4.32 -2.939 1 94 74 ILE B C 1
ATOM 2771 O O . ILE B 1 74 ? -17.344 3.84 -3.279 1 94 74 ILE B O 1
ATOM 2775 N N . ARG B 1 75 ? -15.414 4.633 -3.793 1 95.44 75 ARG B N 1
ATOM 2776 C CA . ARG B 1 75 ? -15.578 4.535 -5.238 1 95.44 75 ARG B CA 1
ATOM 2777 C C . ARG B 1 75 ? -15.789 3.09 -5.676 1 95.44 75 ARG B C 1
ATOM 2779 O O . ARG B 1 75 ? -15.141 2.18 -5.148 1 95.44 75 ARG B O 1
ATOM 2786 N N . THR B 1 76 ? -16.641 2.895 -6.676 1 96.75 76 THR B N 1
ATOM 2787 C CA . THR B 1 76 ? -16.812 1.581 -7.285 1 96.75 76 THR B CA 1
ATOM 2788 C C . THR B 1 76 ? -15.68 1.279 -8.258 1 96.75 76 THR B C 1
ATOM 2790 O O . THR B 1 76 ? -15 2.193 -8.734 1 96.75 76 THR B O 1
ATOM 2793 N N . PHE B 1 77 ? -15.484 -0.014 -8.477 1 97.12 77 PHE B N 1
ATOM 2794 C CA . PHE B 1 77 ? -14.516 -0.417 -9.492 1 97.12 77 PHE B CA 1
ATOM 2795 C C . PHE B 1 77 ? -14.945 0.075 -10.867 1 97.12 77 PHE B C 1
ATOM 2797 O O . PHE B 1 77 ? -16.062 -0.196 -11.32 1 97.12 77 PHE B O 1
ATOM 2804 N N . GLY B 1 78 ? -14.07 0.842 -11.547 1 96.56 78 GLY B N 1
ATOM 2805 C CA . GLY B 1 78 ? -14.398 1.419 -12.844 1 96.56 78 GLY B CA 1
ATOM 2806 C C . GLY B 1 78 ? -13.18 1.806 -13.648 1 96.56 78 GLY B C 1
ATOM 2807 O O . GLY B 1 78 ? -12.094 1.245 -13.461 1 96.56 78 GLY B O 1
ATOM 2808 N N . LYS B 1 79 ? -13.383 2.688 -14.602 1 96.75 79 LYS B N 1
ATOM 2809 C CA . LYS B 1 79 ? -12.344 3.072 -15.547 1 96.75 79 LYS B CA 1
ATOM 2810 C C . LYS B 1 79 ? -11.133 3.656 -14.828 1 96.75 79 LYS B C 1
ATOM 2812 O O . LYS B 1 79 ? -9.984 3.33 -15.164 1 96.75 79 LYS B O 1
ATOM 2817 N N . LEU B 1 80 ? -11.352 4.504 -13.852 1 96.5 80 LEU B N 1
ATOM 2818 C CA . LEU B 1 80 ? -10.25 5.113 -13.109 1 96.5 80 LEU B CA 1
ATOM 2819 C C . LEU B 1 80 ? -9.43 4.051 -12.391 1 96.5 80 LEU B C 1
ATOM 2821 O O . LEU B 1 80 ? -8.203 4.176 -12.281 1 96.5 80 LEU B O 1
ATOM 2825 N N . SER B 1 81 ? -10.133 3.047 -11.875 1 97.88 81 SER B N 1
ATOM 2826 C CA . SER B 1 81 ? -9.453 1.955 -11.188 1 97.88 81 SER B CA 1
ATOM 2827 C C . SER B 1 81 ? -8.562 1.17 -12.141 1 97.88 81 SER B C 1
ATOM 2829 O O . SER B 1 81 ? -7.414 0.857 -11.812 1 97.88 81 SER B O 1
ATOM 2831 N N . VAL B 1 82 ? -9.094 0.855 -13.297 1 97 82 VAL B N 1
ATOM 2832 C CA . VAL B 1 82 ? -8.352 0.095 -14.297 1 97 82 VAL B CA 1
ATOM 2833 C C . VAL B 1 82 ? -7.129 0.887 -14.75 1 97 82 VAL B C 1
ATOM 2835 O O . VAL B 1 82 ? -6.023 0.344 -14.828 1 97 82 VAL B O 1
ATOM 2838 N N . ASP B 1 83 ? -7.363 2.17 -15.016 1 96.5 83 ASP B N 1
ATOM 2839 C CA . ASP B 1 83 ? -6.254 3.029 -15.422 1 96.5 83 ASP B CA 1
ATOM 2840 C C . ASP B 1 83 ? -5.168 3.061 -14.344 1 96.5 83 ASP B C 1
ATOM 2842 O O . ASP B 1 83 ? -3.977 2.979 -14.656 1 96.5 83 ASP B O 1
ATOM 2846 N N . LEU B 1 84 ? -5.57 3.203 -13.164 1 97.75 84 LEU B N 1
ATOM 2847 C CA . LEU B 1 84 ? -4.641 3.268 -12.039 1 97.75 84 LEU B CA 1
ATOM 2848 C C . LEU B 1 84 ? -3.852 1.97 -11.906 1 97.75 84 LEU B C 1
ATOM 2850 O O . LEU B 1 84 ? -2.631 1.995 -11.734 1 97.75 84 LEU B O 1
ATOM 2854 N N . ILE B 1 85 ? -4.539 0.857 -11.984 1 97.25 85 ILE B N 1
ATOM 2855 C CA . ILE B 1 85 ? -3.887 -0.445 -11.898 1 97.25 85 ILE B CA 1
ATOM 2856 C C . ILE B 1 85 ? -2.885 -0.601 -13.039 1 97.25 85 ILE B C 1
ATOM 2858 O O . ILE B 1 85 ? -1.749 -1.028 -12.82 1 97.25 85 ILE B O 1
ATOM 2862 N N . CYS B 1 86 ? -3.26 -0.218 -14.219 1 95.06 86 CYS B N 1
ATOM 2863 C CA . CYS B 1 86 ? -2.375 -0.3 -15.375 1 95.06 86 CYS B CA 1
ATOM 2864 C C . CYS B 1 86 ? -1.153 0.592 -15.195 1 95.06 86 CYS B C 1
ATOM 2866 O O . CYS B 1 86 ? -0.029 0.177 -15.477 1 95.06 86 CYS B O 1
ATOM 2868 N N . ASP B 1 87 ? -1.386 1.773 -14.734 1 95.62 87 ASP B N 1
ATOM 2869 C CA . ASP B 1 87 ? -0.284 2.705 -14.516 1 95.62 87 ASP B CA 1
ATOM 2870 C C . ASP B 1 87 ? 0.681 2.176 -13.461 1 95.62 87 ASP B C 1
ATOM 2872 O O . ASP B 1 87 ? 1.894 2.373 -13.562 1 95.62 87 ASP B O 1
ATOM 2876 N N . PHE B 1 88 ? 0.139 1.576 -12.469 1 97.5 88 PHE B N 1
ATOM 2877 C CA . PHE B 1 88 ? 0.979 0.994 -11.43 1 97.5 88 PHE B CA 1
ATOM 2878 C C . PHE B 1 88 ? 1.88 -0.092 -12 1 97.5 88 PHE B C 1
ATOM 2880 O O . PHE B 1 88 ? 3.088 -0.098 -11.758 1 97.5 88 PHE B O 1
ATOM 2887 N N . LEU B 1 89 ? 1.287 -0.95 -12.742 1 94.88 89 LEU B N 1
ATOM 2888 C CA . LEU B 1 89 ? 2.049 -2.033 -13.359 1 94.88 89 LEU B CA 1
ATOM 2889 C C . LEU B 1 89 ? 3.092 -1.485 -14.328 1 94.88 89 LEU B C 1
ATOM 2891 O O . LEU B 1 89 ? 4.219 -1.979 -14.375 1 94.88 89 LEU B O 1
ATOM 2895 N N . ASN B 1 90 ? 2.703 -0.502 -15.086 1 93.31 90 ASN B N 1
ATOM 2896 C CA . ASN B 1 90 ? 3.637 0.138 -16 1 93.31 90 ASN B CA 1
ATOM 2897 C C . ASN B 1 90 ? 4.793 0.8 -15.258 1 93.31 90 ASN B C 1
ATOM 2899 O O . ASN B 1 90 ? 5.922 0.815 -15.75 1 93.31 90 ASN B O 1
ATOM 2903 N N . HIS B 1 91 ? 4.461 1.387 -14.172 1 95.69 91 HIS B N 1
ATOM 2904 C CA . HIS B 1 91 ? 5.477 2.062 -13.375 1 95.69 91 HIS B CA 1
ATOM 2905 C C . HIS B 1 91 ? 6.535 1.081 -12.883 1 95.69 91 HIS B C 1
ATOM 2907 O O . HIS B 1 91 ? 7.715 1.426 -12.797 1 95.69 91 HIS B O 1
ATOM 2913 N N . ILE B 1 92 ? 6.047 -0.071 -12.43 1 92.56 92 ILE B N 1
ATOM 2914 C CA . ILE B 1 92 ? 6.992 -1.095 -11.992 1 92.56 92 ILE B CA 1
ATOM 2915 C C . ILE B 1 92 ? 7.914 -1.469 -13.148 1 92.56 92 ILE B C 1
ATOM 2917 O O . ILE B 1 92 ? 9.133 -1.542 -12.977 1 92.56 92 ILE B O 1
ATOM 2921 N N . GLY B 1 93 ? 7.402 -1.641 -14.281 1 84.25 93 GLY B N 1
ATOM 2922 C CA . GLY B 1 93 ? 8.172 -1.875 -15.492 1 84.25 93 GLY B CA 1
ATOM 2923 C C . GLY B 1 93 ? 8.797 -3.256 -15.547 1 84.25 93 GLY B C 1
ATOM 2924 O O . GLY B 1 93 ? 8.523 -4.102 -14.688 1 84.25 93 GLY B O 1
ATOM 2925 N N . GLY B 1 94 ? 9.625 -3.482 -16.641 1 81.12 94 GLY B N 1
ATOM 2926 C CA . GLY B 1 94 ? 10.305 -4.75 -16.844 1 81.12 94 GLY B CA 1
ATOM 2927 C C . GLY B 1 94 ? 9.352 -5.891 -17.172 1 81.12 94 GLY B C 1
ATOM 2928 O O . GLY B 1 94 ? 8.156 -5.672 -17.344 1 81.12 94 GLY B O 1
ATOM 2929 N N . GLN B 1 95 ? 9.984 -7.031 -17.344 1 83.5 95 GLN B N 1
ATOM 2930 C CA . GLN B 1 95 ? 9.164 -8.234 -17.469 1 83.5 95 GLN B CA 1
ATOM 2931 C C . GLN B 1 95 ? 8.57 -8.641 -16.125 1 83.5 95 GLN B C 1
ATOM 2933 O O . GLN B 1 95 ? 9.305 -9.039 -15.211 1 83.5 95 GLN B O 1
ATOM 2938 N N . SER B 1 96 ? 7.328 -8.328 -15.945 1 88.75 96 SER B N 1
ATOM 2939 C CA . SER B 1 96 ? 6.684 -8.578 -14.656 1 88.75 96 SER B CA 1
ATOM 2940 C C . SER B 1 96 ? 5.777 -9.805 -14.719 1 88.75 96 SER B C 1
ATOM 2942 O O . SER B 1 96 ? 5.246 -10.133 -15.773 1 88.75 96 SER B O 1
ATOM 2944 N N . VAL B 1 97 ? 5.723 -10.562 -13.672 1 95.81 97 VAL B N 1
ATOM 2945 C CA . VAL B 1 97 ? 4.824 -11.695 -13.484 1 95.81 97 VAL B CA 1
ATOM 2946 C C . VAL B 1 97 ? 3.84 -11.398 -12.359 1 95.81 97 VAL B C 1
ATOM 2948 O O . VAL B 1 97 ? 4.246 -11.023 -11.258 1 95.81 97 VAL B O 1
ATOM 2951 N N . LEU B 1 98 ? 2.572 -11.484 -12.688 1 97.12 98 LEU B N 1
ATOM 2952 C CA . LEU B 1 98 ? 1.534 -11.367 -11.664 1 97.12 98 LEU B CA 1
ATOM 2953 C C . LEU B 1 98 ? 1.362 -12.68 -10.906 1 97.12 98 LEU B C 1
ATOM 2955 O O . LEU B 1 98 ? 0.989 -13.695 -11.5 1 97.12 98 LEU B O 1
ATOM 2959 N N . ILE B 1 99 ? 1.621 -12.664 -9.625 1 98.38 99 ILE B N 1
ATOM 2960 C CA . ILE B 1 99 ? 1.619 -13.875 -8.82 1 98.38 99 ILE B CA 1
ATOM 2961 C C . ILE B 1 99 ? 0.485 -13.82 -7.797 1 98.38 99 ILE B C 1
ATOM 2963 O O . ILE B 1 99 ? 0.259 -12.781 -7.172 1 98.38 99 ILE B O 1
ATOM 2967 N N . ALA B 1 100 ? -0.258 -14.867 -7.66 1 98.56 100 ALA B N 1
ATOM 2968 C CA . ALA B 1 100 ? -1.31 -14.992 -6.652 1 98.56 100 ALA B CA 1
ATOM 2969 C C . ALA B 1 100 ? -1.433 -16.438 -6.168 1 98.56 100 ALA B C 1
ATOM 2971 O O . ALA B 1 100 ? -1.038 -17.375 -6.871 1 98.56 100 ALA B O 1
ATOM 2972 N N . HIS B 1 101 ? -1.898 -16.562 -4.941 1 98.44 101 HIS B N 1
ATOM 2973 C CA . HIS B 1 101 ? -2.16 -17.891 -4.414 1 98.44 101 HIS B CA 1
ATOM 2974 C C . HIS B 1 101 ? -3.562 -18.359 -4.781 1 98.44 101 HIS B C 1
ATOM 2976 O O . HIS B 1 101 ? -4.555 -17.75 -4.387 1 98.44 101 HIS B O 1
ATOM 2982 N N . ASN B 1 102 ? -3.633 -19.438 -5.562 1 96.5 102 ASN B N 1
ATOM 2983 C CA . ASN B 1 102 ? -4.875 -19.906 -6.164 1 96.5 102 ASN B CA 1
ATOM 2984 C C . ASN B 1 102 ? -5.422 -18.922 -7.18 1 96.5 102 ASN B C 1
ATOM 2986 O O . ASN B 1 102 ? -6.637 -18.75 -7.301 1 96.5 102 ASN B O 1
ATOM 2990 N N . GLY B 1 103 ? -4.543 -18.25 -7.82 1 96.75 103 GLY B N 1
ATOM 2991 C CA . GLY B 1 103 ? -4.883 -17.156 -8.727 1 96.75 103 GLY B CA 1
ATOM 2992 C C . GLY B 1 103 ? -5.637 -17.625 -9.961 1 96.75 103 GLY B C 1
ATOM 2993 O O . GLY B 1 103 ? -6.484 -16.906 -10.484 1 96.75 103 GLY B O 1
ATOM 2994 N N . GLN B 1 104 ? -5.355 -18.766 -10.445 1 95.12 104 GLN B N 1
ATOM 2995 C CA . GLN B 1 104 ? -5.957 -19.266 -11.672 1 95.12 104 GLN B CA 1
ATOM 2996 C C . GLN B 1 104 ? -7.457 -19.5 -11.5 1 95.12 104 GLN B C 1
ATOM 2998 O O . GLN B 1 104 ? -8.219 -19.391 -12.461 1 95.12 104 GLN B O 1
ATOM 3003 N N . ARG B 1 105 ? -7.82 -19.719 -10.273 1 92.44 105 ARG B N 1
ATOM 3004 C CA . ARG B 1 105 ? -9.219 -20.062 -10.031 1 92.44 105 ARG B CA 1
ATOM 3005 C C . ARG B 1 105 ? -9.992 -18.875 -9.477 1 92.44 105 ARG B C 1
ATOM 3007 O O . ARG B 1 105 ? -11.219 -18.875 -9.461 1 92.44 105 ARG B O 1
ATOM 3014 N N . PHE B 1 106 ? -9.227 -17.859 -9.047 1 93.62 106 PHE B N 1
ATOM 3015 C CA . PHE B 1 106 ? -9.961 -16.797 -8.375 1 93.62 106 PHE B CA 1
ATOM 3016 C C . PHE B 1 106 ? -9.477 -15.43 -8.836 1 93.62 106 PHE B C 1
ATOM 3018 O O . PHE B 1 106 ? -10.109 -14.805 -9.695 1 93.62 106 PHE B O 1
ATOM 3025 N N . ASP B 1 107 ? -8.305 -14.984 -8.438 1 95.75 107 ASP B N 1
ATOM 3026 C CA . ASP B 1 107 ? -7.832 -13.617 -8.625 1 95.75 107 ASP B CA 1
ATOM 3027 C C . ASP B 1 107 ? -7.777 -13.258 -10.109 1 95.75 107 ASP B C 1
ATOM 3029 O O . ASP B 1 107 ? -8.273 -12.203 -10.516 1 95.75 107 ASP B O 1
ATOM 3033 N N . PHE B 1 108 ? -7.164 -14.125 -10.891 1 95.31 108 PHE B N 1
ATOM 3034 C CA . PHE B 1 108 ? -6.891 -13.797 -12.281 1 95.31 108 PHE B CA 1
ATOM 3035 C C . PHE B 1 108 ? -8.18 -13.719 -13.086 1 95.31 108 PHE B C 1
ATOM 3037 O O . PHE B 1 108 ? -8.453 -12.711 -13.742 1 95.31 108 PHE B O 1
ATOM 3044 N N . PRO B 1 109 ? -9.023 -14.734 -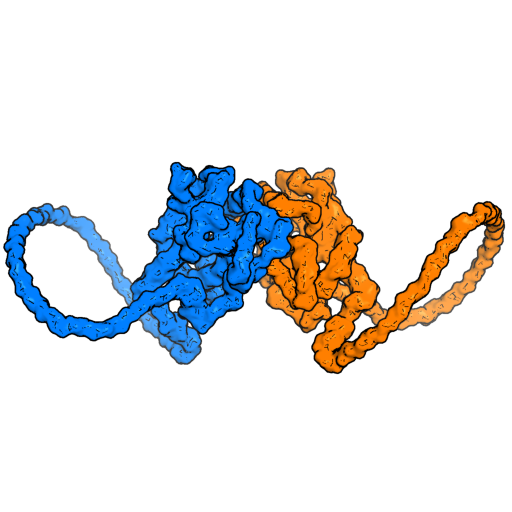13.016 1 92.88 109 PRO B N 1
ATOM 3045 C CA . PRO B 1 109 ? -10.266 -14.625 -13.789 1 92.88 109 PRO B CA 1
ATOM 3046 C C . PRO B 1 109 ? -11.148 -13.469 -13.32 1 92.88 109 PRO B C 1
ATOM 3048 O O . PRO B 1 109 ? -11.789 -12.812 -14.141 1 92.88 109 PRO B O 1
ATOM 3051 N N . LEU B 1 110 ? -11.234 -13.25 -12.016 1 93.12 110 LEU B N 1
ATOM 3052 C CA . LEU B 1 110 ? -12.055 -12.156 -11.5 1 93.12 110 LEU B CA 1
ATOM 3053 C C . LEU B 1 110 ? -11.516 -10.805 -11.977 1 93.12 110 LEU B C 1
ATOM 3055 O O . LEU B 1 110 ? -12.273 -9.961 -12.453 1 93.12 110 LEU B O 1
ATOM 3059 N N . LEU B 1 111 ? -10.234 -10.602 -11.812 1 94.62 111 LEU B N 1
ATOM 3060 C CA . LEU B 1 111 ? -9.609 -9.359 -12.25 1 94.62 111 LEU B CA 1
ATOM 3061 C C . LEU B 1 111 ? -9.828 -9.133 -13.742 1 94.62 111 LEU B C 1
ATOM 3063 O O . LEU B 1 111 ? -10.234 -8.047 -14.156 1 94.62 111 LEU B O 1
ATOM 3067 N N . MET B 1 112 ? -9.555 -10.164 -14.516 1 93.06 112 MET B N 1
ATOM 3068 C CA . MET B 1 112 ? -9.641 -10.039 -15.969 1 93.06 112 MET B CA 1
ATOM 3069 C C . MET B 1 112 ? -11.086 -9.836 -16.406 1 93.06 112 MET B C 1
ATOM 3071 O O . MET B 1 112 ? -11.344 -9.125 -17.391 1 93.06 112 MET B O 1
ATOM 3075 N N . ALA B 1 113 ? -12.008 -10.477 -15.742 1 91 113 ALA B N 1
ATOM 3076 C CA . ALA B 1 113 ? -13.414 -10.242 -16.062 1 91 113 ALA B CA 1
ATOM 3077 C C . ALA B 1 113 ? -13.789 -8.773 -15.867 1 91 113 ALA B C 1
ATOM 3079 O O . ALA B 1 113 ? -14.414 -8.172 -16.734 1 91 113 ALA B O 1
ATOM 3080 N N . LYS B 1 114 ? -13.359 -8.172 -14.773 1 92.25 114 LYS B N 1
ATOM 3081 C CA . LYS B 1 114 ? -13.719 -6.793 -14.445 1 92.25 114 LYS B CA 1
ATOM 3082 C C . LYS B 1 114 ? -12.992 -5.809 -15.367 1 92.25 114 LYS B C 1
ATOM 3084 O O . LYS B 1 114 ? -13.586 -4.832 -15.828 1 92.25 114 LYS B O 1
ATOM 3089 N N . ILE B 1 115 ? -11.766 -6.09 -15.625 1 92.94 115 ILE B N 1
ATOM 3090 C CA . ILE B 1 115 ? -10.961 -5.191 -16.453 1 92.94 115 ILE B CA 1
ATOM 3091 C C . ILE B 1 115 ? -11.453 -5.238 -17.891 1 92.94 115 ILE B C 1
ATOM 3093 O O . ILE B 1 115 ? -11.578 -4.199 -18.547 1 92.94 115 ILE B O 1
ATOM 3097 N N . SER B 1 116 ? -11.719 -6.418 -18.422 1 90.38 116 SER B N 1
ATOM 3098 C CA . SER B 1 116 ? -12.117 -6.586 -19.812 1 90.38 116 SER B CA 1
ATOM 3099 C C . SER B 1 116 ? -13.477 -5.941 -20.078 1 90.38 116 SER B C 1
ATOM 3101 O O . SER B 1 116 ? -13.742 -5.48 -21.188 1 90.38 116 SER B O 1
ATOM 3103 N N . GLU B 1 117 ? -14.328 -5.91 -19.094 1 88.69 117 GLU B N 1
ATOM 3104 C CA . GLU B 1 117 ? -15.617 -5.234 -19.219 1 88.69 117 GLU B CA 1
ATOM 3105 C C . GLU B 1 117 ? -15.438 -3.74 -19.469 1 88.69 117 GLU B C 1
ATOM 3107 O O . GLU B 1 117 ? -16.266 -3.111 -20.125 1 88.69 117 GLU B O 1
ATOM 3112 N N . ILE B 1 118 ? -14.438 -3.182 -18.984 1 92.25 118 ILE B N 1
ATOM 3113 C CA . ILE B 1 118 ? -14.219 -1.74 -19.031 1 92.25 118 ILE B CA 1
ATOM 3114 C C . ILE B 1 118 ? -13.281 -1.397 -20.188 1 92.25 118 ILE B C 1
ATOM 3116 O O . ILE B 1 118 ? -13.539 -0.466 -20.953 1 92.25 118 ILE B O 1
ATOM 3120 N N . ASN B 1 119 ? -12.156 -2.137 -20.25 1 91.5 119 ASN B N 1
ATOM 3121 C CA . ASN B 1 119 ? -11.125 -1.959 -21.281 1 91.5 119 ASN B CA 1
ATOM 3122 C C . ASN B 1 119 ? -10.477 -3.285 -21.656 1 91.5 119 ASN B C 1
ATOM 3124 O O . ASN B 1 119 ? -9.484 -3.693 -21.031 1 91.5 119 ASN B O 1
ATOM 3128 N N . PRO B 1 120 ? -10.867 -3.855 -22.734 1 84.56 120 PRO B N 1
ATOM 3129 C CA . PRO B 1 120 ? -10.375 -5.184 -23.109 1 84.56 120 PRO B CA 1
ATOM 3130 C C . PRO B 1 120 ? -8.883 -5.188 -23.453 1 84.56 120 PRO B C 1
ATOM 3132 O O . PRO B 1 120 ? -8.242 -6.242 -23.406 1 84.56 120 PRO B O 1
ATOM 3135 N N . SER B 1 121 ? -8.328 -4.047 -23.703 1 85.62 121 SER B N 1
ATOM 3136 C CA . SER B 1 121 ? -6.93 -3.973 -24.109 1 85.62 121 SER B CA 1
ATOM 3137 C C . SER B 1 121 ? -6.062 -3.369 -23.016 1 85.62 121 SER B C 1
ATOM 3139 O O . SER B 1 121 ? -4.977 -2.852 -23.281 1 85.62 121 SER B O 1
ATOM 3141 N N . ALA B 1 122 ? -6.602 -3.416 -21.812 1 87.56 122 ALA B N 1
ATOM 3142 C CA . ALA B 1 122 ? -5.906 -2.727 -20.719 1 87.56 122 ALA B CA 1
ATOM 3143 C C . ALA B 1 122 ? -4.562 -3.383 -20.422 1 87.56 122 ALA B C 1
ATOM 3145 O O . ALA B 1 122 ? -3.553 -2.695 -20.25 1 87.56 122 ALA B O 1
ATOM 3146 N N . PHE B 1 123 ? -4.574 -4.742 -20.344 1 86.12 123 PHE B N 1
ATOM 3147 C CA . PHE B 1 123 ? -3.326 -5.434 -20.047 1 86.12 123 PHE B CA 1
ATOM 3148 C C . PHE B 1 123 ? -2.631 -5.859 -21.328 1 86.12 123 PHE B C 1
ATOM 3150 O O . PHE B 1 123 ? -3.285 -6.293 -22.281 1 86.12 123 PHE B O 1
ATOM 3157 N N . SER B 1 124 ? -1.325 -5.594 -21.266 1 78.69 124 SER B N 1
ATOM 3158 C CA . SER B 1 124 ? -0.521 -6.035 -22.406 1 78.69 124 SER B CA 1
ATOM 3159 C C . SER B 1 124 ? -0.545 -7.555 -22.531 1 78.69 124 SER B C 1
ATOM 3161 O O . SER B 1 124 ? -0.666 -8.273 -21.547 1 78.69 124 SER B O 1
ATOM 3163 N N . SER B 1 125 ? -0.348 -7.98 -23.719 1 77.75 125 SER B N 1
ATOM 3164 C CA . SER B 1 125 ? -0.318 -9.414 -24 1 77.75 125 SER B CA 1
ATOM 3165 C C . SER B 1 125 ? 0.919 -10.07 -23.391 1 77.75 125 SER B C 1
ATOM 3167 O O . SER B 1 125 ? 0.972 -11.289 -23.25 1 77.75 125 SER B O 1
ATOM 3169 N N . ASP B 1 126 ? 1.79 -9.227 -22.938 1 84.44 126 ASP B N 1
ATOM 3170 C CA . ASP B 1 126 ? 3.064 -9.766 -22.469 1 84.44 126 ASP B CA 1
ATOM 3171 C C . ASP B 1 126 ? 3.068 -9.93 -20.953 1 84.44 126 ASP B C 1
ATOM 3173 O O . ASP B 1 126 ? 4.027 -10.453 -20.391 1 84.44 126 ASP B O 1
ATOM 3177 N N . LEU B 1 127 ? 2.008 -9.555 -20.328 1 91.69 127 LEU B N 1
ATOM 3178 C CA . LEU B 1 127 ? 1.959 -9.734 -18.875 1 91.69 127 LEU B CA 1
ATOM 3179 C C . LEU B 1 127 ? 1.719 -11.195 -18.516 1 91.69 127 LEU B C 1
ATOM 3181 O O . LEU B 1 127 ? 0.748 -11.805 -18.969 1 91.69 127 LEU B O 1
ATOM 3185 N N . LEU B 1 128 ? 2.645 -11.727 -17.734 1 95.38 128 LEU B N 1
ATOM 3186 C CA . LEU B 1 128 ? 2.562 -13.117 -17.328 1 95.38 128 LEU B CA 1
ATOM 3187 C C . LEU B 1 128 ? 1.94 -13.242 -15.938 1 95.38 128 LEU B C 1
ATOM 3189 O O . LEU B 1 128 ? 1.885 -12.258 -15.188 1 95.38 128 LEU B O 1
ATOM 3193 N N . SER B 1 129 ? 1.39 -14.43 -15.68 1 97.19 129 SER B N 1
ATOM 3194 C CA . SER B 1 129 ? 0.816 -14.75 -14.383 1 97.19 129 SER B CA 1
ATOM 3195 C C . SER B 1 129 ? 1.316 -16.094 -13.875 1 97.19 129 SER B C 1
ATOM 3197 O O . SER B 1 129 ? 1.768 -16.938 -14.664 1 97.19 129 SER B O 1
ATOM 3199 N N . ALA B 1 130 ? 1.292 -16.297 -12.555 1 98 130 ALA B N 1
ATOM 3200 C CA . ALA B 1 130 ? 1.667 -17.562 -11.953 1 98 130 ALA B CA 1
ATOM 3201 C C . ALA B 1 130 ? 0.873 -17.828 -10.672 1 98 130 ALA B C 1
ATOM 3203 O O . ALA B 1 130 ? 0.664 -16.922 -9.867 1 98 130 ALA B O 1
ATOM 3204 N N . ASP B 1 131 ? 0.429 -19.031 -10.562 1 98.12 131 ASP B N 1
ATOM 3205 C CA . ASP B 1 131 ? -0.299 -19.484 -9.375 1 98.12 131 ASP B CA 1
ATOM 3206 C C . ASP B 1 131 ? 0.632 -20.188 -8.391 1 98.12 131 ASP B C 1
ATOM 3208 O O . ASP B 1 131 ? 1.192 -21.234 -8.703 1 98.12 131 ASP B O 1
ATOM 3212 N N . THR B 1 132 ? 0.697 -19.703 -7.188 1 98.12 132 THR B N 1
ATOM 3213 C CA . THR B 1 132 ? 1.693 -20.219 -6.254 1 98.12 132 THR B CA 1
ATOM 3214 C C . THR B 1 132 ? 1.275 -21.578 -5.715 1 98.12 132 THR B C 1
ATOM 3216 O O . THR B 1 132 ? 2.105 -22.328 -5.191 1 98.12 132 THR B O 1
ATOM 3219 N N . VAL B 1 133 ? -0.033 -21.906 -5.773 1 97.12 133 VAL B N 1
ATOM 3220 C CA . VAL B 1 133 ? -0.456 -23.25 -5.352 1 97.12 133 VAL B CA 1
ATOM 3221 C C . VAL B 1 133 ? 0.274 -24.297 -6.18 1 97.12 133 VAL B C 1
ATOM 3223 O O . VAL B 1 133 ? 0.776 -25.281 -5.633 1 97.12 133 VAL B O 1
ATOM 3226 N N . ASP B 1 134 ? 0.335 -24.062 -7.473 1 95.81 134 ASP B N 1
ATOM 3227 C CA . ASP B 1 134 ? 1.017 -25.016 -8.359 1 95.81 134 ASP B CA 1
ATOM 3228 C C . ASP B 1 134 ? 2.51 -25.062 -8.047 1 95.81 134 ASP B C 1
ATOM 3230 O O . ASP B 1 134 ? 3.111 -26.141 -8.078 1 95.81 134 ASP B O 1
ATOM 3234 N N . ILE B 1 135 ? 3.053 -23.984 -7.754 1 96.06 135 ILE B N 1
ATOM 3235 C CA . ILE B 1 135 ? 4.48 -23.906 -7.473 1 96.06 135 ILE B CA 1
ATOM 3236 C C . ILE B 1 135 ? 4.793 -24.641 -6.172 1 96.06 135 ILE B C 1
ATOM 3238 O O . ILE B 1 135 ? 5.699 -25.469 -6.121 1 96.06 135 ILE B O 1
ATOM 3242 N N . PHE B 1 136 ? 4.047 -24.328 -5.141 1 94.56 136 PHE B N 1
ATOM 3243 C CA . PHE B 1 136 ? 4.273 -24.984 -3.855 1 94.56 136 PHE B CA 1
ATOM 3244 C C . PHE B 1 136 ? 4.023 -26.484 -3.959 1 94.56 136 PHE B C 1
ATOM 3246 O O . PHE B 1 136 ? 4.734 -27.281 -3.344 1 94.56 136 PHE B O 1
ATOM 3253 N N . ARG B 1 137 ? 3.006 -26.859 -4.684 1 92.19 137 ARG B N 1
ATOM 3254 C CA . ARG B 1 137 ? 2.732 -28.281 -4.902 1 92.19 137 ARG B CA 1
ATOM 3255 C C . ARG B 1 137 ? 3.932 -28.969 -5.539 1 92.19 137 ARG B C 1
ATOM 3257 O O . ARG B 1 137 ? 4.332 -30.062 -5.098 1 92.19 137 ARG B O 1
ATOM 3264 N N . ALA B 1 138 ? 4.453 -28.391 -6.504 1 91.31 138 ALA B N 1
ATOM 3265 C CA . ALA B 1 138 ? 5.621 -28.953 -7.184 1 91.31 138 ALA B CA 1
ATOM 3266 C C . ALA B 1 138 ? 6.816 -29.031 -6.242 1 91.31 138 ALA B C 1
ATOM 3268 O O . ALA B 1 138 ? 7.543 -30.031 -6.23 1 91.31 138 ALA B O 1
ATOM 3269 N N . LEU B 1 139 ? 7.02 -28.016 -5.477 1 89.62 139 LEU B N 1
ATOM 3270 C CA . LEU B 1 139 ? 8.141 -27.938 -4.547 1 89.62 139 LEU B CA 1
ATOM 3271 C C . LEU B 1 139 ? 8.016 -29 -3.461 1 89.62 139 LEU B C 1
ATOM 3273 O O . LEU B 1 139 ? 9.008 -29.625 -3.068 1 89.62 139 LEU B O 1
ATOM 3277 N N . PHE B 1 140 ? 6.816 -29.203 -2.979 1 84.5 140 PHE B N 1
ATOM 3278 C CA . PHE B 1 140 ? 6.605 -30.156 -1.893 1 84.5 140 PHE B CA 1
ATOM 3279 C C . PHE B 1 140 ? 6.652 -31.594 -2.408 1 84.5 140 PHE B C 1
ATOM 3281 O O . PHE B 1 140 ? 6.992 -32.5 -1.665 1 84.5 140 PHE B O 1
ATOM 3288 N N . ARG B 1 141 ? 6.234 -31.781 -3.602 1 81.81 141 ARG B N 1
ATOM 3289 C CA . ARG B 1 141 ? 6.359 -33.125 -4.207 1 81.81 141 ARG B CA 1
ATOM 3290 C C . ARG B 1 141 ? 7.824 -33.5 -4.379 1 81.81 141 ARG B C 1
ATOM 3292 O O . ARG B 1 141 ? 8.18 -34.656 -4.23 1 81.81 141 ARG B O 1
ATOM 3299 N N . GLU B 1 142 ? 8.438 -32.531 -4.688 1 73.75 142 GLU B N 1
ATOM 3300 C CA . GLU B 1 142 ? 9.875 -32.781 -4.801 1 73.75 142 GLU B CA 1
ATOM 3301 C C . GLU B 1 142 ? 10.523 -32.875 -3.426 1 73.75 142 GLU B C 1
ATOM 3303 O O . GLU B 1 142 ? 10.844 -31.875 -2.803 1 73.75 142 GLU B O 1
ATOM 3308 N N . LYS B 1 143 ? 10.008 -33.969 -2.525 1 59.78 143 LYS B N 1
ATOM 3309 C CA . LYS B 1 143 ? 10.148 -34.406 -1.14 1 59.78 143 LYS B CA 1
ATOM 3310 C C . LYS B 1 143 ? 11.297 -33.688 -0.449 1 59.78 143 LYS B C 1
ATOM 3312 O O . LYS B 1 143 ? 11.195 -33.344 0.729 1 59.78 143 LYS B O 1
ATOM 3317 N N . GLY B 1 144 ? 12.336 -33.375 -1.089 1 55.09 144 GLY B N 1
ATOM 3318 C CA . GLY B 1 144 ? 13.523 -32.938 -0.372 1 55.09 144 GLY B CA 1
ATOM 3319 C C . GLY B 1 144 ? 13.531 -31.469 -0.061 1 55.09 144 GLY B C 1
ATOM 3320 O O . GLY B 1 144 ? 14.25 -31.016 0.837 1 55.09 144 GLY B O 1
ATOM 3321 N N . ILE B 1 145 ? 12.883 -30.703 -0.777 1 53.09 145 ILE B N 1
ATOM 3322 C CA . ILE B 1 145 ? 13.086 -29.281 -0.542 1 53.09 145 ILE B CA 1
ATOM 3323 C C . ILE B 1 145 ? 12.266 -28.844 0.666 1 53.09 145 ILE B C 1
ATOM 3325 O O . ILE B 1 145 ? 12.727 -28.016 1.468 1 53.09 145 ILE B O 1
ATOM 3329 N N . LEU B 1 146 ? 10.984 -29.266 0.79 1 55.16 146 LEU B N 1
ATOM 3330 C CA . LEU B 1 146 ? 10.188 -28.703 1.881 1 55.16 146 LEU B CA 1
ATOM 3331 C C . LEU B 1 146 ? 10.086 -29.703 3.035 1 55.16 146 LEU B C 1
ATOM 3333 O O . LEU B 1 146 ? 9.258 -29.531 3.93 1 55.16 146 LEU B O 1
ATOM 3337 N N . ASP B 1 147 ? 10.719 -30.844 2.975 1 48.44 147 ASP B N 1
ATOM 3338 C CA . ASP B 1 147 ? 10.719 -31.578 4.227 1 48.44 147 ASP B CA 1
ATOM 3339 C C . ASP B 1 147 ? 11.164 -30.703 5.395 1 48.44 147 ASP B C 1
ATOM 3341 O O . ASP B 1 147 ? 12.328 -30.328 5.477 1 48.44 147 ASP B O 1
ATOM 3345 N N . THR B 1 148 ? 10.328 -29.969 5.793 1 47.03 148 THR B N 1
ATOM 3346 C CA . THR B 1 148 ? 10.32 -29.078 6.949 1 47.03 148 THR B CA 1
ATOM 3347 C C . THR B 1 148 ? 11.094 -29.688 8.109 1 47.03 148 THR B C 1
ATOM 3349 O O . THR B 1 148 ? 11.562 -28.969 9 1 47.03 148 THR B O 1
ATOM 3352 N N . ASN B 1 149 ? 11.086 -30.969 8.258 1 42.25 149 ASN B N 1
ATOM 3353 C CA . ASN B 1 149 ? 11.93 -31.5 9.328 1 42.25 149 ASN B CA 1
ATOM 3354 C C . ASN B 1 149 ? 13.391 -31.109 9.133 1 42.25 149 ASN B C 1
ATOM 3356 O O . ASN B 1 149 ? 14.109 -30.891 10.109 1 42.25 149 ASN B O 1
ATOM 3360 N N . ASP B 1 150 ? 13.867 -31.016 7.984 1 42.44 150 ASP B N 1
ATOM 3361 C CA . ASP B 1 150 ? 15.234 -30.562 7.723 1 42.44 150 ASP B CA 1
ATOM 3362 C C . ASP B 1 150 ? 15.344 -29.047 7.82 1 42.44 150 ASP B C 1
ATOM 3364 O O . ASP B 1 150 ? 16.375 -28.516 8.234 1 42.44 150 ASP B O 1
ATOM 3368 N N . LEU B 1 151 ? 14.391 -28.281 7.359 1 42.84 151 LEU B N 1
ATOM 3369 C CA . LEU B 1 151 ? 14.398 -26.844 7.566 1 42.84 151 LEU B CA 1
ATOM 3370 C C . LEU B 1 151 ? 14.289 -26.5 9.055 1 42.84 151 LEU B C 1
ATOM 3372 O O . LEU B 1 151 ? 14.891 -25.531 9.516 1 42.84 151 LEU B O 1
ATOM 3376 N N . LEU B 1 152 ? 13.5 -27.219 9.797 1 40.31 152 LEU B N 1
ATOM 3377 C CA . LEU B 1 152 ? 13.398 -27.078 11.242 1 40.31 152 LEU B CA 1
ATOM 3378 C C . LEU B 1 152 ? 14.617 -27.688 11.93 1 40.31 152 LEU B C 1
ATOM 3380 O O . LEU B 1 152 ? 14.867 -27.422 13.109 1 40.31 152 LEU B O 1
ATOM 3384 N N . ARG B 1 153 ? 15.25 -28.641 11.328 1 38.5 153 ARG B N 1
ATOM 3385 C CA . ARG B 1 153 ? 16.406 -29.234 12.008 1 38.5 153 ARG B CA 1
ATOM 3386 C C . ARG B 1 153 ? 17.547 -28.234 12.141 1 38.5 153 ARG B C 1
ATOM 3388 O O . ARG B 1 153 ? 18.422 -28.375 12.992 1 38.5 153 ARG B O 1
ATOM 3395 N N . LYS B 1 154 ? 17.672 -27.391 11.148 1 39.84 154 LYS B N 1
ATOM 3396 C CA . LYS B 1 154 ? 18.906 -26.594 11.266 1 39.84 154 LYS B CA 1
ATOM 3397 C C . LYS B 1 154 ? 18.781 -25.562 12.383 1 39.84 154 LYS B C 1
ATOM 3399 O O . LYS B 1 154 ? 19.766 -24.938 12.766 1 39.84 154 LYS B O 1
ATOM 3404 N N . ASP B 1 155 ? 17.594 -25.141 12.688 1 37.12 155 ASP B N 1
ATOM 3405 C CA . ASP B 1 155 ? 17.625 -24.156 13.766 1 37.12 155 ASP B CA 1
ATOM 3406 C C . ASP B 1 155 ? 17.766 -24.828 15.125 1 37.12 155 ASP B C 1
ATOM 3408 O O . ASP B 1 155 ? 17.5 -24.219 16.156 1 37.12 155 ASP B O 1
ATOM 3412 N N . SER B 1 156 ? 17.781 -26.203 15.086 1 33.28 156 SER B N 1
ATOM 3413 C CA . SER B 1 156 ? 18.188 -26.609 16.422 1 33.28 156 SER B CA 1
ATOM 3414 C C . SER B 1 156 ? 19.672 -26.281 16.672 1 33.28 156 SER B C 1
ATOM 3416 O O . SER B 1 156 ? 20.531 -26.688 15.883 1 33.28 156 SER B O 1
ATOM 3418 N N . PRO B 1 157 ? 20.047 -25.359 17.438 1 35.69 157 PRO B N 1
ATOM 3419 C CA . PRO B 1 157 ? 21.422 -25 17.781 1 35.69 157 PRO B CA 1
ATOM 3420 C C . PRO B 1 157 ? 22.328 -26.219 18 1 35.69 157 PRO B C 1
ATOM 3422 O O . PRO B 1 157 ? 23.516 -26.062 18.266 1 35.69 157 PRO B O 1
ATOM 3425 N N . GLY B 1 158 ? 21.688 -27.453 18.219 1 33.59 158 GLY B N 1
ATOM 3426 C CA . GLY B 1 158 ? 22.641 -28.406 18.766 1 33.59 158 GLY B CA 1
ATOM 3427 C C . GLY B 1 158 ? 23.562 -28.984 17.719 1 33.59 158 GLY B C 1
ATOM 3428 O O . GLY B 1 158 ? 24.531 -29.688 18.047 1 33.59 158 GLY B O 1
ATOM 3429 N N . ASP B 1 159 ? 23.047 -29.5 16.547 1 33 159 ASP B N 1
ATOM 3430 C CA . ASP B 1 159 ? 24 -30.344 15.836 1 33 159 ASP B CA 1
ATOM 3431 C C . ASP B 1 159 ? 25.062 -29.5 15.133 1 33 159 ASP B C 1
ATOM 3433 O O . ASP B 1 159 ? 24.734 -28.562 14.398 1 33 159 ASP B O 1
ATOM 3437 N N . SER B 1 160 ? 26.281 -29.516 15.57 1 30.17 160 SER B N 1
ATOM 3438 C CA . SER B 1 160 ? 27.594 -29.062 15.094 1 30.17 160 SER B CA 1
ATOM 3439 C C . SER B 1 160 ? 27.797 -29.406 13.625 1 30.17 160 SER B C 1
ATOM 3441 O O . SER B 1 160 ? 27.609 -30.562 13.219 1 30.17 160 SER B O 1
ATOM 3443 N N . PHE B 1 161 ? 27.406 -28.562 12.617 1 31.02 161 PHE B N 1
ATOM 3444 C CA . PHE B 1 161 ? 27.844 -28.625 11.227 1 31.02 161 PHE B CA 1
ATOM 3445 C C . PHE B 1 161 ? 29.219 -29.281 11.125 1 31.02 161 PHE B C 1
ATOM 3447 O O . PHE B 1 161 ? 30.219 -28.703 11.57 1 31.02 161 PHE B O 1
ATOM 3454 N N . SER B 1 162 ? 29.312 -30.562 11.18 1 28.52 162 SER B N 1
ATOM 3455 C CA . SER B 1 162 ? 30.562 -31.219 10.797 1 28.52 162 SER B CA 1
ATOM 3456 C C . SER B 1 162 ? 31.062 -30.703 9.461 1 28.52 162 SER B C 1
ATOM 3458 O O . SER B 1 162 ? 30.266 -30.359 8.578 1 28.52 162 SER B O 1
ATOM 3460 N N . THR B 1 163 ? 32.281 -30.234 9.305 1 30.31 163 THR B N 1
ATOM 3461 C CA . THR B 1 163 ? 33.125 -29.703 8.258 1 30.31 163 THR B CA 1
ATOM 3462 C C . THR B 1 163 ? 33.094 -30.594 7.02 1 30.31 163 THR B C 1
ATOM 3464 O O . THR B 1 163 ? 33.406 -31.781 7.105 1 30.31 163 THR B O 1
ATOM 3467 N N . PRO B 1 164 ? 32.062 -30.344 6.078 1 29.33 164 PRO B N 1
ATOM 3468 C CA . PRO B 1 164 ? 32.062 -31.188 4.879 1 29.33 164 PRO B CA 1
ATOM 3469 C C . PRO B 1 164 ? 33.469 -31.453 4.328 1 29.33 164 PRO B C 1
ATOM 3471 O O . PRO B 1 164 ? 34.281 -30.531 4.246 1 29.33 164 PRO B O 1
ATOM 3474 N N . LYS B 1 165 ? 33.938 -32.625 4.441 1 27.36 165 LYS B N 1
ATOM 3475 C CA . LYS B 1 165 ? 35.188 -33.094 3.859 1 27.36 165 LYS B CA 1
ATOM 3476 C C . LYS B 1 165 ? 35.25 -32.75 2.367 1 27.36 165 LYS B C 1
ATOM 3478 O O . LYS B 1 165 ? 34.219 -32.812 1.674 1 27.36 165 LYS B O 1
ATOM 3483 N N . LYS B 1 166 ? 36.281 -32.094 1.906 1 27.64 166 LYS B N 1
ATOM 3484 C CA . LYS B 1 166 ? 36.812 -31.688 0.611 1 27.64 166 LYS B CA 1
ATOM 3485 C C . LYS B 1 166 ? 36.656 -32.812 -0.425 1 27.64 166 LYS B C 1
ATOM 3487 O O . LYS B 1 166 ? 37.438 -33.75 -0.435 1 27.64 166 LYS B O 1
ATOM 3492 N N . ARG B 1 167 ? 35.375 -33.281 -0.681 1 27.62 167 ARG B N 1
ATOM 3493 C CA . ARG B 1 167 ? 35.375 -34.312 -1.722 1 27.62 167 ARG B CA 1
ATOM 3494 C C . ARG B 1 167 ? 36.125 -33.844 -2.961 1 27.62 167 ARG B C 1
ATOM 3496 O O . ARG B 1 167 ? 35.938 -32.688 -3.4 1 27.62 167 ARG B O 1
ATOM 3503 N N . ALA B 1 168 ? 37.125 -34.5 -3.328 1 25.83 168 ALA B N 1
ATOM 3504 C CA . ALA B 1 168 ? 38.125 -34.375 -4.402 1 25.83 168 ALA B CA 1
ATOM 3505 C C . ALA B 1 168 ? 37.438 -34.281 -5.762 1 25.83 168 ALA B C 1
ATOM 3507 O O . ALA B 1 168 ? 36.469 -35 -6.039 1 25.83 168 ALA B O 1
ATOM 3508 N N . LEU B 1 169 ? 37.438 -33.125 -6.434 1 26.52 169 LEU B N 1
ATOM 3509 C CA . LEU B 1 169 ? 36.969 -32.719 -7.75 1 26.52 169 LEU B CA 1
ATOM 3510 C C . LEU B 1 169 ? 37.25 -33.781 -8.805 1 26.52 169 LEU B C 1
ATOM 3512 O O . LEU B 1 169 ? 38.406 -34.219 -8.938 1 26.52 169 LEU B O 1
ATOM 3516 N N . PRO B 1 170 ? 36.188 -34.594 -9.055 1 27.11 170 PRO B N 1
ATOM 3517 C CA . PRO B 1 170 ? 36.375 -35.75 -9.953 1 27.11 170 PRO B CA 1
ATOM 3518 C C . PRO B 1 170 ? 37.125 -35.375 -11.227 1 27.11 170 PRO B C 1
ATOM 3520 O O . PRO B 1 170 ? 37.094 -34.188 -11.641 1 27.11 170 PRO B O 1
ATOM 3523 N N . PRO B 1 171 ? 38.031 -36.312 -11.672 1 26.84 171 PRO B N 1
ATOM 3524 C CA . PRO B 1 171 ? 39.031 -36.125 -12.719 1 26.84 171 PRO B CA 1
ATOM 3525 C C . PRO B 1 171 ? 38.438 -35.75 -14.07 1 26.84 171 PRO B C 1
ATOM 3527 O O . PRO B 1 171 ? 37.219 -35.844 -14.258 1 26.84 171 PRO B O 1
ATOM 3530 N N . HIS B 1 172 ? 39.219 -35.625 -15.133 1 26.34 172 HIS B N 1
ATOM 3531 C CA . HIS B 1 172 ? 39.344 -35.031 -16.469 1 26.34 172 HIS B CA 1
ATOM 3532 C C . HIS B 1 172 ? 38.469 -35.781 -17.469 1 26.34 172 HIS B C 1
ATOM 3534 O O . HIS B 1 172 ? 38.562 -37 -17.609 1 26.34 172 HIS B O 1
ATOM 3540 N N . ILE B 1 173 ? 37.156 -35.406 -17.578 1 24.66 173 ILE B N 1
ATOM 3541 C CA . ILE B 1 173 ? 36.156 -35.969 -18.469 1 24.66 173 ILE B CA 1
ATOM 3542 C C . ILE B 1 173 ? 36.75 -36.125 -19.875 1 24.66 173 ILE B C 1
ATOM 3544 O O . ILE B 1 173 ? 37.125 -35.125 -20.484 1 24.66 173 ILE B O 1
ATOM 3548 N N . PRO B 1 174 ? 37.281 -37.312 -20.156 1 25.97 174 PRO B N 1
ATOM 3549 C CA . PRO B 1 174 ? 37.969 -37.562 -21.438 1 25.97 174 PRO B CA 1
ATOM 3550 C C . PRO B 1 174 ? 37.031 -37.312 -22.641 1 25.97 174 PRO B C 1
ATOM 3552 O O . PRO B 1 174 ? 35.812 -37.438 -22.516 1 25.97 174 PRO B O 1
ATOM 3555 N N . THR B 1 175 ? 37.5 -36.531 -23.625 1 26.5 175 THR B N 1
ATOM 3556 C CA . THR B 1 175 ? 37.031 -36 -24.891 1 26.5 175 THR B CA 1
ATOM 3557 C C . THR B 1 175 ? 36.562 -37.125 -25.812 1 26.5 175 THR B C 1
ATOM 3559 O O . THR B 1 175 ? 37.406 -37.812 -26.406 1 26.5 175 THR B O 1
ATOM 3562 N N . VAL B 1 176 ? 35.594 -38 -25.297 1 23.8 176 VAL B N 1
ATOM 3563 C CA . VAL B 1 176 ? 35.281 -39.156 -26.109 1 23.8 176 VAL B CA 1
ATOM 3564 C C . VAL B 1 176 ? 34.844 -38.719 -27.5 1 23.8 176 VAL B C 1
ATOM 3566 O O . VAL B 1 176 ? 34.062 -37.812 -27.656 1 23.8 176 VAL B O 1
ATOM 3569 N N . LYS B 1 177 ? 35.562 -39.219 -28.5 1 23.48 177 LYS B N 1
ATOM 3570 C CA . LYS B 1 177 ? 35.562 -39 -29.953 1 23.48 177 LYS B CA 1
ATOM 3571 C C . LYS B 1 177 ? 34.25 -39.469 -30.562 1 23.48 177 LYS B C 1
ATOM 3573 O O . LYS B 1 177 ? 33.719 -40.531 -30.172 1 23.48 177 LYS B O 1
ATOM 3578 N N . PRO B 1 178 ? 33.438 -38.688 -31.281 1 24.75 178 PRO B N 1
ATOM 3579 C CA . PRO B 1 178 ? 32.094 -38.75 -31.875 1 24.75 178 PRO B CA 1
ATOM 3580 C C . PRO B 1 178 ? 31.906 -39.906 -32.844 1 24.75 178 PRO B C 1
ATOM 3582 O O . PRO B 1 178 ? 32.219 -39.781 -34.031 1 24.75 178 PRO B O 1
ATOM 3585 N N . SER B 1 179 ? 32.312 -41.156 -32.281 1 21.53 179 SER B N 1
ATOM 3586 C CA . SER B 1 179 ? 32.438 -42.094 -33.375 1 21.53 179 SER B CA 1
ATOM 3587 C C . SER B 1 179 ? 31.094 -42.281 -34.125 1 21.53 179 SER B C 1
ATOM 3589 O O . SER B 1 179 ? 30.047 -41.875 -33.594 1 21.53 179 SER B O 1
ATOM 3591 N N . ALA B 1 180 ? 30.891 -43.625 -34.688 1 22.81 180 ALA B N 1
ATOM 3592 C CA . ALA B 1 180 ? 30.469 -44.188 -35.969 1 22.81 180 ALA B CA 1
ATOM 3593 C C . ALA B 1 180 ? 28.953 -44.375 -36.031 1 22.81 180 ALA B C 1
ATOM 3595 O O . ALA B 1 180 ? 28.297 -44.406 -35 1 22.81 180 ALA B O 1
ATOM 3596 N N . ARG B 1 181 ? 28.375 -44.562 -37.25 1 24.75 181 ARG B N 1
ATOM 3597 C CA . ARG B 1 181 ? 27.172 -44.438 -38.031 1 24.75 181 ARG B CA 1
ATOM 3598 C C . ARG B 1 181 ? 26.172 -45.531 -37.688 1 24.75 181 ARG B C 1
ATOM 3600 O O . ARG B 1 181 ? 26.344 -46.688 -38.094 1 24.75 181 ARG B O 1
ATOM 3607 N N . PRO B 1 182 ? 25.641 -45.625 -36.312 1 24.03 182 PRO B N 1
ATOM 3608 C CA . PRO B 1 182 ? 25.062 -46.906 -35.969 1 24.03 182 PRO B CA 1
ATOM 3609 C C . PRO B 1 182 ? 23.922 -47.312 -36.906 1 24.03 182 PRO B C 1
ATOM 3611 O O . PRO B 1 182 ? 23.219 -46.438 -37.438 1 24.03 182 PRO B O 1
ATOM 3614 N N . GLY B 1 183 ? 23.938 -48.562 -37.375 1 21.91 183 GLY B N 1
ATOM 3615 C CA . GLY B 1 183 ? 23.219 -49.344 -38.344 1 21.91 183 GLY B CA 1
ATOM 3616 C C . GLY B 1 183 ? 21.75 -49.531 -38.031 1 21.91 183 GLY B C 1
ATOM 3617 O O . GLY B 1 183 ? 21.359 -49.406 -36.875 1 21.91 183 GLY B O 1
ATOM 3618 N N . LEU B 1 184 ? 20.797 -49.438 -39.062 1 22.53 184 LEU B N 1
ATOM 3619 C CA . LEU B 1 184 ? 19.359 -49.344 -39.25 1 22.53 184 LEU B CA 1
ATOM 3620 C C . LEU B 1 184 ? 18.656 -50.594 -38.688 1 22.53 184 LEU B C 1
ATOM 3622 O O . LEU B 1 184 ? 18.844 -51.688 -39.188 1 22.53 184 LEU B O 1
ATOM 3626 N N . LEU B 1 185 ? 18.719 -50.812 -37.312 1 20.58 185 LEU B N 1
ATOM 3627 C CA . LEU B 1 185 ? 18.188 -52.031 -36.781 1 20.58 185 LEU B CA 1
ATOM 3628 C C . LEU B 1 185 ? 16.75 -52.25 -37.219 1 20.58 185 LEU B C 1
ATOM 3630 O O . LEU B 1 185 ? 15.914 -51.344 -37.125 1 20.58 185 LEU B O 1
ATOM 3634 N N . THR B 1 186 ? 16.531 -53.156 -38.156 1 22.47 186 THR B N 1
ATOM 3635 C CA . THR B 1 186 ? 15.352 -53.656 -38.844 1 22.47 186 THR B CA 1
ATOM 3636 C C . THR B 1 186 ? 14.367 -54.281 -37.844 1 22.47 186 THR B C 1
ATOM 3638 O O . THR B 1 186 ? 14.734 -55.156 -37.062 1 22.47 186 THR B O 1
ATOM 3641 N N . ALA B 1 187 ? 13.398 -53.469 -37.281 1 22.59 187 ALA B N 1
ATOM 3642 C CA . ALA B 1 187 ? 12.414 -53.75 -36.219 1 22.59 187 ALA B CA 1
ATOM 3643 C C . ALA B 1 187 ? 11.531 -54.938 -36.625 1 22.59 187 ALA B C 1
ATOM 3645 O O . ALA B 1 187 ? 10.836 -54.906 -37.625 1 22.59 187 ALA B O 1
ATOM 3646 N N . GLY B 1 188 ? 12.039 -56.188 -36.438 1 22.78 188 GLY B N 1
ATOM 3647 C CA . GLY B 1 188 ? 11.312 -57.406 -36.688 1 22.78 188 GLY B CA 1
ATOM 3648 C C . GLY B 1 188 ? 9.961 -57.438 -36 1 22.78 188 GLY B C 1
ATOM 3649 O O . GLY B 1 188 ? 9.797 -56.906 -34.906 1 22.78 188 GLY B O 1
ATOM 3650 N N . VAL B 1 189 ? 8.859 -57.5 -36.781 1 24.41 189 VAL B N 1
ATOM 3651 C CA . VAL B 1 189 ? 7.422 -57.469 -36.531 1 24.41 189 VAL B CA 1
ATOM 3652 C C . VAL B 1 189 ? 7.043 -58.656 -35.625 1 24.41 189 VAL B C 1
ATOM 3654 O O . VAL B 1 189 ? 7.141 -59.812 -36 1 24.41 189 VAL B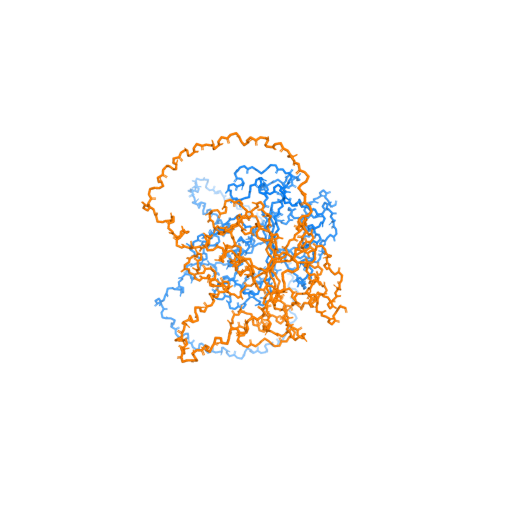 O 1
ATOM 3657 N N . ILE B 1 190 ? 7.602 -58.719 -34.375 1 22.06 190 ILE B N 1
ATOM 3658 C CA . ILE B 1 190 ? 7.305 -59.875 -33.531 1 22.06 190 ILE B CA 1
ATOM 3659 C C . ILE B 1 190 ? 5.793 -60 -33.375 1 22.06 190 ILE B C 1
ATOM 3661 O O . ILE B 1 190 ? 5.109 -59.031 -33.031 1 22.06 190 ILE B O 1
ATOM 3665 N N . SER B 1 191 ? 5.148 -60.969 -34 1 24.66 191 SER B N 1
ATOM 3666 C CA . SER B 1 191 ? 3.787 -61.5 -34.031 1 24.66 191 SER B CA 1
ATOM 3667 C C . SER B 1 191 ? 3.299 -61.906 -32.656 1 24.66 191 SER B C 1
ATOM 3669 O O . SER B 1 191 ? 3.848 -62.812 -32.031 1 24.66 191 SER B O 1
ATOM 3671 N N . GLY B 1 192 ? 3.209 -61 -31.656 1 22.05 192 GLY B N 1
ATOM 3672 C CA . GLY B 1 192 ? 2.961 -61.312 -30.266 1 22.05 192 GLY B CA 1
ATOM 3673 C C . GLY B 1 192 ? 1.632 -62 -30.031 1 22.05 192 GLY B C 1
ATOM 3674 O O . GLY B 1 192 ? 0.607 -61.594 -30.578 1 22.05 192 GLY B O 1
ATOM 3675 N N . SER B 1 193 ? 1.645 -63.375 -30.031 1 24.86 193 SER B N 1
ATOM 3676 C CA . SER B 1 193 ? 0.563 -64.25 -29.625 1 24.86 193 SER B CA 1
ATOM 3677 C C . SER B 1 193 ? -0.067 -63.812 -28.312 1 24.86 193 SER B C 1
ATOM 3679 O O . SER B 1 193 ? 0.63 -63.656 -27.312 1 24.86 193 SER B O 1
ATOM 3681 N N . ARG B 1 194 ? -1.158 -63.156 -28.438 1 28 194 ARG B N 1
ATOM 3682 C CA . ARG B 1 194 ? -1.963 -62.562 -27.375 1 28 194 ARG B CA 1
ATOM 3683 C C . ARG B 1 194 ? -2.459 -63.656 -26.406 1 28 194 ARG B C 1
ATOM 3685 O O . ARG B 1 194 ? -3.457 -64.312 -26.688 1 28 194 ARG B O 1
ATOM 3692 N N . ARG B 1 195 ? -1.523 -64.438 -25.859 1 27.67 195 ARG B N 1
ATOM 3693 C CA . ARG B 1 195 ? -2.086 -65.375 -24.875 1 27.67 195 ARG B CA 1
ATOM 3694 C C . ARG B 1 195 ? -2.887 -64.625 -23.828 1 27.67 195 ARG B C 1
ATOM 3696 O O . ARG B 1 195 ? -2.373 -63.688 -23.188 1 27.67 195 ARG B O 1
ATOM 3703 N N . LYS B 1 196 ? -4.191 -64.688 -23.969 1 27.84 196 LYS B N 1
ATOM 3704 C CA . LYS B 1 196 ? -5.227 -64.188 -23.078 1 27.84 196 LYS B CA 1
ATOM 3705 C C . LYS B 1 196 ? -5.074 -64.75 -21.672 1 27.84 196 LYS B C 1
ATOM 3707 O O . LYS B 1 196 ? -5.367 -65.938 -21.453 1 27.84 196 LYS B O 1
ATOM 3712 N N . LEU B 1 197 ? -3.938 -64.5 -20.969 1 24.86 197 LEU B N 1
ATOM 3713 C CA . LEU B 1 197 ? -3.863 -65 -19.609 1 24.86 197 LEU B CA 1
ATOM 3714 C C . LEU B 1 197 ? -5.074 -64.625 -18.797 1 24.86 197 LEU B C 1
ATOM 3716 O O . LEU B 1 197 ? -5.32 -63.406 -18.625 1 24.86 197 LEU B O 1
ATOM 3720 N N . ASP B 1 198 ? -6.062 -65.438 -18.766 1 26.17 198 ASP B N 1
ATOM 3721 C CA . ASP B 1 198 ? -7.281 -65.25 -17.969 1 26.17 198 ASP B CA 1
ATOM 3722 C C . ASP B 1 198 ? -6.953 -65.188 -16.484 1 26.17 198 ASP B C 1
ATOM 3724 O O . ASP B 1 198 ? -6.637 -66.188 -15.844 1 26.17 198 ASP B O 1
ATOM 3728 N N . PHE B 1 199 ? -6.066 -64.25 -16.031 1 25.75 199 PHE B N 1
ATOM 3729 C CA . PHE B 1 199 ? -5.852 -64.188 -14.586 1 25.75 199 PHE B CA 1
ATOM 3730 C C . PHE B 1 199 ? -7.168 -63.969 -13.852 1 25.75 199 PHE B C 1
ATOM 3732 O O . PHE B 1 199 ? -7.875 -63 -14.117 1 25.75 199 PHE B O 1
ATOM 3739 N N . THR B 1 200 ? -7.855 -65 -13.555 1 28.42 200 THR B N 1
ATOM 3740 C CA . THR B 1 200 ? -8.977 -65 -12.625 1 28.42 200 THR B CA 1
ATOM 3741 C C . THR B 1 200 ? -8.602 -64.25 -11.344 1 28.42 200 THR B C 1
ATOM 3743 O O . THR B 1 200 ? -7.762 -64.688 -10.57 1 28.42 200 THR B O 1
ATOM 3746 N N . LEU B 1 201 ? -8.383 -62.938 -11.438 1 26.62 201 LEU B N 1
ATOM 3747 C CA . LEU B 1 201 ? -8.109 -62.125 -10.25 1 26.62 201 LEU B CA 1
ATOM 3748 C C . LEU B 1 201 ? -9.125 -62.438 -9.148 1 26.62 201 LEU B C 1
ATOM 3750 O O . LEU B 1 201 ? -10.336 -62.375 -9.375 1 26.62 201 LEU B O 1
ATOM 3754 N N . ASP B 1 202 ? -8.758 -63.312 -8.242 1 31.06 202 ASP B N 1
ATOM 3755 C CA . ASP B 1 202 ? -9.461 -63.562 -6.992 1 31.06 202 ASP B CA 1
ATOM 3756 C C . ASP B 1 202 ? -9.992 -62.281 -6.375 1 31.06 202 ASP B C 1
ATOM 3758 O O . ASP B 1 202 ? -9.234 -61.312 -6.172 1 31.06 202 ASP B O 1
ATOM 3762 N N . SER B 1 203 ? -11.203 -61.844 -6.57 1 32.94 203 SER B N 1
ATOM 3763 C CA . SER B 1 203 ? -12.062 -60.719 -6.184 1 32.94 203 SER B CA 1
ATOM 3764 C C . SER B 1 203 ? -11.992 -60.469 -4.684 1 32.94 203 SER B C 1
ATOM 3766 O O . SER B 1 203 ? -12.672 -59.594 -4.168 1 32.94 203 SER B O 1
ATOM 3768 N N . SER B 1 204 ? -11.625 -61.5 -3.898 1 34.06 204 SER B N 1
ATOM 3769 C CA . SER B 1 204 ? -11.93 -61.375 -2.477 1 34.06 204 SER B CA 1
ATOM 3770 C C . SER B 1 204 ? -11.039 -60.312 -1.825 1 34.06 204 SER B C 1
ATOM 3772 O O . SER B 1 204 ? -11.07 -60.125 -0.606 1 34.06 204 SER B O 1
ATOM 3774 N N . TYR B 1 205 ? -9.82 -60.125 -2.365 1 30.64 205 TYR B N 1
ATOM 3775 C CA . TYR B 1 205 ? -9 -59.188 -1.634 1 30.64 205 TYR B CA 1
ATOM 3776 C C . TYR B 1 205 ? -9.672 -57.812 -1.607 1 30.64 205 TYR B C 1
ATOM 3778 O O . TYR B 1 205 ? -9.734 -57.125 -2.631 1 30.64 205 TYR B O 1
ATOM 3786 N N . HIS B 1 206 ? -10.703 -57.688 -0.798 1 33.72 206 HIS B N 1
ATOM 3787 C CA . HIS B 1 206 ? -11.156 -56.344 -0.518 1 33.72 206 HIS B CA 1
ATOM 3788 C C . HIS B 1 206 ? -9.992 -55.438 -0.079 1 33.72 206 HIS B C 1
ATOM 3790 O O . HIS B 1 206 ? -9.273 -55.781 0.863 1 33.72 206 HIS B O 1
ATOM 3796 N N . PRO B 1 207 ? -9.258 -54.781 -0.928 1 33.06 207 PRO B N 1
ATOM 3797 C CA . PRO B 1 207 ? -8.227 -53.906 -0.359 1 33.06 207 PRO B CA 1
ATOM 3798 C C . PRO B 1 207 ? -8.703 -53.188 0.897 1 33.06 207 PRO B C 1
ATOM 3800 O O . PRO B 1 207 ? -9.844 -52.719 0.949 1 33.06 207 PRO B O 1
ATOM 3803 N N . THR B 1 208 ? -8.336 -53.594 2.059 1 35.75 208 THR B N 1
ATOM 3804 C CA . THR B 1 208 ? -8.531 -52.781 3.27 1 35.75 208 THR B CA 1
ATOM 3805 C C . THR B 1 208 ? -8.453 -51.312 2.957 1 35.75 208 THR B C 1
ATOM 3807 O O . THR B 1 208 ? -7.801 -50.906 1.993 1 35.75 208 THR B O 1
ATOM 3810 N N . LYS B 1 209 ? -9.297 -50.469 3.598 1 36.41 209 LYS B N 1
ATOM 3811 C CA . LYS B 1 209 ? -9.336 -49 3.566 1 36.41 209 LYS B CA 1
ATOM 3812 C C . LYS B 1 209 ? -7.93 -48.438 3.551 1 36.41 209 LYS B C 1
ATOM 3814 O O . LYS B 1 209 ? -7.219 -48.469 4.555 1 36.41 209 LYS B O 1
ATOM 3819 N N . GLN B 1 210 ? -7.043 -48.656 2.652 1 36.16 210 GLN B N 1
ATOM 3820 C CA . GLN B 1 210 ? -5.883 -47.781 2.533 1 36.16 210 GLN B CA 1
ATOM 3821 C C . GLN B 1 210 ? -6.215 -46.344 2.982 1 36.16 210 GLN B C 1
ATOM 3823 O O . GLN B 1 210 ? -7.207 -45.781 2.539 1 36.16 210 GLN B O 1
ATOM 3828 N N . SER B 1 211 ? -5.938 -45.938 4.184 1 37.75 211 SER B N 1
ATOM 3829 C CA . SER B 1 211 ? -6.008 -44.562 4.672 1 37.75 211 SER B CA 1
ATOM 3830 C C . SER B 1 211 ? -5.754 -43.562 3.547 1 37.75 211 SER B C 1
ATOM 3832 O O . SER B 1 211 ? -4.727 -43.625 2.873 1 37.75 211 SER B O 1
ATOM 3834 N N . TYR B 1 212 ? -6.547 -43.25 2.66 1 38.62 212 TYR B N 1
ATOM 3835 C CA . TYR B 1 212 ? -6.465 -42.125 1.739 1 38.62 212 TYR B CA 1
ATOM 3836 C C . TYR B 1 212 ? -5.578 -41.031 2.307 1 38.62 212 TYR B C 1
ATOM 3838 O O . TYR B 1 212 ? -5.934 -40.375 3.293 1 38.62 212 TYR B O 1
ATOM 3846 N N . MET B 1 213 ? -4.348 -41.156 2.529 1 42.03 213 MET B N 1
ATOM 3847 C CA . MET B 1 213 ? -3.465 -40.031 2.846 1 42.03 213 MET B CA 1
ATOM 3848 C C . MET B 1 213 ? -3.953 -38.75 2.184 1 42.03 213 MET B C 1
ATOM 3850 O O . MET B 1 213 ? -3.957 -38.625 0.956 1 42.03 213 MET B O 1
ATOM 3854 N N . ARG B 1 214 ? -5.008 -38.125 2.6 1 50.69 214 ARG B N 1
ATOM 3855 C CA . ARG B 1 214 ? -5.57 -36.844 2.184 1 50.69 214 ARG B CA 1
ATOM 3856 C C . ARG B 1 214 ? -4.477 -35.875 1.728 1 50.69 214 ARG B C 1
ATOM 3858 O O . ARG B 1 214 ? -3.42 -35.781 2.355 1 50.69 214 ARG B O 1
ATOM 3865 N N . GLU B 1 215 ? -4.355 -35.594 0.471 1 63.62 215 GLU B N 1
ATOM 3866 C CA . GLU B 1 215 ? -3.422 -34.594 -0.03 1 63.62 215 GLU B CA 1
ATOM 3867 C C . GLU B 1 215 ? -3.373 -33.375 0.892 1 63.62 215 GLU B C 1
ATOM 3869 O O . GLU B 1 215 ? -4.41 -32.906 1.356 1 63.62 215 GLU B O 1
ATOM 3874 N N . PRO B 1 216 ? -2.209 -33.125 1.39 1 76.19 216 PRO B N 1
ATOM 3875 C CA . PRO B 1 216 ? -2.064 -31.984 2.301 1 76.19 216 PRO B CA 1
ATOM 3876 C C . PRO B 1 216 ? -2.641 -30.688 1.726 1 76.19 216 PRO B C 1
ATOM 3878 O O . PRO B 1 216 ? -2.67 -30.5 0.505 1 76.19 216 PRO B O 1
ATOM 3881 N N . SER B 1 217 ? -3.346 -30 2.469 1 88.19 217 SER B N 1
ATOM 3882 C CA . SER B 1 217 ? -3.898 -28.703 2.082 1 88.19 217 SER B CA 1
ATOM 3883 C C . SER B 1 217 ? -2.795 -27.734 1.678 1 88.19 217 SER B C 1
ATOM 3885 O O . SER B 1 217 ? -1.729 -27.703 2.295 1 88.19 217 SER B O 1
ATOM 3887 N N . PHE B 1 218 ? -3.023 -27.031 0.56 1 93.31 218 PHE B N 1
ATOM 3888 C CA . PHE B 1 218 ? -2.07 -26.031 0.106 1 93.31 218 PHE B CA 1
ATOM 3889 C C . PHE B 1 218 ? -2.65 -24.625 0.26 1 93.31 218 PHE B C 1
ATOM 3891 O O . PHE B 1 218 ? -2.314 -23.719 -0.508 1 93.31 218 PHE B O 1
ATOM 3898 N N . SER B 1 219 ? -3.582 -24.547 1.24 1 94.75 219 SER B N 1
ATOM 3899 C CA . SER B 1 219 ? -4.008 -23.188 1.584 1 94.75 219 SER B CA 1
ATOM 3900 C C . SER B 1 219 ? -2.844 -22.359 2.109 1 94.75 219 SER B C 1
ATOM 3902 O O . SER B 1 219 ? -1.864 -22.906 2.621 1 94.75 219 SER B O 1
ATOM 3904 N N . LEU B 1 220 ? -2.969 -21.125 1.93 1 96.31 220 LEU B N 1
ATOM 3905 C CA . LEU B 1 220 ? -1.878 -20.25 2.361 1 96.31 220 LEU B CA 1
ATOM 3906 C C . LEU B 1 220 ? -1.633 -20.391 3.859 1 96.31 220 LEU B C 1
ATOM 3908 O O . LEU B 1 220 ? -0.487 -20.344 4.312 1 96.31 220 LEU B O 1
ATOM 3912 N N . VAL B 1 221 ? -2.711 -20.547 4.594 1 95.31 221 VAL B N 1
ATOM 3913 C CA . VAL B 1 221 ? -2.604 -20.719 6.035 1 95.31 221 VAL B CA 1
ATOM 3914 C C . VAL B 1 221 ? -1.81 -21.984 6.348 1 95.31 221 VAL B C 1
ATOM 3916 O O . VAL B 1 221 ? -0.936 -21.969 7.219 1 95.31 221 VAL B O 1
ATOM 3919 N N . GLU B 1 222 ? -2.107 -23 5.617 1 93.5 222 GLU B N 1
ATOM 3920 C CA . GLU B 1 222 ? -1.42 -24.266 5.855 1 93.5 222 GLU B CA 1
ATOM 3921 C C . GLU B 1 222 ? 0.044 -24.188 5.434 1 93.5 222 GLU B C 1
ATOM 3923 O O . GLU B 1 222 ? 0.92 -24.734 6.102 1 93.5 222 GLU B O 1
ATOM 3928 N N . ILE B 1 223 ? 0.298 -23.562 4.355 1 94.31 223 ILE B N 1
ATOM 3929 C CA . ILE B 1 223 ? 1.676 -23.375 3.916 1 94.31 223 ILE B CA 1
ATOM 3930 C C . ILE B 1 223 ? 2.449 -22.578 4.969 1 94.31 223 ILE B C 1
ATOM 3932 O O . ILE B 1 223 ? 3.584 -22.938 5.305 1 94.31 223 ILE B O 1
ATOM 3936 N N . HIS B 1 224 ? 1.824 -21.516 5.453 1 95.5 224 HIS B N 1
ATOM 3937 C CA . HIS B 1 224 ? 2.449 -20.734 6.508 1 95.5 224 HIS B CA 1
ATOM 3938 C C . HIS B 1 224 ? 2.74 -21.578 7.738 1 95.5 224 HIS B C 1
ATOM 3940 O O . HIS B 1 224 ? 3.811 -21.469 8.336 1 95.5 224 HIS B O 1
ATOM 3946 N N . ARG B 1 225 ? 1.828 -22.391 8.078 1 94.38 225 ARG B N 1
ATOM 3947 C CA . ARG B 1 225 ? 2.006 -23.266 9.227 1 94.38 225 ARG B CA 1
ATOM 3948 C C . ARG B 1 225 ? 3.193 -24.203 9.023 1 94.38 225 ARG B C 1
ATOM 3950 O O . ARG B 1 225 ? 3.947 -24.469 9.961 1 94.38 225 ARG B O 1
ATOM 3957 N N . ARG B 1 226 ? 3.354 -24.719 7.914 1 89.69 226 ARG B N 1
ATOM 3958 C CA . ARG B 1 226 ? 4.449 -25.625 7.605 1 89.69 226 ARG B CA 1
ATOM 3959 C C . ARG B 1 226 ? 5.797 -24.922 7.73 1 89.69 226 ARG B C 1
ATOM 3961 O O . ARG B 1 226 ? 6.766 -25.516 8.227 1 89.69 226 ARG B O 1
ATOM 3968 N N . PHE B 1 227 ? 5.836 -23.672 7.309 1 91.38 227 PHE B N 1
ATOM 3969 C CA . PHE B 1 227 ? 7.105 -22.969 7.301 1 91.38 227 PHE B CA 1
ATOM 3970 C C . PHE B 1 227 ? 7.398 -22.375 8.672 1 91.38 227 PHE B C 1
ATOM 3972 O O . PHE B 1 227 ? 8.555 -22.312 9.094 1 91.38 227 PHE B O 1
ATOM 3979 N N . PHE B 1 228 ? 6.375 -21.906 9.375 1 93.5 228 PHE B N 1
ATOM 3980 C CA . PHE B 1 228 ? 6.633 -21.078 10.539 1 93.5 228 PHE B CA 1
ATOM 3981 C C . PHE B 1 228 ? 6.059 -21.719 11.805 1 93.5 228 PHE B C 1
ATOM 3983 O O . PHE B 1 228 ? 6.285 -21.219 12.906 1 93.5 228 PHE B O 1
ATOM 3990 N N . GLY B 1 229 ? 5.316 -22.766 11.641 1 93.31 229 GLY B N 1
ATOM 3991 C CA . GLY B 1 229 ? 4.77 -23.484 12.781 1 93.31 229 GLY B CA 1
ATOM 3992 C C . GLY B 1 229 ? 3.545 -22.812 13.375 1 93.31 229 GLY B C 1
ATOM 3993 O O . GLY B 1 229 ? 3.008 -23.266 14.391 1 93.31 229 GLY B O 1
ATOM 3994 N N . ASP B 1 230 ? 3.158 -21.672 12.797 1 95 230 ASP B N 1
ATOM 3995 C CA . ASP B 1 230 ? 1.994 -20.953 13.281 1 95 230 ASP B CA 1
ATOM 3996 C C . ASP B 1 230 ? 1.168 -20.391 12.125 1 95 230 ASP B C 1
ATOM 3998 O O . ASP B 1 230 ? 1.504 -20.609 10.961 1 95 230 ASP B O 1
ATOM 4002 N N . ILE B 1 231 ? 0.029 -19.859 12.555 1 95.12 231 ILE B N 1
ATOM 4003 C CA . ILE B 1 231 ? -0.837 -19.266 11.547 1 95.12 231 ILE B CA 1
ATOM 4004 C C . ILE B 1 231 ? -0.503 -17.797 11.375 1 95.12 231 ILE B C 1
ATOM 4006 O O . ILE B 1 231 ? 0.051 -17.172 12.289 1 95.12 231 ILE B O 1
ATOM 4010 N N . PRO B 1 232 ? -0.806 -17.25 10.172 1 94.94 232 PRO B N 1
ATOM 4011 C CA . PRO B 1 232 ? -0.549 -15.82 10 1 94.94 232 PRO B CA 1
ATOM 4012 C C . PRO B 1 232 ? -1.319 -14.961 10.992 1 94.94 232 PRO B C 1
ATOM 4014 O O . PRO B 1 232 ? -2.443 -15.297 11.375 1 94.94 232 PRO B O 1
ATOM 4017 N N . LYS B 1 233 ? -0.689 -13.844 11.352 1 90.62 233 LYS B N 1
ATOM 4018 C CA . LYS B 1 233 ? -1.305 -12.93 12.312 1 90.62 233 LYS B CA 1
ATOM 4019 C C . LYS B 1 233 ? -2.619 -12.367 11.773 1 90.62 233 LYS B C 1
ATOM 4021 O O . LYS B 1 233 ? -3.607 -12.281 12.508 1 90.62 233 LYS B O 1
ATOM 4026 N N . GLU B 1 234 ? -2.619 -11.914 10.562 1 91.5 234 GLU B N 1
ATOM 4027 C CA . GLU B 1 234 ? -3.805 -11.391 9.891 1 91.5 234 GLU B CA 1
ATOM 4028 C C . GLU B 1 234 ? -4.094 -12.164 8.602 1 91.5 234 GLU B C 1
ATOM 4030 O O . GLU B 1 234 ? -3.17 -12.547 7.883 1 91.5 234 GLU B O 1
ATOM 4035 N N . SER B 1 235 ? -5.383 -12.422 8.406 1 93.06 235 SER B N 1
ATOM 4036 C CA . SER B 1 235 ? -5.828 -13.078 7.18 1 93.06 235 SER B CA 1
ATOM 4037 C C . SER B 1 235 ? -7.07 -12.391 6.609 1 93.06 2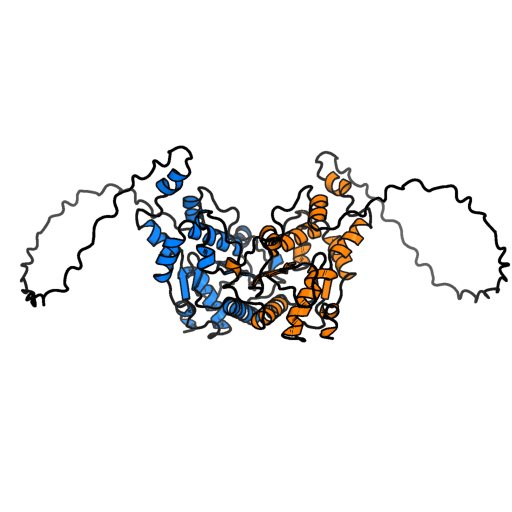35 SER B C 1
ATOM 4039 O O . SER B 1 235 ? -7.734 -11.617 7.305 1 93.06 235 SER B O 1
ATOM 4041 N N . HIS B 1 236 ? -7.273 -12.547 5.391 1 94.12 236 HIS B N 1
ATOM 4042 C CA . HIS B 1 236 ? -8.438 -12.047 4.672 1 94.12 236 HIS B CA 1
ATOM 4043 C C . HIS B 1 236 ? -8.391 -10.523 4.531 1 94.12 236 HIS B C 1
ATOM 4045 O O . HIS B 1 236 ? -9.43 -9.867 4.504 1 94.12 236 HIS B O 1
ATOM 4051 N N . ARG B 1 237 ? -7.285 -10.039 4.613 1 97.31 237 ARG B N 1
ATOM 4052 C CA . ARG B 1 237 ? -6.875 -8.719 4.137 1 97.31 237 ARG B CA 1
ATOM 4053 C C . ARG B 1 237 ? -5.891 -8.836 2.977 1 97.31 237 ARG B C 1
ATOM 4055 O O . ARG B 1 237 ? -4.855 -9.492 3.1 1 97.31 237 ARG B O 1
ATOM 4062 N N . SER B 1 238 ? -6.27 -8.266 1.955 1 98.5 238 SER B N 1
ATOM 4063 C CA . SER B 1 238 ? -5.539 -8.547 0.725 1 98.5 238 SER B CA 1
ATOM 4064 C C . SER B 1 238 ? -4.051 -8.25 0.887 1 98.5 238 SER B C 1
ATOM 4066 O O . SER B 1 238 ? -3.205 -9.031 0.458 1 98.5 238 SER B O 1
ATOM 4068 N N . MET B 1 239 ? -3.68 -7.113 1.477 1 98.44 239 MET B N 1
ATOM 4069 C CA . MET B 1 239 ? -2.271 -6.77 1.664 1 98.44 239 MET B CA 1
ATOM 4070 C C . MET B 1 239 ? -1.585 -7.777 2.582 1 98.44 239 MET B C 1
ATOM 4072 O O . MET B 1 239 ? -0.486 -8.25 2.281 1 98.44 239 MET B O 1
ATOM 4076 N N . ASP B 1 240 ? -2.207 -8.094 3.689 1 97.88 240 ASP B N 1
ATOM 4077 C CA . ASP B 1 240 ? -1.629 -9.062 4.621 1 97.88 240 ASP B CA 1
ATOM 4078 C C . ASP B 1 240 ? -1.417 -10.414 3.947 1 97.88 240 ASP B C 1
ATOM 4080 O O . ASP B 1 240 ? -0.409 -11.086 4.188 1 97.88 240 ASP B O 1
ATOM 4084 N N . ASP B 1 241 ? -2.367 -10.82 3.182 1 98.31 241 ASP B N 1
ATOM 4085 C CA . ASP B 1 241 ? -2.242 -12.094 2.482 1 98.31 241 ASP B CA 1
ATOM 4086 C C . ASP B 1 241 ? -1.121 -12.047 1.446 1 98.31 241 ASP B C 1
ATOM 4088 O O . ASP B 1 241 ? -0.422 -13.039 1.231 1 98.31 241 ASP B O 1
ATOM 4092 N N . CYS B 1 242 ? -0.947 -10.945 0.764 1 98.5 242 CYS B N 1
ATOM 4093 C CA . CYS B 1 242 ? 0.184 -10.773 -0.141 1 98.5 242 CYS B CA 1
ATOM 4094 C C . CYS B 1 242 ? 1.505 -10.914 0.604 1 98.5 242 CYS B C 1
ATOM 4096 O O . CYS B 1 242 ? 2.406 -11.617 0.153 1 98.5 242 CYS B O 1
ATOM 4098 N N . LEU B 1 243 ? 1.604 -10.211 1.723 1 97.94 243 LEU B N 1
ATOM 4099 C CA . LEU B 1 243 ? 2.846 -10.234 2.488 1 97.94 243 LEU B CA 1
ATOM 4100 C C . LEU B 1 243 ? 3.117 -11.633 3.037 1 97.94 243 LEU B C 1
ATOM 4102 O O . LEU B 1 243 ? 4.266 -12.078 3.059 1 97.94 243 LEU B O 1
ATOM 4106 N N . THR B 1 244 ? 2.07 -12.273 3.471 1 97.75 244 THR B N 1
ATOM 4107 C CA . THR B 1 244 ? 2.203 -13.656 3.922 1 97.75 244 THR B CA 1
ATOM 4108 C C . THR B 1 244 ? 2.734 -14.539 2.799 1 97.75 244 THR B C 1
ATOM 4110 O O . THR B 1 244 ? 3.623 -15.367 3.02 1 97.75 244 THR B O 1
ATOM 4113 N N . LEU B 1 245 ? 2.166 -14.383 1.668 1 98.06 245 LEU B N 1
ATOM 4114 C CA . LEU B 1 245 ? 2.611 -15.156 0.515 1 98.06 245 LEU B CA 1
ATOM 4115 C C . LEU B 1 245 ? 4.094 -14.922 0.243 1 98.06 245 LEU B C 1
ATOM 4117 O O . LEU B 1 245 ? 4.844 -15.875 0.007 1 98.06 245 LEU B O 1
ATOM 4121 N N . ILE B 1 246 ? 4.527 -13.719 0.268 1 97.75 246 ILE B N 1
ATOM 4122 C CA . ILE B 1 246 ? 5.926 -13.375 0.031 1 97.75 246 ILE B CA 1
ATOM 4123 C C . ILE B 1 246 ? 6.805 -14.031 1.092 1 97.75 246 ILE B C 1
ATOM 4125 O O . ILE B 1 246 ? 7.852 -14.609 0.772 1 97.75 246 ILE B O 1
ATOM 4129 N N . ARG B 1 247 ? 6.387 -13.938 2.291 1 96.38 247 ARG B N 1
ATOM 4130 C CA . ARG B 1 247 ? 7.148 -14.539 3.383 1 96.38 247 ARG B CA 1
ATOM 4131 C C . ARG B 1 247 ? 7.32 -16.031 3.168 1 96.38 247 ARG B C 1
ATOM 4133 O O . ARG B 1 247 ? 8.414 -16.578 3.344 1 96.38 247 ARG B O 1
ATOM 4140 N N . CYS B 1 248 ? 6.277 -16.688 2.826 1 96 248 CYS B N 1
ATOM 4141 C CA . CYS B 1 248 ? 6.32 -18.125 2.594 1 96 248 CYS B CA 1
ATOM 4142 C C . CYS B 1 248 ? 7.207 -18.453 1.398 1 96 248 CYS B C 1
ATOM 4144 O O . CYS B 1 248 ? 8.055 -19.344 1.478 1 96 248 CYS B O 1
ATOM 4146 N N . ALA B 1 249 ? 7 -17.781 0.328 1 96.62 249 ALA B N 1
ATOM 4147 C CA . ALA B 1 249 ? 7.773 -18.031 -0.884 1 96.62 249 ALA B CA 1
ATOM 4148 C C . ALA B 1 249 ? 9.266 -17.812 -0.634 1 96.62 249 ALA B C 1
ATOM 4150 O O . ALA B 1 249 ? 10.102 -18.531 -1.183 1 96.62 249 ALA B O 1
ATOM 4151 N N . ARG B 1 250 ? 9.555 -16.844 0.186 1 96 250 ARG B N 1
ATOM 4152 C CA . ARG B 1 250 ? 10.953 -16.484 0.427 1 96 250 ARG B CA 1
ATOM 4153 C C . ARG B 1 250 ? 11.664 -17.562 1.234 1 96 250 ARG B C 1
ATOM 4155 O O . ARG B 1 250 ? 12.898 -17.609 1.272 1 96 250 ARG B O 1
ATOM 4162 N N . CYS B 1 251 ? 10.953 -18.391 1.934 1 93.75 251 CYS B N 1
ATOM 4163 C CA . CYS B 1 251 ? 11.555 -19.5 2.66 1 93.75 251 CYS B CA 1
ATOM 4164 C C . CYS B 1 251 ? 12.258 -20.453 1.705 1 93.75 251 CYS B C 1
ATOM 4166 O O . CYS B 1 251 ? 13.164 -21.188 2.109 1 93.75 251 CYS B O 1
ATOM 4168 N N . VAL B 1 252 ? 11.898 -20.469 0.468 1 93.56 252 VAL B N 1
ATOM 4169 C CA . VAL B 1 252 ? 12.477 -21.312 -0.566 1 93.56 252 VAL B CA 1
ATOM 4170 C C . VAL B 1 252 ? 12.773 -20.484 -1.812 1 93.56 252 VAL B C 1
ATOM 4172 O O . VAL B 1 252 ? 12.57 -20.938 -2.938 1 93.56 252 VAL B O 1
ATOM 4175 N N . ALA B 1 253 ? 13.273 -19.312 -1.619 1 94.94 253 ALA B N 1
ATOM 4176 C CA . ALA B 1 253 ? 13.344 -18.25 -2.631 1 94.94 253 ALA B CA 1
ATOM 4177 C C . ALA B 1 253 ? 14.078 -18.75 -3.877 1 94.94 253 ALA B C 1
ATOM 4179 O O . ALA B 1 253 ? 13.578 -18.609 -4.996 1 94.94 253 ALA B O 1
ATOM 4180 N N . PRO B 1 254 ? 15.32 -19.359 -3.756 1 92.94 254 PRO B N 1
ATOM 4181 C CA . PRO B 1 254 ? 16.016 -19.781 -4.98 1 92.94 254 PRO B CA 1
ATOM 4182 C C . PRO B 1 254 ? 15.211 -20.812 -5.777 1 92.94 254 PRO B C 1
ATOM 4184 O O . PRO B 1 254 ? 15.102 -20.688 -7.004 1 92.94 254 PRO B O 1
ATOM 4187 N N . HIS B 1 255 ? 14.648 -21.766 -5.074 1 92.81 255 HIS B N 1
ATOM 4188 C CA . HIS B 1 255 ? 13.852 -22.797 -5.734 1 92.81 255 HIS B CA 1
ATOM 4189 C C . HIS B 1 255 ? 12.555 -22.219 -6.281 1 92.81 255 HIS B C 1
ATOM 4191 O O . HIS B 1 255 ? 12.109 -22.578 -7.371 1 92.81 255 HIS B O 1
ATOM 4197 N N . PHE B 1 256 ? 11.969 -21.359 -5.496 1 95.44 256 PHE B N 1
ATOM 4198 C CA . PHE B 1 256 ? 10.719 -20.719 -5.902 1 95.44 256 PHE B CA 1
ATOM 4199 C C . PHE B 1 256 ? 10.875 -20.031 -7.246 1 95.44 256 PHE B C 1
ATOM 4201 O O . PHE B 1 256 ? 10.039 -20.188 -8.141 1 95.44 256 PHE B O 1
ATOM 4208 N N . LEU B 1 257 ? 11.922 -19.281 -7.414 1 94.31 257 LEU B N 1
ATOM 4209 C CA . LEU B 1 257 ? 12.148 -18.516 -8.641 1 94.31 257 LEU B CA 1
ATOM 4210 C C . LEU B 1 257 ? 12.383 -19.453 -9.82 1 94.31 257 LEU B C 1
ATOM 4212 O O . LEU B 1 257 ? 11.938 -19.172 -10.938 1 94.31 257 LEU B O 1
ATOM 4216 N N . THR B 1 258 ? 13.078 -20.5 -9.562 1 91.81 258 THR B N 1
ATOM 4217 C CA . THR B 1 258 ? 13.32 -21.484 -10.609 1 91.81 258 THR B CA 1
ATOM 4218 C C . THR B 1 258 ? 12 -22.078 -11.094 1 91.81 258 THR B C 1
ATOM 4220 O O . THR B 1 258 ? 11.773 -22.188 -12.297 1 91.81 258 THR B O 1
ATOM 4223 N N . TYR B 1 259 ? 11.117 -22.438 -10.195 1 93.06 259 TYR B N 1
ATOM 4224 C CA . TYR B 1 259 ? 9.836 -23.031 -10.539 1 93.06 259 TYR B CA 1
ATOM 4225 C C . TYR B 1 259 ? 8.891 -22 -11.156 1 93.06 259 TYR B C 1
ATOM 4227 O O . TYR B 1 259 ? 8.078 -22.344 -12.016 1 93.06 259 TYR B O 1
ATOM 4235 N N . LEU B 1 260 ? 9 -20.781 -10.664 1 95 260 LEU B N 1
ATOM 4236 C CA . LEU B 1 260 ? 8.141 -19.703 -11.164 1 95 260 LEU B CA 1
ATOM 4237 C C . LEU B 1 260 ? 8.195 -19.641 -12.688 1 95 260 LEU B C 1
ATOM 4239 O O . LEU B 1 260 ? 7.164 -19.516 -13.352 1 95 260 LEU B O 1
ATOM 4243 N N . HIS B 1 261 ? 9.32 -19.766 -13.242 1 90.69 261 HIS B N 1
ATOM 4244 C CA . HIS B 1 261 ? 9.523 -19.641 -14.68 1 90.69 261 HIS B CA 1
ATOM 4245 C C . HIS B 1 261 ? 8.758 -20.719 -15.438 1 90.69 261 HIS B C 1
ATOM 4247 O O . HIS B 1 261 ? 8.289 -20.5 -16.547 1 90.69 261 HIS B O 1
ATOM 4253 N N . ASN B 1 262 ? 8.578 -21.828 -14.836 1 92.56 262 ASN B N 1
ATOM 4254 C CA . ASN B 1 262 ? 7.945 -22.984 -15.484 1 92.56 262 ASN B CA 1
ATOM 4255 C C . ASN B 1 262 ? 6.43 -22.938 -15.344 1 92.56 262 ASN B C 1
ATOM 4257 O O . ASN B 1 262 ? 5.719 -23.688 -16.031 1 92.56 262 ASN B O 1
ATOM 4261 N N . PHE B 1 263 ? 5.965 -22.078 -14.555 1 95.38 263 PHE B N 1
ATOM 4262 C CA . PHE B 1 263 ? 4.543 -22.109 -14.242 1 95.38 263 PHE B CA 1
ATOM 4263 C C . PHE B 1 263 ? 3.854 -20.828 -14.68 1 95.38 263 PHE B C 1
ATOM 4265 O O . PHE B 1 263 ? 2.738 -20.531 -14.242 1 95.38 263 PHE B O 1
ATOM 4272 N N . THR B 1 264 ? 4.469 -20.047 -15.508 1 96 264 THR B N 1
ATOM 4273 C CA . THR B 1 264 ? 3.891 -18.781 -15.938 1 96 264 THR B CA 1
ATOM 4274 C C . THR B 1 264 ? 2.924 -18.984 -17.094 1 96 264 THR B C 1
ATOM 4276 O O . THR B 1 264 ? 3.131 -19.875 -17.938 1 96 264 THR B O 1
ATOM 4279 N N . LEU B 1 265 ? 1.864 -18.266 -17.156 1 95.06 265 LEU B N 1
ATOM 4280 C CA . LEU B 1 265 ? 0.888 -18.172 -18.234 1 95.06 265 LEU B CA 1
ATOM 4281 C C . LEU B 1 265 ? 0.573 -16.719 -18.547 1 95.06 265 LEU B C 1
ATOM 4283 O O . LEU B 1 265 ? 0.574 -15.859 -17.656 1 95.06 265 LEU B O 1
ATOM 4287 N N . PRO B 1 266 ? 0.295 -16.406 -19.828 1 94.25 266 PRO B N 1
ATOM 4288 C CA . PRO B 1 266 ? -0.189 -15.055 -20.109 1 94.25 266 PRO B CA 1
ATOM 4289 C C . PRO B 1 266 ? -1.469 -14.719 -19.344 1 94.25 266 PRO B C 1
ATOM 4291 O O . PRO B 1 266 ? -2.375 -15.555 -19.266 1 94.25 266 PRO B O 1
ATOM 4294 N N . ILE B 1 267 ? -1.544 -13.523 -18.812 1 94.69 267 ILE B N 1
ATOM 4295 C CA . ILE B 1 267 ? -2.68 -13.109 -18 1 94.69 267 ILE B CA 1
ATOM 4296 C C . ILE B 1 267 ? -3.957 -13.148 -18.828 1 94.69 267 ILE B C 1
ATOM 4298 O O . ILE B 1 267 ? -5.047 -13.383 -18.297 1 94.69 267 ILE B O 1
ATOM 4302 N N . ASN B 1 268 ? -3.85 -12.969 -20.109 1 91.06 268 ASN B N 1
ATOM 4303 C CA . ASN B 1 268 ? -4.996 -12.906 -21.016 1 91.06 268 ASN B CA 1
ATOM 4304 C C . ASN B 1 268 ? -5.648 -14.273 -21.188 1 91.06 268 ASN B C 1
ATOM 4306 O O . ASN B 1 268 ? -6.758 -14.383 -21.703 1 91.06 268 ASN B O 1
ATOM 4310 N N . THR B 1 269 ? -4.992 -15.367 -20.75 1 91.56 269 THR B N 1
ATOM 4311 C CA . THR B 1 269 ? -5.566 -16.703 -20.75 1 91.56 269 THR B CA 1
ATOM 4312 C C . THR B 1 269 ? -6.801 -16.766 -19.859 1 91.56 269 THR B C 1
ATOM 4314 O O . THR B 1 269 ? -7.672 -17.625 -20.047 1 91.56 269 THR B O 1
ATOM 4317 N N . PHE B 1 270 ? -6.941 -15.773 -19 1 90.94 270 PHE B N 1
ATOM 4318 C CA . PHE B 1 270 ? -7.988 -15.867 -18 1 90.94 270 PHE B CA 1
ATOM 4319 C C . PHE B 1 270 ? -9.148 -14.938 -18.328 1 90.94 270 PHE B C 1
ATOM 4321 O O . PHE B 1 270 ? -10.039 -14.727 -17.516 1 90.94 270 PHE B O 1
ATOM 4328 N N . ILE B 1 271 ? -9.156 -14.391 -19.453 1 81.44 271 ILE B N 1
ATOM 4329 C CA . ILE B 1 271 ? -10.305 -13.617 -19.906 1 81.44 271 ILE B CA 1
ATOM 4330 C C . ILE B 1 271 ? -11.508 -14.531 -20.094 1 81.44 271 ILE B C 1
ATOM 4332 O O . ILE B 1 271 ? -11.406 -15.578 -20.75 1 81.44 271 ILE B O 1
ATOM 4336 N N . PRO B 1 272 ? -12.562 -14.172 -19.422 1 75.25 272 PRO B N 1
ATOM 4337 C CA . PRO B 1 272 ? -13.758 -15.008 -19.609 1 75.25 272 PRO B CA 1
ATOM 4338 C C . PRO B 1 272 ? -14.172 -15.125 -21.078 1 75.25 272 PRO B C 1
ATOM 4340 O O . PRO B 1 272 ? -13.977 -14.18 -21.859 1 75.25 272 PRO B O 1
ATOM 4343 N N . SER B 1 273 ? -14.648 -16.297 -21.375 1 70.81 273 SER B N 1
ATOM 4344 C CA . SER B 1 273 ? -15.016 -16.641 -22.734 1 70.81 273 SER B CA 1
ATOM 4345 C C . SER B 1 273 ? -16.031 -15.656 -23.312 1 70.81 273 SER B C 1
ATOM 4347 O O . SER B 1 273 ? -16.047 -15.406 -24.516 1 70.81 273 SER B O 1
ATOM 4349 N N . ILE B 1 274 ? -16.875 -15.133 -22.406 1 55.47 274 ILE B N 1
ATOM 4350 C CA . ILE B 1 274 ? -17.906 -14.234 -22.922 1 55.47 274 ILE B CA 1
ATOM 4351 C C . ILE B 1 274 ? -17.25 -12.969 -23.484 1 55.47 274 ILE B C 1
ATOM 4353 O O . ILE B 1 274 ? -17.859 -12.25 -24.281 1 55.47 274 ILE B O 1
ATOM 4357 N N . PHE B 1 275 ? -16.047 -12.711 -23.094 1 49.25 275 PHE B N 1
ATOM 4358 C CA . PHE B 1 275 ? -15.359 -11.508 -23.562 1 49.25 275 PHE B CA 1
ATOM 4359 C C . PHE B 1 275 ? -14.305 -11.859 -24.594 1 49.25 275 PHE B C 1
ATOM 4361 O O . PHE B 1 275 ? -13.586 -10.984 -25.094 1 49.25 275 PHE B O 1
ATOM 4368 N N . LYS B 1 276 ? -14.211 -13.203 -24.969 1 47.78 276 LYS B N 1
ATOM 4369 C CA . LYS B 1 276 ? -13.266 -13.617 -26.016 1 47.78 276 LYS B CA 1
ATOM 4370 C C . LYS B 1 276 ? -13.898 -13.5 -27.391 1 47.78 276 LYS B C 1
ATOM 4372 O O . LYS B 1 276 ? -15.102 -13.703 -27.547 1 47.78 276 LYS B O 1
#

Nearest PDB structures (foldseek):
  9ava-assembly1_D  TM=9.369E-01  e=3.968E-14  Homo sapiens
  9ava-assembly6_L  TM=9.349E-01  e=2.920E-13  Homo sapiens
  7tqp-assembly1_A-2  TM=9.091E-01  e=2.596E-13  Homo sapiens
  9ava-assembly6_K  TM=9.289E-01  e=4.670E-13  Homo sapiens
  9ava-assembly3_C  TM=9.180E-01  e=1.267E-12  Homo sapiens

Sequence (552 aa):
MDIESIGLNDFTGKNRITEISFVALSCDSFLHDWEKRTIPRVLNTMTLCFNPGRVIPANVSELTGLYNDELEPIRTFGKLSVDLICDFLNHIGGQSVLIAHNGQRFDFPLLMAKISEINPSAFSSDLLSADTVDIFRALFREKGILDTNDLLRKDSPGDSFSTPKKRALPPHIPTVKPSARPGLLTAGVISGSRRKLDFTLDSSYHPTKQSYMREPSFSLVEIHRRFFGDIPKESHRSMDDCLTLIRCARCVAPHFLTYLHNFTLPINTFIPSIFKMDIESIGLNDFTGKNRITEISFVALSCDSFLHDWEKRTIPRVLNTMTLCFNPGRVIPANVSELTGLYNDELEPIRTFGKLSVDLICDFLNHIGGQSVLIAHNGQRFDFPLLMAKISEINPSAFSSDLLSADTVDIFRALFREKGILDTNDLLRKDSPGDSFSTPKKRALPPHIPTVKPSARPGLLTAGVISGSRRKLDFTLDSSYHPTKQSYMREPSFSLVEIHRRFFGDIPKESHRSMDDCLTLIRCARCVAPHFLTYLHNFTLPINTFIPSIFK

Solvent-accessible surface area (backbone atoms only — not comparable to full-atom values): 32920 Å² total; per-residue (Å²): 58,31,66,39,49,60,51,83,83,45,84,86,68,75,45,29,59,37,30,40,18,43,72,44,69,50,72,65,53,51,54,51,69,24,86,68,50,59,75,64,80,73,49,34,34,38,33,44,55,23,18,50,87,60,88,57,46,66,70,50,23,69,59,48,65,55,48,63,78,77,26,60,83,39,52,56,85,45,67,63,52,49,51,41,53,45,41,50,56,58,57,69,41,82,95,50,70,50,45,22,76,53,13,80,79,37,48,45,31,52,50,35,43,58,39,41,74,74,40,73,73,65,67,62,84,76,37,28,23,33,36,46,44,63,46,51,52,54,44,52,63,47,73,66,74,55,46,43,70,58,67,57,50,66,70,42,84,72,73,73,81,68,77,77,73,80,73,73,77,76,75,82,77,71,82,75,73,84,70,83,82,81,75,83,77,74,80,72,79,74,80,73,77,77,73,77,75,76,74,76,71,75,75,76,71,65,76,67,85,67,76,71,77,69,76,75,70,71,44,68,55,48,48,33,26,62,76,68,74,41,69,67,92,59,64,61,36,32,57,48,43,34,52,49,48,50,33,53,46,23,68,42,30,76,59,44,56,60,46,47,71,75,51,54,41,50,52,74,76,34,46,45,68,89,79,101,57,31,63,39,49,59,51,83,85,46,82,87,68,75,47,31,58,36,30,41,18,42,72,46,68,51,71,64,53,50,54,51,69,24,87,71,50,58,77,64,80,74,49,33,37,38,32,45,53,23,17,51,87,61,87,57,47,65,70,51,22,69,58,47,65,54,48,61,79,76,26,60,85,38,53,57,84,45,68,61,52,50,51,40,53,45,41,51,56,58,55,71,42,81,95,50,67,50,45,21,76,51,13,79,79,37,48,44,33,51,51,35,42,58,41,42,74,73,41,72,73,64,66,62,84,77,36,29,23,32,36,45,44,62,46,50,50,54,43,49,67,48,54,75,73,54,45,39,67,60,68,57,48,65,71,41,88,71,74,74,81,71,77,80,73,82,74,75,78,78,78,81,81,74,84,76,75,88,73,82,82,83,74,84,79,77,81,74,82,75,80,74,77,77,73,77,75,77,72,77,70,75,75,75,72,64,76,67,85,69,76,73,75,68,76,78,70,70,45,69,56,48,48,33,25,65,75,71,73,40,69,67,93,58,64,62,36,32,56,48,44,35,52,49,48,50,34,53,46,23,69,43,31,75,60,44,56,61,45,48,71,76,51,54,40,50,51,74,76,33,44,44,69,91,79,102